Protein AF-0000000073333957 (afdb_homodimer)

Foldseek 3Di:
DPPPDPPPPDPPPPPPPPPPPPPPPPLPQQLFPDQAAAEEEEALLQDQACACLPPVDDDFPCCQCFPNVTHRNRPANHDHLQCVLSVSNVHDRAAALSNPPPPPLSLNYHYLYYHLEACPDPPPVPHSNNSLVSVVVVVVVQQVCVVVVHDRHQHLVSLLLHEYEYYHDLNLQLVCVVVVDDLVRSLVCLVVRLVSVLVSVVSSLVSNHAHYHYEQDAQSQLFLVCLVPDPDADADPLGGGPSSRVSSVSNLVSNVVSQVVCVVVRPRHDYKYFYLHVQLVCCLSPVVVLVADLQQEAQKAADDPDRRHDPVAWGPDPPIHGHDRVHHYQHHTRGYGYPSNSVSSSVVRQVQPGMVPSDHSSVSSND/DPPPPDDPPDPDPPPPPPPPPPPPPPLPQQLFPDQAAAEEEEALLQDQACACLPPVDDDFPCCQCFDNVTHRNRPANHDHLQCVLSVSNVHDRAAALSNPPPPPLSLNYHYLYYHLEACPDPPPVPHSNNSLVSVVVVVVVQQVCVVVVHDRHQHLVSLLLHEYEYYHDLNLQLVCVVVVDDLVRSLVCLVVRLVSVLVSVVSSVVSNHAHYHYEQDAQSQLFLVCLVPDPDADADPLGGGPSSRVSSVSSLVSNVVSQVVCVVVRPRHDYKYFYLHVQLVCCLSVVVVLVADLQQEAQKAADDDDRRHDPVAWGPDPPIHGHDRVHHYQHHTRGYGYPSNSVSSSVVRQVQPGMVPSDHSSVSSND

Secondary structure (DSSP, 8-state):
--------------------------------SSPPPEEEEESTTT-SSHHHHHH-----TTTTTTTTSS--S-SSSS--HHHHHHHHTTPPPPPBTT-TTS--TTTTEEE---TT--S-STTSTT-HHHHHHHHHHHHHHHHHHHHHT-SS---HHHHHT-EEEEE--HHHHHHHHHTT--HHHHHHHHHHHHHHHHHHHHHHHHTT--EEEEE----GGG-HHHHHH-SS--B-TTS-BHHHHHHHHHHHHHHHHHHHHHHHHSTT-EEEEE-HHHHHHHHHHTGGGGT---TTSBSEE-S-TTT---TTS-TTSTT-EEPPTT---SBSSSSSB-HHHHHHHHHHHHTSTTEES---GGGGG--/--------------------------------SSPPPEEEEESTTT-SSHHHHHH-----TTTTTTTTSS--S-SSSS--HHHHHHHHTTPPPPPBTT-TTS--TTTTEEE---TT--S-STTSTT-HHHHHHHHHHHHHHHHHHHHHT-SS---HHHHHT-EEEEE--HHHHHHHHHTT--HHHHHHHHHHHHHHHHHHHHHHHHTT--EEEEE----GGG-HHHHHH-SS--B-TTS-BHHHHHHHHHHHHHHHHHHHHHHHHSTT-EEEEE-HHHHHHHHHHTGGGGT-S-TTSBSEE-S-TTT---TTS-TTSTT-EEPPTT---SBSSSSSB-HHHHHHHHHHHHTTTTEES---GGGGG--

Sequence (734 aa):
MISHSPLLSQPLSHFLLLLLLPLFFTSVASQCKNPPIIFNFGDSNSDTGGLVAGLGFPVNLPNGRTFFHRSTGRLSDGRLLIDFLCQSLNASFLSPYLDSLGGSGFTNGANFAVVGSSTLPKYVPFSLNIQLMQFLHFKARTLELVTAGFGNFITDEGLRNALYIIDIGQNDIADSFSKNMSYAQVTKRIPSVILEIENAVKVLYNQGGRKFWIHNTGPLGCLPQKLSLAQKKDLDPIGCISDYNRAAGLFNEGLRRLCERMRSQLSGATIVYVDIYSIKYDLIANSSKYGFSSPLMACCGSGGPPYNYDIRLTCSQPGYQVCDEGSRYVNWDGIHYTEAANSIIASKVLSMAHSSPSIPFDFFCRNMISHSPLLSQPLSHFLLLLLLPLFFTSVASQCKNPPIIFNFGDSNSDTGGLVAGLGFPVNLPNGRTFFHRSTGRLSDGRLLIDFLCQSLNASFLSPYLDSLGGSGFTNGANFAVVGSSTLPKYVPFSLNIQLMQFLHFKARTLELVTAGFGNFITDEGLRNALYIIDIGQNDIADSFSKNMSYAQVTKRIPSVILEIENAVKVLYNQGGRKFWIHNTGPLGCLPQKLSLAQKKDLDPIGCISDYNRAAGLFNEGLRRLCERMRSQLSGATIVYVDIYSIKYDLIANSSKYGFSSPLMACCGSGGPPYNYDIRLTCSQPGYQVCDEGSRYVNWDGIHYTEAANSIIASKVLSMAHSSPSIPFDFFCRN

Organism: Populus trichocarpa (NCBI:txid3694)

InterPro domains:
  IPR001841 Zinc finger, RING-type [PS50089] (5-46)
  IPR013087 Zinc finger C2H2-type [PS00028] (192-213)
  IPR013087 Zinc finger C2H2-type [SM00355] (109-138)
  IPR013087 Zinc finger C2H2-type [SM00355] (190-213)
  IPR044288 ZNF598/HEL2 [PTHR22938] (1-668)
  IPR057634 ZNF598/HEL2, PAH domain [PF23202] (503-576)

Nearest PDB structures (foldseek):
  8a25-assembly1_A  TM=7.553E-01  e=1.638E-14  Legionella pneumophila str. Corby
  8a26-assembly1_A  TM=7.424E-01  e=8.536E-15  Legionella pneumophila str. Corby
  8a24-assembly1_A  TM=7.661E-01  e=7.208E-14  Legionella pneumophila str. Corby
  8h0b-assembly2_B  TM=8.087E-01  e=3.789E-13  Vibrio alginolyticus
  7ztn-assembly2_A  TM=6.204E-01  e=4.056E-12  Thermothelomyces thermophilus

pLDDT: mean 90.48, std 16.4, range [27.97, 98.94]

Solvent-accessible surface area (backbone atoms only — not comparable to full-atom values): 38097 Å² total; per-residue (Å²): 136,84,80,78,78,82,80,80,79,75,80,79,77,77,77,77,75,76,76,76,69,76,79,72,73,72,70,76,69,55,70,42,77,48,69,49,30,38,37,37,40,25,11,46,75,58,15,48,18,16,41,31,45,61,41,22,50,86,53,50,61,61,23,9,48,76,67,69,67,39,49,57,39,31,68,16,35,25,52,43,40,59,44,52,54,25,50,62,47,72,32,74,71,58,47,22,51,32,36,43,80,66,79,65,65,45,58,52,25,32,22,50,8,23,58,80,19,20,45,64,65,68,78,38,95,54,5,50,55,22,36,50,28,30,47,54,42,49,53,55,50,34,46,52,35,45,74,71,67,46,79,74,47,49,47,73,69,47,55,34,56,17,36,39,33,39,44,60,46,53,48,52,54,57,49,37,48,72,71,67,44,49,71,70,59,48,55,68,46,39,65,62,47,49,48,49,52,51,49,50,52,50,54,43,40,77,71,47,34,29,36,37,44,36,39,44,42,48,46,55,18,49,25,14,47,50,60,59,66,51,86,78,77,55,59,40,98,83,67,21,30,38,66,45,33,52,46,36,48,53,43,36,53,52,47,50,53,48,46,55,52,45,49,74,67,38,83,85,40,47,57,32,39,31,48,39,25,63,53,50,43,48,48,48,72,43,19,63,83,74,64,31,53,62,50,42,26,28,32,22,14,20,80,54,84,79,24,20,46,36,92,91,26,41,61,64,38,87,82,42,41,65,58,61,90,86,61,49,32,38,22,21,55,19,80,34,44,14,28,68,36,24,51,54,50,37,52,49,57,62,66,22,82,42,31,44,62,70,56,59,76,55,64,63,23,57,118,138,85,82,76,78,82,82,80,77,75,80,79,78,77,77,75,74,75,75,76,70,76,78,72,75,72,69,77,68,55,70,41,78,49,68,48,32,37,37,36,41,25,10,45,75,55,14,49,18,16,40,31,46,61,40,21,50,85,52,51,60,61,23,9,47,75,69,70,67,39,48,56,39,31,66,15,34,23,51,45,42,61,43,51,53,24,49,61,47,72,31,75,69,59,47,22,50,31,36,44,80,66,78,66,63,44,58,51,25,31,22,50,7,23,58,79,18,20,44,65,65,68,78,38,95,54,6,50,55,24,35,49,29,30,47,54,43,48,52,55,50,34,46,50,34,45,74,69,67,46,79,73,47,51,45,73,69,47,56,35,56,18,37,39,35,40,45,58,46,52,46,51,53,57,47,36,48,72,70,68,43,50,72,69,59,47,55,68,46,38,64,62,46,48,46,49,53,52,49,50,52,50,53,43,40,74,70,46,34,30,36,38,43,36,39,44,41,48,48,55,16,48,25,14,46,51,59,58,66,51,86,78,78,54,59,41,98,83,68,22,30,38,66,44,32,52,46,36,48,55,44,37,52,52,46,49,52,48,45,55,52,45,49,74,68,38,84,84,39,46,54,31,40,32,48,41,26,63,52,49,43,48,48,48,74,43,19,64,82,74,65,31,53,62,48,41,25,28,32,22,14,19,77,56,85,80,26,17,46,35,94,90,26,41,60,65,37,88,82,40,42,66,59,62,90,85,61,49,31,38,22,21,54,20,81,33,45,13,29,68,38,25,50,53,51,35,53,48,56,62,67,21,81,44,32,46,62,70,54,60,74,54,65,60,22,55,118

Structure (mmCIF, N/CA/C/O backbone):
data_AF-0000000073333957-model_v1
#
loop_
_entity.id
_entity.type
_entity.pdbx_description
1 polymer 'Uncharacterized protein'
#
loop_
_atom_site.group_PDB
_atom_site.id
_atom_site.type_symbol
_atom_site.label_atom_id
_atom_site.label_alt_id
_atom_site.label_comp_id
_atom_site.label_asym_id
_atom_site.label_entity_id
_atom_site.label_seq_id
_atom_site.pdbx_PDB_ins_code
_atom_site.Cartn_x
_atom_site.Cartn_y
_atom_site.Cartn_z
_atom_site.occupancy
_atom_site.B_iso_or_equiv
_atom_site.auth_seq_id
_atom_site.auth_comp_id
_atom_site.auth_asym_id
_atom_site.auth_atom_id
_atom_site.pdbx_PDB_model_num
ATOM 1 N N . MET A 1 1 ? -33.219 -83.688 -61.469 1 28.48 1 MET A N 1
ATOM 2 C CA . MET A 1 1 ? -32.469 -82.438 -61.438 1 28.48 1 MET A CA 1
ATOM 3 C C . MET A 1 1 ? -32.812 -81.625 -60.219 1 28.48 1 MET A C 1
ATOM 5 O O . MET A 1 1 ? -33.969 -81.188 -60.062 1 28.48 1 MET A O 1
ATOM 9 N N . ILE A 1 2 ? -32.219 -82.062 -59 1 29.98 2 ILE A N 1
ATOM 10 C CA . ILE A 1 2 ? -32.344 -81.812 -57.562 1 29.98 2 ILE A CA 1
ATOM 11 C C . ILE A 1 2 ? -32 -80.375 -57.219 1 29.98 2 ILE A C 1
ATOM 13 O O . ILE A 1 2 ? -30.844 -79.938 -57.406 1 29.98 2 ILE A O 1
ATOM 17 N N . SER A 1 3 ? -32.812 -79.375 -57.562 1 31.3 3 SER A N 1
ATOM 18 C CA . SER A 1 3 ? -32.656 -77.938 -57.375 1 31.3 3 SER A CA 1
ATOM 19 C C . SER A 1 3 ? -32.406 -77.562 -55.906 1 31.3 3 SER A C 1
ATOM 21 O O . SER A 1 3 ? -33.25 -77.812 -55.062 1 31.3 3 SER A O 1
ATOM 23 N N . HIS A 1 4 ? -31.188 -77.75 -55.375 1 29.91 4 HIS A N 1
ATOM 24 C CA . HIS A 1 4 ? -30.703 -77.5 -54 1 29.91 4 HIS A CA 1
ATOM 25 C C . HIS A 1 4 ? -30.781 -76 -53.656 1 29.91 4 HIS A C 1
ATOM 27 O O . HIS A 1 4 ? -30.281 -75.188 -54.406 1 29.91 4 HIS A O 1
ATOM 33 N N . SER A 1 5 ? -31.891 -75.562 -53.062 1 35.44 5 SER A N 1
ATOM 34 C CA . SER A 1 5 ? -32.156 -74.188 -52.625 1 35.44 5 SER A CA 1
ATOM 35 C C . SER A 1 5 ? -31.125 -73.75 -51.562 1 35.44 5 SER A C 1
ATOM 37 O O . SER A 1 5 ? -30.906 -74.438 -50.594 1 35.44 5 SER A O 1
ATOM 39 N N . PRO A 1 6 ? -30.109 -72.875 -51.875 1 37.34 6 PRO A N 1
ATOM 40 C CA . PRO A 1 6 ? -29.031 -72.375 -51 1 37.34 6 PRO A CA 1
ATOM 41 C C . PRO A 1 6 ? -29.547 -71.562 -49.844 1 37.34 6 PRO A C 1
ATOM 43 O O . PRO A 1 6 ? -30.453 -70.75 -50 1 37.34 6 PRO A O 1
ATOM 46 N N . LEU A 1 7 ? -29.703 -72.125 -48.594 1 33 7 LEU A N 1
ATOM 47 C CA . LEU A 1 7 ? -30.078 -71.5 -47.312 1 33 7 LEU A CA 1
ATOM 48 C C . LEU A 1 7 ? -29.141 -70.312 -46.969 1 33 7 LEU A C 1
ATOM 50 O O . LEU A 1 7 ? -27.922 -70.5 -46.906 1 33 7 LEU A O 1
ATOM 54 N N . LEU A 1 8 ? -29.438 -69.062 -47.375 1 33.75 8 LEU A N 1
ATOM 55 C CA . LEU A 1 8 ? -28.703 -67.812 -47.094 1 33.75 8 LEU A CA 1
ATOM 56 C C . LEU A 1 8 ? -28.531 -67.625 -45.594 1 33.75 8 LEU A C 1
ATOM 58 O O . LEU A 1 8 ? -29.516 -67.562 -44.875 1 33.75 8 LEU A O 1
ATOM 62 N N . SER A 1 9 ? -27.484 -68.125 -44.969 1 32.19 9 SER A N 1
ATOM 63 C CA . SER A 1 9 ? -27.125 -67.875 -43.562 1 32.19 9 SER A CA 1
ATOM 64 C C . SER A 1 9 ? -26.922 -66.438 -43.25 1 32.19 9 SER A C 1
ATOM 66 O O . SER A 1 9 ? -26.141 -65.75 -43.938 1 32.19 9 SER A O 1
ATOM 68 N N . GLN A 1 10 ? -27.969 -65.688 -42.812 1 36.47 10 GLN A N 1
ATOM 69 C CA . GLN A 1 10 ? -27.875 -64.25 -42.438 1 36.47 10 GLN A CA 1
ATOM 70 C C . GLN A 1 10 ? -26.875 -64.062 -41.312 1 36.47 10 GLN A C 1
ATOM 72 O O . GLN A 1 10 ? -26.859 -64.875 -40.344 1 36.47 10 GLN A O 1
ATOM 77 N N . PRO A 1 11 ? -25.734 -63.344 -41.562 1 40.09 11 PRO A N 1
ATOM 78 C CA . PRO A 1 11 ? -24.719 -63.062 -40.531 1 40.09 11 PRO A CA 1
ATOM 79 C C . PRO A 1 11 ? -25.281 -62.281 -39.344 1 40.09 11 PRO A C 1
ATOM 81 O O . PRO A 1 11 ? -26.203 -61.469 -39.531 1 40.09 11 PRO A O 1
ATOM 84 N N . LEU A 1 12 ? -25.469 -62.844 -38.156 1 37.91 12 LEU A N 1
ATOM 85 C CA . LEU A 1 12 ? -25.781 -62.25 -36.875 1 37.91 12 LEU A CA 1
ATOM 86 C C . LEU A 1 12 ? -24.828 -61.094 -36.562 1 37.91 12 LEU A C 1
ATOM 88 O O . LEU A 1 12 ? -23.609 -61.312 -36.5 1 37.91 12 LEU A O 1
ATOM 92 N N . SER A 1 13 ? -25.094 -59.906 -37.031 1 37.84 13 SER A N 1
ATOM 93 C CA . SER A 1 13 ? -24.328 -58.75 -36.625 1 37.84 13 SER A CA 1
ATOM 94 C C . SER A 1 13 ? -24.297 -58.594 -35.125 1 37.84 13 SER A C 1
ATOM 96 O O . SER A 1 13 ? -25.344 -58.5 -34.469 1 37.84 13 SER A O 1
ATOM 98 N N . HIS A 1 14 ? -23.391 -59.188 -34.375 1 36.94 14 HIS A N 1
ATOM 99 C CA . HIS A 1 14 ? -23.156 -58.938 -32.969 1 36.94 14 HIS A CA 1
ATOM 100 C C . HIS A 1 14 ? -22.969 -57.469 -32.688 1 36.94 14 HIS A C 1
ATOM 102 O O . HIS A 1 14 ? -22.016 -56.844 -33.219 1 36.94 14 HIS A O 1
ATOM 108 N N . PHE A 1 15 ? -24.031 -56.688 -32.438 1 39.94 15 PHE A N 1
ATOM 109 C CA . PHE A 1 15 ? -23.938 -55.344 -31.906 1 39.94 15 PHE A CA 1
ATOM 110 C C . PHE A 1 15 ? -23.078 -55.312 -30.641 1 39.94 15 PHE A C 1
ATOM 112 O O . PHE A 1 15 ? -23.453 -55.938 -29.625 1 39.94 15 PHE A O 1
ATOM 119 N N . LEU A 1 16 ? -21.766 -55.219 -30.812 1 38.84 16 LEU A N 1
ATOM 120 C CA . LEU A 1 16 ? -20.906 -54.875 -29.688 1 38.84 16 LEU A CA 1
ATOM 121 C C . LEU A 1 16 ? -21.438 -53.688 -28.922 1 38.84 16 LEU A C 1
ATOM 123 O O . LEU A 1 16 ? -21.469 -52.562 -29.453 1 38.84 16 LEU A O 1
ATOM 127 N N . LEU A 1 17 ? -22.391 -53.906 -28.016 1 40.69 17 LEU A N 1
ATOM 128 C CA . LEU A 1 17 ? -22.734 -52.875 -27.047 1 40.69 17 LEU A CA 1
ATOM 129 C C . LEU A 1 17 ? -21.5 -52.375 -26.312 1 40.69 17 LEU A C 1
ATOM 131 O O . LEU A 1 17 ? -20.875 -53.094 -25.547 1 40.69 17 LEU A O 1
ATOM 135 N N . LEU A 1 18 ? -20.75 -51.438 -26.953 1 40.69 18 LEU A N 1
ATOM 136 C CA . LEU A 1 18 ? -19.766 -50.688 -26.188 1 40.69 18 LEU A CA 1
ATOM 137 C C . LEU A 1 18 ? -20.359 -50.125 -24.906 1 40.69 18 LEU A C 1
ATOM 139 O O . LEU A 1 18 ? -21.25 -49.281 -24.938 1 40.69 18 LEU A O 1
ATOM 143 N N . LEU A 1 19 ? -20.359 -50.938 -23.828 1 41.34 19 LEU A N 1
ATOM 144 C CA . LEU A 1 19 ? -20.625 -50.406 -22.484 1 41.34 19 LEU A CA 1
ATOM 145 C C . LEU A 1 19 ? -19.812 -49.156 -22.219 1 41.34 19 LEU A C 1
ATOM 147 O O . LEU A 1 19 ? -18.594 -49.188 -22.156 1 41.34 19 LEU A O 1
ATOM 151 N N . LEU A 1 20 ? -20.297 -48 -22.609 1 41.94 20 LEU A N 1
ATOM 152 C CA . LEU A 1 20 ? -19.75 -46.75 -22.094 1 41.94 20 LEU A CA 1
ATOM 153 C C . LEU A 1 20 ? -19.688 -46.781 -20.562 1 41.94 20 LEU A C 1
ATOM 155 O O . LEU A 1 20 ? -20.719 -46.781 -19.891 1 41.94 20 LEU A O 1
ATOM 159 N N . LEU A 1 21 ? -18.656 -47.344 -19.984 1 43.16 21 LEU A N 1
ATOM 160 C CA . LEU A 1 21 ? -18.422 -47.156 -18.562 1 43.16 21 LEU A CA 1
ATOM 161 C C . LEU A 1 21 ? -18.422 -45.688 -18.219 1 43.16 21 LEU A C 1
ATOM 163 O O . LEU A 1 21 ? -17.641 -44.906 -18.781 1 43.16 21 LEU A O 1
ATOM 167 N N . PRO A 1 22 ? -19.453 -45.156 -17.594 1 43.28 22 PRO A N 1
ATOM 168 C CA . PRO A 1 22 ? -19.312 -43.781 -17.125 1 43.28 22 PRO A CA 1
ATOM 169 C C . PRO A 1 22 ? -18.047 -43.594 -16.281 1 43.28 22 PRO A C 1
ATOM 171 O O . PRO A 1 22 ? -17.766 -44.375 -15.391 1 43.28 22 PRO A O 1
ATOM 174 N N . LEU A 1 23 ? -17.016 -43.031 -16.812 1 41.75 23 LEU A N 1
ATOM 175 C CA . LEU A 1 23 ? -15.945 -42.5 -15.969 1 41.75 23 LEU A CA 1
ATOM 176 C C . LEU A 1 23 ? -16.516 -41.688 -14.805 1 41.75 23 LEU A C 1
ATOM 178 O O . LEU A 1 23 ? -17.031 -40.594 -15 1 41.75 23 LEU A O 1
ATOM 182 N N . PHE A 1 24 ? -17 -42.375 -13.797 1 39.06 24 PHE A N 1
ATOM 183 C CA . PHE A 1 24 ? -17.281 -41.656 -12.562 1 39.06 24 PHE A CA 1
ATOM 184 C C . PHE A 1 24 ? -16.078 -40.844 -12.109 1 39.06 24 PHE A C 1
ATOM 186 O O . PHE A 1 24 ? -15.07 -41.406 -11.672 1 39.06 24 PHE A O 1
ATOM 193 N N . PHE A 1 25 ? -15.898 -39.656 -12.602 1 40.88 25 PHE A N 1
ATOM 194 C CA . PHE A 1 25 ? -15.078 -38.75 -11.82 1 40.88 25 PHE A CA 1
ATOM 195 C C . PHE A 1 25 ? -15.539 -38.719 -10.367 1 40.88 25 PHE A C 1
ATOM 197 O O . PHE A 1 25 ? -16.594 -38.156 -10.055 1 40.88 25 PHE A O 1
ATOM 204 N N . THR A 1 26 ? -15.211 -39.688 -9.586 1 39.47 26 THR A N 1
ATOM 205 C CA . THR A 1 26 ? -15.43 -39.531 -8.156 1 39.47 26 THR A CA 1
ATOM 206 C C . THR A 1 26 ? -14.953 -38.125 -7.707 1 39.47 26 THR A C 1
ATOM 208 O O . THR A 1 26 ? -13.75 -37.844 -7.742 1 39.47 26 THR A O 1
ATOM 211 N N . SER A 1 27 ? -15.742 -37.188 -7.844 1 46.16 27 SER A N 1
ATOM 212 C CA . SER A 1 27 ? -15.453 -35.969 -7.094 1 46.16 27 SER A CA 1
ATOM 213 C C . SER A 1 27 ? -15.07 -36.281 -5.652 1 46.16 27 SER A C 1
ATOM 215 O O . SER A 1 27 ? -15.898 -36.75 -4.875 1 46.16 27 SER A O 1
ATOM 217 N N . VAL A 1 28 ? -13.883 -36.781 -5.43 1 51.03 28 VAL A N 1
ATOM 218 C CA . VAL A 1 28 ? -13.477 -36.844 -4.031 1 51.03 28 VAL A CA 1
ATOM 219 C C . VAL A 1 28 ? -13.953 -35.625 -3.281 1 51.03 28 VAL A C 1
ATOM 221 O O . VAL A 1 28 ? -13.508 -34.5 -3.559 1 51.03 28 VAL A O 1
ATOM 224 N N . ALA A 1 29 ? -15.195 -35.625 -2.793 1 53.62 29 ALA A N 1
ATOM 225 C CA . ALA A 1 29 ? -15.789 -34.594 -1.955 1 53.62 29 ALA A CA 1
ATOM 226 C C . ALA A 1 29 ? -14.828 -34.156 -0.861 1 53.62 29 ALA A C 1
ATOM 228 O O . ALA A 1 29 ? -14.242 -35 -0.165 1 53.62 29 ALA A O 1
ATOM 229 N N . SER A 1 30 ? -14.477 -32.906 -0.825 1 62.38 30 SER A N 1
ATOM 230 C CA . SER A 1 30 ? -13.656 -32.312 0.233 1 62.38 30 SER A CA 1
ATOM 231 C C . SER A 1 30 ? -14.133 -32.781 1.61 1 62.38 30 SER A C 1
ATOM 233 O O . SER A 1 30 ? -15.336 -32.844 1.87 1 62.38 30 SER A O 1
ATOM 235 N N . GLN A 1 31 ? -13.297 -33.406 2.4 1 68.12 31 GLN A N 1
ATOM 236 C CA . GLN A 1 31 ? -13.57 -33.906 3.744 1 68.12 31 GLN A CA 1
ATOM 237 C C . GLN A 1 31 ? -13.5 -32.781 4.77 1 68.12 31 GLN A C 1
ATOM 239 O O . GLN A 1 31 ? -13.43 -33.031 5.977 1 68.12 31 GLN A O 1
ATOM 244 N N . CYS A 1 32 ? -13.547 -31.531 4.199 1 74.94 32 CYS A N 1
ATOM 245 C CA . CYS A 1 32 ? -13.438 -30.422 5.141 1 74.94 32 CYS A CA 1
ATOM 246 C C . CYS A 1 32 ? -14.703 -30.297 5.98 1 74.94 32 CYS A C 1
ATOM 248 O O . CYS A 1 32 ? -15.805 -30.219 5.438 1 74.94 32 CYS A O 1
ATOM 250 N N . LYS A 1 33 ? -14.672 -30.516 7.285 1 67.94 33 LYS A N 1
ATOM 251 C CA . LYS A 1 33 ? -15.789 -30.312 8.203 1 67.94 33 LYS A CA 1
ATOM 252 C C . LYS A 1 33 ? -16.172 -28.828 8.289 1 67.94 33 LYS A C 1
ATOM 254 O O . LYS A 1 33 ? -17.359 -28.484 8.266 1 67.94 33 LYS A O 1
ATOM 259 N N . ASN A 1 34 ? -15.164 -27.938 8.352 1 73 34 ASN A N 1
ATOM 260 C CA . ASN A 1 34 ? -15.328 -26.484 8.367 1 73 34 ASN A CA 1
ATOM 261 C C . ASN A 1 34 ? -14.492 -25.812 7.277 1 73 34 ASN A C 1
ATOM 263 O O . ASN A 1 34 ? -13.406 -26.297 6.941 1 73 34 ASN A O 1
ATOM 267 N N . PRO A 1 35 ? -15.07 -24.859 6.691 1 76.12 35 PRO A N 1
ATOM 268 C CA . PRO A 1 35 ? -14.25 -24.188 5.684 1 76.12 35 PRO A CA 1
ATOM 269 C C . PRO A 1 35 ? -12.914 -23.703 6.246 1 76.12 35 PRO A C 1
ATOM 271 O O . PRO A 1 35 ? -12.867 -23.156 7.348 1 76.12 35 PRO A O 1
ATOM 274 N N . PRO A 1 36 ? -11.922 -24 5.473 1 88.69 36 PRO A N 1
ATOM 275 C CA . PRO A 1 36 ? -10.578 -23.672 5.969 1 88.69 36 PRO A CA 1
ATOM 276 C C . PRO A 1 36 ? -10.305 -22.156 5.961 1 88.69 36 PRO A C 1
ATOM 278 O O . PRO A 1 36 ? -10.914 -21.422 5.184 1 88.69 36 PRO A O 1
ATOM 281 N N . ILE A 1 37 ? -9.547 -21.719 6.883 1 94.75 37 ILE A N 1
ATOM 282 C CA . ILE A 1 37 ? -8.961 -20.391 6.891 1 94.75 37 ILE A CA 1
ATOM 283 C C . ILE A 1 37 ? -7.629 -20.406 6.148 1 94.75 37 ILE A C 1
ATOM 285 O O . ILE A 1 37 ? -6.754 -21.219 6.449 1 94.75 37 ILE A O 1
ATOM 289 N N . ILE A 1 38 ? -7.547 -19.594 5.082 1 97.56 38 ILE A N 1
ATOM 290 C CA . ILE A 1 38 ? -6.367 -19.609 4.227 1 97.56 38 ILE A CA 1
ATOM 291 C C . ILE A 1 38 ? -5.75 -18.203 4.195 1 97.56 38 ILE A C 1
ATOM 293 O O . ILE A 1 38 ? -6.453 -17.219 3.967 1 97.56 38 ILE A O 1
ATOM 297 N N . PHE A 1 39 ? -4.504 -18.109 4.48 1 98.69 39 PHE A N 1
ATOM 298 C CA . PHE A 1 39 ? -3.721 -16.891 4.262 1 98.69 39 PHE A CA 1
ATOM 299 C C . PHE A 1 39 ? -2.705 -17.094 3.143 1 98.69 39 PHE A C 1
ATOM 301 O O . PHE A 1 39 ? -1.943 -18.062 3.16 1 98.69 39 PHE A O 1
ATOM 308 N N . ASN A 1 40 ? -2.727 -16.234 2.182 1 98.94 40 ASN A N 1
ATOM 309 C CA . ASN A 1 40 ? -1.846 -16.359 1.025 1 98.94 40 ASN A CA 1
ATOM 310 C C . ASN A 1 40 ? -0.869 -15.188 0.932 1 98.94 40 ASN A C 1
ATOM 312 O O . ASN A 1 40 ? -1.257 -14.039 1.122 1 98.94 40 ASN A O 1
ATOM 316 N N . PHE A 1 41 ? 0.375 -15.477 0.721 1 98.94 41 PHE A N 1
ATOM 317 C CA . PHE A 1 41 ? 1.454 -14.523 0.486 1 98.94 41 PHE A CA 1
ATOM 318 C C . PHE A 1 41 ? 2.086 -14.75 -0.882 1 98.94 41 PHE A C 1
ATOM 320 O O . PHE A 1 41 ? 2.428 -15.883 -1.235 1 98.94 41 PHE A O 1
ATOM 327 N N . GLY A 1 42 ? 2.17 -13.68 -1.663 1 98.88 42 GLY A N 1
ATOM 328 C CA . GLY A 1 42 ? 2.672 -13.953 -3 1 98.88 42 GLY A CA 1
ATOM 329 C C . GLY A 1 42 ? 2.727 -12.719 -3.879 1 98.88 42 GLY A C 1
ATOM 330 O O . GLY A 1 42 ? 2.885 -11.602 -3.379 1 98.88 42 GLY A O 1
ATOM 331 N N . ASP A 1 43 ? 2.793 -12.93 -5.18 1 98.81 43 ASP A N 1
ATOM 332 C CA . ASP A 1 43 ? 2.881 -11.891 -6.203 1 98.81 43 ASP A CA 1
ATOM 333 C C . ASP A 1 43 ? 1.686 -11.945 -7.148 1 98.81 43 ASP A C 1
ATOM 335 O O . ASP A 1 43 ? 0.581 -12.312 -6.742 1 98.81 43 ASP A O 1
ATOM 339 N N . SER A 1 44 ? 1.794 -11.562 -8.383 1 98.81 44 SER A N 1
ATOM 340 C CA . SER A 1 44 ? 0.688 -11.445 -9.328 1 98.81 44 SER A CA 1
ATOM 341 C C . SER A 1 44 ? 0.074 -12.805 -9.633 1 98.81 44 SER A C 1
ATOM 343 O O . SER A 1 44 ? -1.086 -12.891 -10.047 1 98.81 44 SER A O 1
ATOM 345 N N . ASN A 1 45 ? 0.853 -13.891 -9.391 1 98.75 45 ASN A N 1
ATOM 346 C CA . ASN A 1 45 ? 0.353 -15.227 -9.695 1 98.75 45 ASN A CA 1
ATOM 347 C C . ASN A 1 45 ? -0.752 -15.648 -8.727 1 98.75 45 ASN A C 1
ATOM 349 O O . ASN A 1 45 ? -1.485 -16.594 -8.992 1 98.75 45 ASN A O 1
ATOM 353 N N . SER A 1 46 ? -0.837 -14.914 -7.605 1 98.88 46 SER A N 1
ATOM 354 C CA . SER A 1 46 ? -1.848 -15.305 -6.629 1 98.88 46 SER A CA 1
ATOM 355 C C . SER A 1 46 ? -2.594 -14.086 -6.09 1 98.88 46 SER A C 1
ATOM 357 O O . SER A 1 46 ? -3.336 -14.188 -5.113 1 98.88 46 SER A O 1
ATOM 359 N N . ASP A 1 47 ? -2.385 -12.914 -6.711 1 98.88 47 ASP A N 1
ATOM 360 C CA . ASP A 1 47 ? -3.09 -11.703 -6.309 1 98.88 47 ASP A CA 1
ATOM 361 C C . ASP A 1 47 ? -4.543 -11.734 -6.777 1 98.88 47 ASP A C 1
ATOM 363 O O . ASP A 1 47 ? -4.816 -11.859 -7.973 1 98.88 47 ASP A O 1
ATOM 367 N N . THR A 1 48 ? -5.473 -11.602 -5.863 1 98.75 48 THR A N 1
ATOM 368 C CA . THR A 1 48 ? -6.895 -11.648 -6.188 1 98.75 48 THR A CA 1
ATOM 369 C C . THR A 1 48 ? -7.5 -10.242 -6.18 1 98.75 48 THR A C 1
ATOM 371 O O . THR A 1 48 ? -8.703 -10.078 -5.965 1 98.75 48 THR A O 1
ATOM 374 N N . GLY A 1 49 ? -6.656 -9.211 -6.258 1 98.56 49 GLY A N 1
ATOM 375 C CA . GLY A 1 49 ? -7.16 -7.848 -6.355 1 98.56 49 GLY A CA 1
ATOM 376 C C . GLY A 1 49 ? -6.406 -6.871 -5.469 1 98.56 49 GLY A C 1
ATOM 377 O O . GLY A 1 49 ? -6.82 -5.719 -5.316 1 98.56 49 GLY A O 1
ATOM 378 N N . GLY A 1 50 ? -5.336 -7.316 -4.879 1 98.69 50 GLY A N 1
ATOM 379 C CA . GLY A 1 50 ? -4.574 -6.473 -3.969 1 98.69 50 GLY A CA 1
ATOM 380 C C . GLY A 1 50 ? -4.012 -5.234 -4.633 1 98.69 50 GLY A C 1
ATOM 381 O O . GLY A 1 50 ? -3.975 -4.16 -4.027 1 98.69 50 GLY A O 1
ATOM 382 N N . LEU A 1 51 ? -3.584 -5.367 -5.906 1 98.75 51 LEU A N 1
ATOM 383 C CA . LEU A 1 51 ? -3.053 -4.23 -6.652 1 98.75 51 LEU A CA 1
ATOM 384 C C . LEU A 1 51 ? -4.105 -3.137 -6.797 1 98.75 51 LEU A C 1
ATOM 386 O O . LEU A 1 51 ? -3.824 -1.963 -6.547 1 98.75 51 LEU A O 1
ATOM 390 N N . VAL A 1 52 ? -5.289 -3.549 -7.203 1 98.44 52 VAL A N 1
ATOM 391 C CA . VAL A 1 52 ? -6.379 -2.615 -7.461 1 98.44 52 VAL A CA 1
ATOM 392 C C . VAL A 1 52 ? -6.82 -1.964 -6.152 1 98.44 52 VAL A C 1
ATOM 394 O O . VAL A 1 52 ? -6.883 -0.736 -6.051 1 98.44 52 VAL A O 1
ATOM 397 N N . ALA A 1 53 ? -7.004 -2.76 -5.133 1 98 53 ALA A N 1
ATOM 398 C CA . ALA A 1 53 ? -7.516 -2.268 -3.857 1 98 53 ALA A CA 1
ATOM 399 C C . ALA A 1 53 ? -6.469 -1.413 -3.141 1 98 53 ALA A C 1
ATOM 401 O O . ALA A 1 53 ? -6.805 -0.39 -2.539 1 98 53 ALA A O 1
ATOM 402 N N . GLY A 1 54 ? -5.266 -1.804 -3.232 1 98.5 54 GLY A N 1
ATOM 403 C CA . GLY A 1 54 ? -4.219 -1.176 -2.439 1 98.5 54 GLY A CA 1
ATOM 404 C C . GLY A 1 54 ? -3.627 0.054 -3.1 1 98.5 54 GLY A C 1
ATOM 405 O O . GLY A 1 54 ? -3.197 0.986 -2.418 1 98.5 54 GLY A O 1
ATOM 406 N N . LEU A 1 55 ? -3.592 0.064 -4.457 1 98.69 55 LEU A N 1
ATOM 407 C CA . LEU A 1 55 ? -2.846 1.122 -5.129 1 98.69 55 LEU A CA 1
ATOM 408 C C . LEU A 1 55 ? -3.717 1.833 -6.16 1 98.69 55 LEU A C 1
ATOM 410 O O . LEU A 1 55 ? -3.326 2.869 -6.703 1 98.69 55 LEU A O 1
ATOM 414 N N . GLY A 1 56 ? -4.832 1.263 -6.488 1 98.38 56 GLY A N 1
ATOM 415 C CA . GLY A 1 56 ? -5.754 1.892 -7.422 1 98.38 56 GLY A CA 1
ATOM 416 C C . GLY A 1 56 ? -5.387 1.659 -8.875 1 98.38 56 GLY A C 1
ATOM 417 O O . GLY A 1 56 ? -5.996 2.244 -9.773 1 98.38 56 GLY A O 1
ATOM 418 N N . PHE A 1 57 ? -4.359 0.784 -9.133 1 97.5 57 PHE A N 1
ATOM 419 C CA . PHE A 1 57 ? -4.047 0.447 -10.516 1 97.5 57 PHE A CA 1
ATOM 420 C C . PHE A 1 57 ? -5.199 -0.308 -11.164 1 97.5 57 PHE A C 1
ATOM 422 O O . PHE A 1 57 ? -5.664 -1.318 -10.633 1 97.5 57 PHE A O 1
ATOM 429 N N . PRO A 1 58 ? -5.633 0.078 -12.281 1 95.19 58 PRO A N 1
ATOM 430 C CA . PRO A 1 58 ? -6.754 -0.626 -12.898 1 95.19 58 PRO A CA 1
ATOM 431 C C . PRO A 1 58 ? -6.34 -1.944 -13.547 1 95.19 58 PRO A C 1
ATOM 433 O O . PRO A 1 58 ? -5.258 -2.033 -14.133 1 95.19 58 PRO A O 1
ATOM 436 N N . VAL A 1 59 ? -7.031 -2.932 -13.344 1 97.06 59 VAL A N 1
ATOM 437 C CA . VAL A 1 59 ? -7.051 -4.18 -14.094 1 97.06 59 VAL A CA 1
ATOM 438 C C . VAL A 1 59 ? -8.406 -4.348 -14.781 1 97.06 59 VAL A C 1
ATOM 440 O O . VAL A 1 59 ? -9.398 -4.703 -14.141 1 97.06 59 VAL A O 1
ATOM 443 N N . ASN A 1 60 ? -8.391 -4.062 -16.062 1 96.12 60 ASN A N 1
ATOM 444 C CA . ASN A 1 60 ? -9.656 -3.986 -16.781 1 96.12 60 ASN A CA 1
ATOM 445 C C . ASN A 1 60 ? -9.898 -5.234 -17.641 1 96.12 60 ASN A C 1
ATOM 447 O O . ASN A 1 60 ? -9.039 -6.109 -17.719 1 96.12 60 ASN A O 1
ATOM 451 N N . LEU A 1 61 ? -11.102 -5.25 -18.156 1 96.12 61 LEU A N 1
ATOM 452 C CA . LEU A 1 61 ? -11.336 -6.242 -19.188 1 96.12 61 LEU A CA 1
ATOM 453 C C . LEU A 1 61 ? -10.289 -6.141 -20.297 1 96.12 61 LEU A C 1
ATOM 455 O O . LEU A 1 61 ? -9.82 -5.043 -20.609 1 96.12 61 LEU A O 1
ATOM 459 N N . PRO A 1 62 ? -9.781 -7.402 -20.766 1 97.12 62 PRO A N 1
ATOM 460 C CA . PRO A 1 62 ? -10.477 -8.695 -20.75 1 97.12 62 PRO A CA 1
ATOM 461 C C . PRO A 1 62 ? -10.047 -9.578 -19.578 1 97.12 62 PRO A C 1
ATOM 463 O O . PRO A 1 62 ? -10.414 -10.75 -19.516 1 97.12 62 PRO A O 1
ATOM 466 N N . ASN A 1 63 ? -9.312 -9.047 -18.625 1 98.06 63 ASN A N 1
ATOM 467 C CA . ASN A 1 63 ? -9.086 -9.828 -17.406 1 98.06 63 ASN A CA 1
ATOM 468 C C . ASN A 1 63 ? -10.406 -10.242 -16.75 1 98.06 63 ASN A C 1
ATOM 470 O O . ASN A 1 63 ? -11.312 -9.422 -16.609 1 98.06 63 ASN A O 1
ATOM 474 N N . GLY A 1 64 ? -10.477 -11.523 -16.406 1 98.06 64 GLY A N 1
ATOM 475 C CA . GLY A 1 64 ? -11.648 -12.039 -15.711 1 98.06 64 GLY A CA 1
ATOM 476 C C . GLY A 1 64 ? -12.797 -12.375 -16.641 1 98.06 64 GLY A C 1
ATOM 477 O O . GLY A 1 64 ? -13.859 -12.812 -16.203 1 98.06 64 GLY A O 1
ATOM 478 N N . ARG A 1 65 ? -12.633 -12.289 -17.922 1 97.62 65 ARG A N 1
ATOM 479 C CA . ARG A 1 65 ? -13.727 -12.375 -18.891 1 97.62 65 ARG A CA 1
ATOM 480 C C . ARG A 1 65 ? -14.328 -13.781 -18.906 1 97.62 65 ARG A C 1
ATOM 482 O O . ARG A 1 65 ? -15.523 -13.945 -19.156 1 97.62 65 ARG A O 1
ATOM 489 N N . THR A 1 66 ? -13.586 -14.781 -18.719 1 96.81 66 THR A N 1
ATOM 490 C CA . THR A 1 66 ? -14.016 -16.156 -18.938 1 96.81 66 THR A CA 1
ATOM 491 C C . THR A 1 66 ? -14.836 -16.672 -17.75 1 96.81 66 THR A C 1
ATOM 493 O O . THR A 1 66 ? -15.875 -17.297 -17.938 1 96.81 66 THR A O 1
ATOM 496 N N . PHE A 1 67 ? -14.516 -16.359 -16.547 1 97.56 67 PHE A N 1
ATOM 497 C CA . PHE A 1 67 ? -15.164 -16.969 -15.398 1 97.56 67 PHE A CA 1
ATOM 498 C C . PHE A 1 67 ? -15.992 -15.938 -14.633 1 97.56 67 PHE A C 1
ATOM 500 O O . PHE A 1 67 ? -17.172 -16.156 -14.375 1 97.56 67 PHE A O 1
ATOM 507 N N . PHE A 1 68 ? -15.398 -14.828 -14.297 1 97.56 68 PHE A N 1
ATOM 508 C CA . PHE A 1 68 ? -16.047 -13.828 -13.453 1 97.56 68 PHE A CA 1
ATOM 509 C C . PHE A 1 68 ? -16.922 -12.898 -14.289 1 97.56 68 PHE A C 1
ATOM 511 O O . PHE A 1 68 ? -17.781 -12.203 -13.758 1 97.56 68 PHE A O 1
ATOM 518 N N . HIS A 1 69 ? -16.641 -12.812 -15.648 1 97.5 69 HIS A N 1
ATOM 519 C CA . HIS A 1 69 ? -17.344 -11.969 -16.609 1 97.5 69 HIS A CA 1
ATOM 520 C C . HIS A 1 69 ? -17.234 -10.5 -16.219 1 97.5 69 HIS A C 1
ATOM 522 O O . HIS A 1 69 ? -18.109 -9.695 -16.578 1 97.5 69 HIS A O 1
ATOM 528 N N . ARG A 1 70 ? -16.25 -10.219 -15.422 1 96.69 70 ARG A N 1
ATOM 529 C CA . ARG A 1 70 ? -15.797 -8.898 -15.008 1 96.69 70 ARG A CA 1
ATOM 530 C C . ARG A 1 70 ? -14.383 -8.961 -14.445 1 96.69 70 ARG A C 1
ATOM 532 O O . ARG A 1 70 ? -13.906 -10.031 -14.078 1 96.69 70 ARG A O 1
ATOM 539 N N . SER A 1 71 ? -13.742 -7.859 -14.461 1 97.06 71 SER A N 1
ATOM 540 C CA . SER A 1 71 ? -12.438 -7.84 -13.805 1 97.06 71 SER A CA 1
ATOM 541 C C . SER A 1 71 ? -12.578 -7.992 -12.297 1 97.06 71 SER A C 1
ATOM 543 O O . SER A 1 71 ? -13.484 -7.418 -11.688 1 97.06 71 SER A O 1
ATOM 545 N N . THR A 1 72 ? -11.734 -8.773 -11.695 1 97.06 72 THR A N 1
ATOM 546 C CA . THR A 1 72 ? -11.672 -8.938 -10.242 1 97.06 72 THR A CA 1
ATOM 547 C C . THR A 1 72 ? -10.289 -8.578 -9.719 1 97.06 72 THR A C 1
ATOM 549 O O . THR A 1 72 ? -9.945 -8.891 -8.578 1 97.06 72 THR A O 1
ATOM 552 N N . GLY A 1 73 ? -9.469 -7.973 -10.586 1 97.94 73 GLY A N 1
ATOM 553 C CA . GLY A 1 73 ? -8.117 -7.582 -10.211 1 97.94 73 GLY A CA 1
ATOM 554 C C . GLY A 1 73 ? -7.098 -8.672 -10.453 1 97.94 73 GLY A C 1
ATOM 555 O O . GLY A 1 73 ? -5.895 -8.453 -10.305 1 97.94 73 GLY A O 1
ATOM 556 N N . ARG A 1 74 ? -7.555 -9.898 -10.836 1 98.75 74 ARG A N 1
ATOM 557 C CA . ARG A 1 74 ? -6.672 -11.008 -11.188 1 98.75 74 ARG A CA 1
ATOM 558 C C . ARG A 1 74 ? -6.051 -10.805 -12.562 1 98.75 74 ARG A C 1
ATOM 560 O O . ARG A 1 74 ? -6.723 -10.344 -13.492 1 98.75 74 ARG A O 1
ATOM 567 N N . LEU A 1 75 ? -4.812 -11.102 -12.711 1 98.5 75 LEU A N 1
ATOM 568 C CA . LEU A 1 75 ? -4.148 -11.039 -14.008 1 98.5 75 LEU A CA 1
ATOM 569 C C . LEU A 1 75 ? -4.262 -12.375 -14.734 1 98.5 75 LEU A C 1
ATOM 571 O O . LEU A 1 75 ? -3.266 -13.078 -14.906 1 98.5 75 LEU A O 1
ATOM 575 N N . SER A 1 76 ? -5.43 -12.656 -15.156 1 98.56 76 SER A N 1
ATOM 576 C CA . SER A 1 76 ? -5.887 -13.828 -15.891 1 98.56 76 SER A CA 1
ATOM 577 C C . SER A 1 76 ? -7.246 -13.578 -16.531 1 98.56 76 SER A C 1
ATOM 579 O O . SER A 1 76 ? -7.965 -12.656 -16.156 1 98.56 76 SER A O 1
ATOM 581 N N . ASP A 1 77 ? -7.57 -14.375 -17.578 1 98.25 77 ASP A N 1
ATOM 582 C CA . ASP A 1 77 ? -8.906 -14.281 -18.156 1 98.25 77 ASP A CA 1
ATOM 583 C C . ASP A 1 77 ? -9.953 -14.875 -17.219 1 98.25 77 ASP A C 1
ATOM 585 O O . ASP A 1 77 ? -11.156 -14.758 -17.469 1 98.25 77 ASP A O 1
ATOM 589 N N . GLY A 1 78 ? -9.508 -15.516 -16.125 1 98.44 78 GLY A N 1
ATOM 590 C CA . GLY A 1 78 ? -10.414 -16.125 -15.156 1 98.44 78 GLY A CA 1
ATOM 591 C C . GLY A 1 78 ? -9.758 -16.391 -13.82 1 98.44 78 GLY A C 1
ATOM 592 O O . GLY A 1 78 ? -9.195 -15.5 -13.195 1 98.44 78 GLY A O 1
ATOM 593 N N . ARG A 1 79 ? -9.812 -17.625 -13.391 1 98.69 79 ARG A N 1
ATOM 594 C CA . ARG A 1 79 ? -9.359 -18.031 -12.062 1 98.69 79 ARG A CA 1
ATOM 595 C C . ARG A 1 79 ? -7.852 -18.266 -12.055 1 98.69 79 ARG A C 1
ATOM 597 O O . ARG A 1 79 ? -7.293 -18.766 -13.031 1 98.69 79 ARG A O 1
ATOM 604 N N . LEU A 1 80 ? -7.27 -17.906 -10.938 1 98.94 80 LEU A N 1
ATOM 605 C CA . LEU A 1 80 ? -5.883 -18.25 -10.648 1 98.94 80 LEU A CA 1
ATOM 606 C C . LEU A 1 80 ? -5.797 -19.625 -9.992 1 98.94 80 LEU A C 1
ATOM 608 O O . LEU A 1 80 ? -6.816 -20.188 -9.578 1 98.94 80 LEU A O 1
ATOM 612 N N . LEU A 1 81 ? -4.586 -20.156 -9.922 1 98.88 81 LEU A N 1
ATOM 613 C CA . LEU A 1 81 ? -4.371 -21.422 -9.242 1 98.88 81 LEU A CA 1
ATOM 614 C C . LEU A 1 81 ? -4.996 -21.406 -7.852 1 98.88 81 LEU A C 1
ATOM 616 O O . LEU A 1 81 ? -5.676 -22.359 -7.461 1 98.88 81 LEU A O 1
ATOM 620 N N . ILE A 1 82 ? -4.832 -20.359 -7.059 1 98.75 82 ILE A N 1
ATOM 621 C CA . ILE A 1 82 ? -5.309 -20.25 -5.688 1 98.75 82 ILE A CA 1
ATOM 622 C C . ILE A 1 82 ? -6.832 -20.359 -5.66 1 98.75 82 ILE A C 1
ATOM 624 O O . ILE A 1 82 ? -7.41 -20.906 -4.719 1 98.75 82 ILE A O 1
ATOM 628 N N . ASP A 1 83 ? -7.539 -19.859 -6.652 1 98.75 83 ASP A N 1
ATOM 629 C CA . ASP A 1 83 ? -8.992 -19.953 -6.727 1 98.75 83 ASP A CA 1
ATOM 630 C C . ASP A 1 83 ? -9.445 -21.406 -6.867 1 98.75 83 ASP A C 1
ATOM 632 O O . ASP A 1 83 ? -10.398 -21.828 -6.207 1 98.75 83 ASP A O 1
ATOM 636 N N . PHE A 1 84 ? -8.734 -22.141 -7.742 1 98.56 84 PHE A N 1
ATOM 637 C CA . PHE A 1 84 ? -9.055 -23.562 -7.91 1 98.56 84 PHE A CA 1
ATOM 638 C C . PHE A 1 84 ? -8.797 -24.328 -6.625 1 98.56 84 PHE A C 1
ATOM 640 O O . PHE A 1 84 ? -9.539 -25.25 -6.285 1 98.56 84 PHE A O 1
ATOM 647 N N . LEU A 1 85 ? -7.73 -23.969 -5.938 1 97.31 85 LEU A N 1
ATOM 648 C CA . LEU A 1 85 ? -7.434 -24.625 -4.668 1 97.31 85 LEU A CA 1
ATOM 649 C C . LEU A 1 85 ? -8.531 -24.344 -3.643 1 97.31 85 LEU A C 1
ATOM 651 O O . LEU A 1 85 ? -8.977 -25.25 -2.938 1 97.31 85 LEU A O 1
ATOM 655 N N . CYS A 1 86 ? -8.969 -23.062 -3.557 1 96.56 86 CYS A N 1
ATOM 656 C CA . CYS A 1 86 ? -10.086 -22.734 -2.678 1 96.56 86 CYS A CA 1
ATOM 657 C C . CYS A 1 86 ? -11.328 -23.531 -3.041 1 96.56 86 CYS A C 1
ATOM 659 O O . CYS A 1 86 ? -11.992 -24.094 -2.164 1 96.56 86 CYS A O 1
ATOM 661 N N . GLN A 1 87 ? -11.609 -23.656 -4.316 1 95.06 87 GLN A N 1
ATOM 662 C CA . GLN A 1 87 ? -12.781 -24.375 -4.789 1 95.06 87 GLN A CA 1
ATOM 663 C C . GLN A 1 87 ? -12.711 -25.859 -4.414 1 95.06 87 GLN A C 1
ATOM 665 O O . GLN A 1 87 ? -13.727 -26.469 -4.07 1 95.06 87 GLN A O 1
ATOM 670 N N . SER A 1 88 ? -11.523 -26.406 -4.523 1 94.62 88 SER A N 1
ATOM 671 C CA . SER A 1 88 ? -11.352 -27.812 -4.207 1 94.62 88 SER A CA 1
ATOM 672 C C . SER A 1 88 ? -11.688 -28.094 -2.746 1 94.62 88 SER A C 1
ATOM 674 O O . SER A 1 88 ? -11.953 -29.234 -2.377 1 94.62 88 SER A O 1
ATOM 676 N N . LEU A 1 89 ? -11.672 -27.047 -1.901 1 93 89 LEU A N 1
ATOM 677 C CA . LEU A 1 89 ? -11.977 -27.172 -0.481 1 93 89 LEU A CA 1
ATOM 678 C C . LEU A 1 89 ? -13.375 -26.656 -0.174 1 93 89 LEU A C 1
ATOM 680 O O . LEU A 1 89 ? -13.742 -26.5 0.992 1 93 89 LEU A O 1
ATOM 684 N N . ASN A 1 90 ? -14.117 -26.281 -1.17 1 91 90 ASN A N 1
ATOM 685 C CA . ASN A 1 90 ? -15.43 -25.656 -1.026 1 91 90 ASN A CA 1
ATOM 686 C C . ASN A 1 90 ? -15.352 -24.375 -0.206 1 91 90 ASN A C 1
ATOM 688 O O . ASN A 1 90 ? -16.203 -24.125 0.644 1 91 90 ASN A O 1
ATOM 692 N N . ALA A 1 91 ? -14.281 -23.672 -0.362 1 92.31 91 ALA A N 1
ATOM 693 C CA . ALA A 1 91 ? -14.078 -22.391 0.311 1 92.31 91 ALA A CA 1
ATOM 694 C C . ALA A 1 91 ? -14.336 -21.234 -0.638 1 92.31 91 ALA A C 1
ATOM 696 O O . ALA A 1 91 ? -14.211 -21.375 -1.856 1 92.31 91 ALA A O 1
ATOM 697 N N . SER A 1 92 ? -14.727 -20.109 -0.086 1 93.19 92 SER A N 1
ATOM 698 C CA . SER A 1 92 ? -14.844 -18.891 -0.876 1 93.19 92 SER A CA 1
ATOM 699 C C . SER A 1 92 ? -13.477 -18.422 -1.366 1 93.19 92 SER A C 1
ATOM 701 O O . SER A 1 92 ? -12.453 -18.719 -0.75 1 93.19 92 SER A O 1
ATOM 703 N N . PHE A 1 93 ? -13.492 -17.719 -2.471 1 96.94 93 PHE A N 1
ATOM 704 C CA . PHE A 1 93 ? -12.258 -17.125 -2.957 1 96.94 93 PHE A CA 1
ATOM 705 C C . PHE A 1 93 ? -11.719 -16.094 -1.96 1 96.94 93 PHE A C 1
ATOM 707 O O . PHE A 1 93 ? -12.5 -15.422 -1.286 1 96.94 93 PHE A O 1
ATOM 714 N N . LEU A 1 94 ? -10.477 -15.977 -1.904 1 97.75 94 LEU A N 1
ATOM 715 C CA . LEU A 1 94 ? -9.859 -15.102 -0.915 1 97.75 94 LEU A CA 1
ATOM 716 C C . LEU A 1 94 ? -10.008 -13.641 -1.324 1 97.75 94 LEU A C 1
ATOM 718 O O . LEU A 1 94 ? -9.773 -13.289 -2.482 1 97.75 94 LEU A O 1
ATOM 722 N N . SER A 1 95 ? -10.375 -12.828 -0.353 1 97.19 95 SER A N 1
ATOM 723 C CA . SER A 1 95 ? -10.375 -11.383 -0.528 1 97.19 95 SER A CA 1
ATOM 724 C C . SER A 1 95 ? -8.984 -10.797 -0.277 1 97.19 95 SER A C 1
ATOM 726 O O . SER A 1 95 ? -8.281 -11.227 0.64 1 97.19 95 SER A O 1
ATOM 728 N N . PRO A 1 96 ? -8.617 -9.859 -1.171 1 98.38 96 PRO A N 1
ATOM 729 C CA . PRO A 1 96 ? -7.352 -9.195 -0.847 1 98.38 96 PRO A CA 1
ATOM 730 C C . PRO A 1 96 ? -7.406 -8.438 0.481 1 98.38 96 PRO A C 1
ATOM 732 O O . PRO A 1 96 ? -8.398 -7.762 0.771 1 98.38 96 PRO A O 1
ATOM 735 N N . TYR A 1 97 ? -6.344 -8.555 1.26 1 98.38 97 TYR A N 1
ATOM 736 C CA . TYR A 1 97 ? -6.246 -7.898 2.559 1 98.38 97 TYR A CA 1
ATOM 737 C C . TYR A 1 97 ? -6.504 -6.398 2.432 1 98.38 97 TYR A C 1
ATOM 739 O O . TYR A 1 97 ? -7.156 -5.801 3.287 1 98.38 97 TYR A O 1
ATOM 747 N N . LEU A 1 98 ? -6.117 -5.789 1.358 1 98.25 98 LEU A N 1
ATOM 748 C CA . LEU A 1 98 ? -6.117 -4.336 1.214 1 98.25 98 LEU A CA 1
ATOM 749 C C . LEU A 1 98 ? -7.473 -3.84 0.721 1 98.25 98 LEU A C 1
ATOM 751 O O . LEU A 1 98 ? -7.672 -2.637 0.548 1 98.25 98 LEU A O 1
ATOM 755 N N . ASP A 1 99 ? -8.406 -4.742 0.479 1 96.44 99 ASP A N 1
ATOM 756 C CA . ASP A 1 99 ? -9.742 -4.332 0.057 1 96.44 99 ASP A CA 1
ATOM 757 C C . ASP A 1 99 ? -10.562 -3.836 1.244 1 96.44 99 ASP A C 1
ATOM 759 O O . ASP A 1 99 ? -11.219 -4.629 1.927 1 96.44 99 ASP A O 1
ATOM 763 N N . SER A 1 100 ? -10.578 -2.533 1.414 1 94.38 100 SER A N 1
ATOM 764 C CA . SER A 1 100 ? -11.258 -1.934 2.557 1 94.38 100 SER A CA 1
ATOM 765 C C . SER A 1 100 ? -12.75 -1.767 2.287 1 94.38 100 SER A C 1
ATOM 767 O O . SER A 1 100 ? -13.516 -1.442 3.195 1 94.38 100 SER A O 1
ATOM 769 N N . LEU A 1 101 ? -13.203 -2.082 1.103 1 91.88 101 LEU A N 1
ATOM 770 C CA . LEU A 1 101 ? -14.602 -1.863 0.724 1 91.88 101 LEU A CA 1
ATOM 771 C C . LEU A 1 101 ? -15.328 -3.191 0.55 1 91.88 101 LEU A C 1
ATOM 773 O O . LEU A 1 101 ? -16.531 -3.211 0.274 1 91.88 101 LEU A O 1
ATOM 777 N N . GLY A 1 102 ? -14.633 -4.32 0.591 1 82.69 102 GLY A N 1
ATOM 778 C CA . GLY A 1 102 ? -15.172 -5.625 0.248 1 82.69 102 GLY A CA 1
ATOM 779 C C . GLY A 1 102 ? -16.141 -6.16 1.281 1 82.69 102 GLY A C 1
ATOM 780 O O . GLY A 1 102 ? -16.969 -7.02 0.976 1 82.69 102 GLY A O 1
ATOM 781 N N . GLY A 1 103 ? -16.078 -5.715 2.449 1 74.62 103 GLY A N 1
ATOM 782 C CA . GLY A 1 103 ? -17 -6.168 3.479 1 74.62 103 GLY A CA 1
ATOM 783 C C . GLY A 1 103 ? -16.844 -7.637 3.822 1 74.62 103 GLY A C 1
ATOM 784 O O . GLY A 1 103 ? -17.797 -8.281 4.266 1 74.62 103 GLY A O 1
ATOM 785 N N . SER A 1 104 ? -15.852 -8.344 3.416 1 67.69 104 SER A N 1
ATOM 786 C CA . SER A 1 104 ? -15.672 -9.781 3.572 1 67.69 104 SER A CA 1
ATOM 787 C C . SER A 1 104 ? -15.516 -10.164 5.039 1 67.69 104 SER A C 1
ATOM 789 O O . SER A 1 104 ? -15.805 -11.297 5.426 1 67.69 104 SER A O 1
ATOM 791 N N . GLY A 1 105 ? -15.117 -9.305 5.855 1 81 105 GLY A N 1
ATOM 792 C CA . GLY A 1 105 ? -14.773 -9.625 7.23 1 81 105 GLY A CA 1
ATOM 793 C C . GLY A 1 105 ? -13.625 -10.609 7.348 1 81 105 GLY A C 1
ATOM 794 O O . GLY A 1 105 ? -13.234 -10.984 8.453 1 81 105 GLY A O 1
ATOM 795 N N . PHE A 1 106 ? -13.164 -11.18 6.207 1 92.81 106 PHE A N 1
ATOM 796 C CA . PHE A 1 106 ? -12.008 -12.062 6.09 1 92.81 106 PHE A CA 1
ATOM 797 C C . PHE A 1 106 ? -12.227 -13.336 6.895 1 92.81 106 PHE A C 1
ATOM 799 O O . PHE A 1 106 ? -11.281 -13.875 7.48 1 92.81 106 PHE A O 1
ATOM 806 N N . THR A 1 107 ? -13.43 -13.836 6.934 1 90.06 107 THR A N 1
ATOM 807 C CA . THR A 1 107 ? -13.766 -14.969 7.789 1 90.06 107 THR A CA 1
ATOM 808 C C . THR A 1 107 ? -13.109 -16.25 7.27 1 90.06 107 THR A C 1
ATOM 810 O O . THR A 1 107 ? -12.922 -17.203 8.023 1 90.06 107 THR A O 1
ATOM 813 N N . ASN A 1 108 ? -12.742 -16.344 6 1 93.06 108 ASN A N 1
ATOM 814 C CA . ASN A 1 108 ? -12.07 -17.531 5.465 1 93.06 108 ASN A CA 1
ATOM 815 C C . ASN A 1 108 ? -10.602 -17.25 5.16 1 93.06 108 ASN A C 1
ATOM 817 O O . ASN A 1 108 ? -9.977 -17.969 4.379 1 93.06 108 ASN A O 1
ATOM 821 N N . GLY A 1 109 ? -10.133 -16.109 5.672 1 96.31 109 GLY A N 1
ATOM 822 C CA . GLY A 1 109 ? -8.734 -15.758 5.473 1 96.31 109 GLY A CA 1
ATOM 823 C C . GLY A 1 109 ? -8.555 -14.523 4.609 1 96.31 109 GLY A C 1
ATOM 824 O O . GLY A 1 109 ? -9.516 -13.781 4.371 1 96.31 109 GLY A O 1
ATOM 825 N N . ALA A 1 110 ? -7.344 -14.273 4.246 1 98 110 ALA A N 1
ATOM 826 C CA . ALA A 1 110 ? -6.992 -13.07 3.494 1 98 110 ALA A CA 1
ATOM 827 C C . ALA A 1 110 ? -5.844 -13.336 2.527 1 98 110 ALA A C 1
ATOM 829 O O . ALA A 1 110 ? -5.008 -14.211 2.773 1 98 110 ALA A O 1
ATOM 830 N N . ASN A 1 111 ? -5.898 -12.641 1.435 1 98.88 111 ASN A N 1
ATOM 831 C CA . ASN A 1 111 ? -4.82 -12.688 0.453 1 98.88 111 ASN A CA 1
ATOM 832 C C . ASN A 1 111 ? -3.926 -11.453 0.545 1 98.88 111 ASN A C 1
ATOM 834 O O . ASN A 1 111 ? -4.375 -10.336 0.286 1 98.88 111 ASN A O 1
ATOM 838 N N . PHE A 1 112 ? -2.66 -11.641 0.868 1 98.94 112 PHE A N 1
ATOM 839 C CA . PHE A 1 112 ? -1.727 -10.531 1.044 1 98.94 112 PHE A CA 1
ATOM 840 C C . PHE A 1 112 ? -0.884 -10.328 -0.21 1 98.94 112 PHE A C 1
ATOM 842 O O . PHE A 1 112 ? -0.086 -9.391 -0.285 1 98.94 112 PHE A O 1
ATOM 849 N N . ALA A 1 113 ? -1.123 -11.172 -1.229 1 98.94 113 ALA A N 1
ATOM 850 C CA . ALA A 1 113 ? -0.367 -11.07 -2.475 1 98.94 113 ALA A CA 1
ATOM 851 C C . ALA A 1 113 ? -0.703 -9.781 -3.215 1 98.94 113 ALA A C 1
ATOM 853 O O . ALA A 1 113 ? -1.865 -9.367 -3.266 1 98.94 113 ALA A O 1
ATOM 854 N N . VAL A 1 114 ? 0.31 -9.188 -3.742 1 98.88 114 VAL A N 1
ATOM 855 C CA . VAL A 1 114 ? 0.15 -8.008 -4.594 1 98.88 114 VAL A CA 1
ATOM 856 C C . VAL A 1 114 ? 1.021 -8.156 -5.84 1 98.88 114 VAL A C 1
ATOM 858 O O . VAL A 1 114 ? 2.162 -8.617 -5.758 1 98.88 114 VAL A O 1
ATOM 861 N N . VAL A 1 115 ? 0.512 -7.742 -6.945 1 98.56 115 VAL A N 1
ATOM 862 C CA . VAL A 1 115 ? 1.22 -7.758 -8.219 1 98.56 115 VAL A CA 1
ATOM 863 C C . VAL A 1 115 ? 2.586 -7.098 -8.062 1 98.56 115 VAL A C 1
ATOM 865 O O . VAL A 1 115 ? 2.697 -6.02 -7.469 1 98.56 115 VAL A O 1
ATOM 868 N N . GLY A 1 116 ? 3.637 -7.754 -8.539 1 97.88 116 GLY A N 1
ATOM 869 C CA . GLY A 1 116 ? 4.969 -7.172 -8.586 1 97.88 116 GLY A CA 1
ATOM 870 C C . GLY A 1 116 ? 5.793 -7.477 -7.348 1 97.88 116 GLY A C 1
ATOM 871 O O . GLY A 1 116 ? 6.988 -7.176 -7.301 1 97.88 116 GLY A O 1
ATOM 872 N N . SER A 1 117 ? 5.238 -8.148 -6.348 1 98.75 117 SER A N 1
ATOM 873 C CA . SER A 1 117 ? 5.93 -8.406 -5.09 1 98.75 117 SER A CA 1
ATOM 874 C C . SER A 1 117 ? 7.133 -9.32 -5.297 1 98.75 117 SER A C 1
ATOM 876 O O . SER A 1 117 ? 7.109 -10.195 -6.164 1 98.75 117 SER A O 1
ATOM 878 N N . SER A 1 118 ? 8.164 -9.102 -4.562 1 98.69 118 SER A N 1
ATOM 879 C CA . SER A 1 118 ? 9.375 -9.914 -4.438 1 98.69 118 SER A CA 1
ATOM 880 C C . SER A 1 118 ? 9.742 -10.133 -2.975 1 98.69 118 SER A C 1
ATOM 882 O O . SER A 1 118 ? 9.078 -9.609 -2.076 1 98.69 118 SER A O 1
ATOM 884 N N . THR A 1 119 ? 10.688 -10.953 -2.75 1 98.81 119 THR A N 1
ATOM 885 C CA . THR A 1 119 ? 11.188 -11.109 -1.39 1 98.81 119 THR A CA 1
ATOM 886 C C . THR A 1 119 ? 12.094 -9.938 -1.009 1 98.81 119 THR A C 1
ATOM 888 O O . THR A 1 119 ? 12.039 -9.453 0.123 1 98.81 119 THR A O 1
ATOM 891 N N . LEU A 1 120 ? 12.898 -9.523 -2.055 1 98.19 120 LEU A N 1
ATOM 892 C CA . LEU A 1 120 ? 13.875 -8.469 -1.805 1 98.19 120 LEU A CA 1
ATOM 893 C C . LEU A 1 120 ? 13.672 -7.301 -2.766 1 98.19 120 LEU A C 1
ATOM 895 O O . LEU A 1 120 ? 13.266 -7.5 -3.912 1 98.19 120 LEU A O 1
ATOM 899 N N . PRO A 1 121 ? 14.07 -6.059 -2.344 1 97.5 121 PRO A N 1
ATOM 900 C CA . PRO A 1 121 ? 14.531 -5.699 -0.998 1 97.5 121 PRO A CA 1
ATOM 901 C C . PRO A 1 121 ? 13.406 -5.727 0.033 1 97.5 121 PRO A C 1
ATOM 903 O O . PRO A 1 121 ? 12.227 -5.598 -0.325 1 97.5 121 PRO A O 1
ATOM 906 N N . LYS A 1 122 ? 13.719 -5.859 1.3 1 97.88 122 LYS A N 1
ATOM 907 C CA . LYS A 1 122 ? 12.75 -5.781 2.395 1 97.88 122 LYS A CA 1
ATOM 908 C C . LYS A 1 122 ? 12.203 -4.367 2.547 1 97.88 122 LYS A C 1
ATOM 910 O O . LYS A 1 122 ? 12.812 -3.404 2.068 1 97.88 122 LYS A O 1
ATOM 915 N N . TYR A 1 123 ? 11.031 -4.27 3.055 1 96.94 123 TYR A N 1
ATOM 916 C CA . TYR A 1 123 ? 10.383 -3.039 3.504 1 96.94 123 TYR A CA 1
ATOM 917 C C . TYR A 1 123 ? 9.961 -2.182 2.318 1 96.94 123 TYR A C 1
ATOM 919 O O . TYR A 1 123 ? 9.641 -1.003 2.48 1 96.94 123 TYR A O 1
ATOM 927 N N . VAL A 1 124 ? 10.031 -2.746 1.166 1 96.81 124 VAL A N 1
ATOM 928 C CA . VAL A 1 124 ? 9.461 -2.096 -0.01 1 96.81 124 VAL A CA 1
ATOM 929 C C . VAL A 1 124 ? 8.016 -2.555 -0.204 1 96.81 124 VAL A C 1
ATOM 931 O O . VAL A 1 124 ? 7.742 -3.756 -0.254 1 96.81 124 VAL A O 1
ATOM 934 N N . PRO A 1 125 ? 7.062 -1.611 -0.357 1 97.62 125 PRO A N 1
ATOM 935 C CA . PRO A 1 125 ? 5.684 -2.025 -0.618 1 97.62 125 PRO A CA 1
ATOM 936 C C . PRO A 1 125 ? 5.516 -2.695 -1.98 1 97.62 125 PRO A C 1
ATOM 938 O O . PRO A 1 125 ? 5.926 -2.135 -3 1 97.62 125 PRO A O 1
ATOM 941 N N . PHE A 1 126 ? 5.234 -4.078 -2.029 1 98.25 126 PHE A N 1
ATOM 942 C CA . PHE A 1 126 ? 4.762 -4.957 -0.969 1 98.25 126 PHE A CA 1
ATOM 943 C C . PHE A 1 126 ? 5.586 -6.238 -0.921 1 98.25 126 PHE A C 1
ATOM 945 O O . PHE A 1 126 ? 5.07 -7.324 -1.199 1 98.25 126 PHE A O 1
ATOM 952 N N . SER A 1 127 ? 6.812 -6.141 -0.558 1 98.81 127 SER A N 1
ATOM 953 C CA . SER A 1 127 ? 7.691 -7.297 -0.43 1 98.81 127 SER A CA 1
ATOM 954 C C . SER A 1 127 ? 7.102 -8.336 0.519 1 98.81 127 SER A C 1
ATOM 956 O O . SER A 1 127 ? 6.152 -8.047 1.25 1 98.81 127 SER A O 1
ATOM 958 N N . LEU A 1 128 ? 7.637 -9.531 0.481 1 98.94 128 LEU A N 1
ATOM 959 C CA . LEU A 1 128 ? 7.176 -10.609 1.357 1 98.94 128 LEU A CA 1
ATOM 960 C C . LEU A 1 128 ? 7.207 -10.164 2.816 1 98.94 128 LEU A C 1
ATOM 962 O O . LEU A 1 128 ? 6.281 -10.461 3.578 1 98.94 128 LEU A O 1
ATOM 966 N N . ASN A 1 129 ? 8.266 -9.453 3.182 1 98.81 129 ASN A N 1
ATOM 967 C CA . ASN A 1 129 ? 8.375 -8.961 4.555 1 98.81 129 ASN A CA 1
ATOM 968 C C . ASN A 1 129 ? 7.242 -8.008 4.902 1 98.81 129 ASN A C 1
ATOM 970 O O . ASN A 1 129 ? 6.707 -8.047 6.012 1 98.81 129 ASN A O 1
ATOM 974 N N . ILE A 1 130 ? 6.828 -7.141 3.994 1 98.88 130 ILE A N 1
ATOM 975 C CA . ILE A 1 130 ? 5.703 -6.234 4.203 1 98.88 130 ILE A CA 1
ATOM 976 C C . ILE A 1 130 ? 4.414 -7.039 4.34 1 98.88 130 ILE A C 1
ATOM 978 O O . ILE A 1 130 ? 3.586 -6.758 5.211 1 98.88 130 ILE A O 1
ATOM 982 N N . GLN A 1 131 ? 4.246 -8.07 3.471 1 98.94 131 GLN A N 1
ATOM 983 C CA . GLN A 1 131 ? 3.059 -8.914 3.545 1 98.94 131 GLN A CA 1
ATOM 984 C C . GLN A 1 131 ? 2.953 -9.594 4.906 1 98.94 131 GLN A C 1
ATOM 986 O O . GLN A 1 131 ? 1.858 -9.727 5.457 1 98.94 131 GLN A O 1
ATOM 991 N N . LEU A 1 132 ? 4.102 -9.984 5.477 1 98.94 132 LEU A N 1
ATOM 992 C CA . LEU A 1 132 ? 4.117 -10.578 6.809 1 98.94 132 LEU A CA 1
ATOM 993 C C . LEU A 1 132 ? 3.762 -9.547 7.871 1 98.94 132 LEU A C 1
ATOM 995 O O . LEU A 1 132 ? 3.035 -9.852 8.82 1 98.94 132 LEU A O 1
ATOM 999 N N . MET A 1 133 ? 4.277 -8.328 7.734 1 98.88 133 MET A N 1
ATOM 1000 C CA . MET A 1 133 ? 3.936 -7.266 8.672 1 98.88 133 MET A CA 1
ATOM 1001 C C . MET A 1 133 ? 2.445 -6.945 8.609 1 98.88 133 MET A C 1
ATOM 1003 O O . MET A 1 133 ? 1.816 -6.707 9.641 1 98.88 133 MET A O 1
ATOM 1007 N N . GLN A 1 134 ? 1.863 -6.949 7.398 1 98.88 134 GLN A N 1
ATOM 1008 C CA . GLN A 1 134 ? 0.421 -6.797 7.238 1 98.88 134 GLN A CA 1
ATOM 1009 C C . GLN A 1 134 ? -0.335 -7.898 7.977 1 98.88 134 GLN A C 1
ATOM 1011 O O . GLN A 1 134 ? -1.329 -7.629 8.656 1 98.88 134 GLN A O 1
ATOM 1016 N N . PHE A 1 135 ? 0.162 -9.125 7.832 1 98.88 135 PHE A N 1
ATOM 1017 C CA . PHE A 1 135 ? -0.473 -10.258 8.5 1 98.88 135 PHE A CA 1
ATOM 1018 C C . PHE A 1 135 ? -0.426 -10.078 10.016 1 98.88 135 PHE A C 1
ATOM 1020 O O . PHE A 1 135 ? -1.413 -10.344 10.711 1 98.88 135 PHE A O 1
ATOM 1027 N N . LEU A 1 136 ? 0.725 -9.688 10.57 1 98.62 136 LEU A N 1
ATOM 1028 C CA . LEU A 1 136 ? 0.86 -9.5 12.008 1 98.62 136 LEU A CA 1
ATOM 1029 C C . LEU A 1 136 ? -0.1 -8.43 12.508 1 98.62 136 LEU A C 1
ATOM 1031 O O . LEU A 1 136 ? -0.711 -8.578 13.57 1 98.62 136 LEU A O 1
ATOM 1035 N N . HIS A 1 137 ? -0.25 -7.355 11.758 1 98.25 137 HIS A N 1
ATOM 1036 C CA . HIS A 1 137 ? -1.243 -6.344 12.102 1 98.25 137 HIS A CA 1
ATOM 1037 C C . HIS A 1 137 ? -2.656 -6.914 12.031 1 98.25 137 HIS A C 1
ATOM 1039 O O . HIS A 1 137 ? -3.459 -6.695 12.945 1 98.25 137 HIS A O 1
ATOM 1045 N N . PHE A 1 138 ? -2.947 -7.613 10.938 1 97.56 138 PHE A N 1
ATOM 1046 C CA . PHE A 1 138 ? -4.242 -8.25 10.742 1 97.56 138 PHE A CA 1
ATOM 1047 C C . PHE A 1 138 ? -4.598 -9.125 11.938 1 97.56 138 PHE A C 1
ATOM 1049 O O . PHE A 1 138 ? -5.699 -9.031 12.484 1 97.56 138 PHE A O 1
ATOM 1056 N N . LYS A 1 139 ? -3.66 -9.977 12.32 1 97.19 139 LYS A N 1
ATOM 1057 C CA . LYS A 1 139 ? -3.855 -10.891 13.445 1 97.19 139 LYS A CA 1
ATOM 1058 C C . LYS A 1 139 ? -4.137 -10.125 14.734 1 97.19 139 LYS A C 1
ATOM 1060 O O . LYS A 1 139 ? -5.117 -10.406 15.43 1 97.19 139 LYS A O 1
ATOM 1065 N N . ALA A 1 140 ? -3.324 -9.164 15.062 1 96.19 140 ALA A N 1
ATOM 1066 C CA . ALA A 1 140 ? -3.482 -8.391 16.281 1 96.19 140 ALA A CA 1
ATOM 1067 C C . ALA A 1 140 ? -4.832 -7.68 16.312 1 96.19 140 ALA A C 1
ATOM 1069 O O . ALA A 1 140 ? -5.539 -7.715 17.328 1 96.19 140 ALA A O 1
ATOM 1070 N N . ARG A 1 141 ? -5.188 -7.078 15.211 1 94.5 141 ARG A N 1
ATOM 1071 C CA . ARG A 1 141 ? -6.418 -6.301 15.141 1 94.5 141 ARG A CA 1
ATOM 1072 C C . ARG A 1 141 ? -7.645 -7.207 15.227 1 94.5 141 ARG A C 1
ATOM 1074 O O . ARG A 1 141 ? -8.609 -6.887 15.93 1 94.5 141 ARG A O 1
ATOM 1081 N N . THR A 1 142 ? -7.602 -8.312 14.484 1 94.38 142 THR A N 1
ATOM 1082 C CA . THR A 1 142 ? -8.727 -9.242 14.5 1 94.38 142 THR A CA 1
ATOM 1083 C C . THR A 1 142 ? -8.945 -9.805 15.906 1 94.38 142 THR A C 1
ATOM 1085 O O . THR A 1 142 ? -10.086 -9.914 16.359 1 94.38 142 THR A O 1
ATOM 1088 N N . LEU A 1 143 ? -7.906 -10.102 16.609 1 94.19 143 LEU A N 1
ATOM 1089 C CA . LEU A 1 143 ? -8.023 -10.625 17.969 1 94.19 143 LEU A CA 1
ATOM 1090 C C . LEU A 1 143 ? -8.562 -9.562 18.906 1 94.19 143 LEU A C 1
ATOM 1092 O O . LEU A 1 143 ? -9.344 -9.867 19.812 1 94.19 143 LEU A O 1
ATOM 1096 N N . GLU A 1 144 ? -8.141 -8.328 18.719 1 92.94 144 GL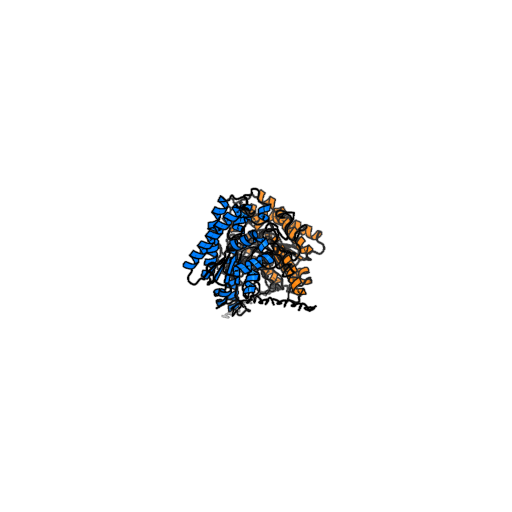U A N 1
ATOM 1097 C CA . GLU A 1 144 ? -8.695 -7.223 19.484 1 92.94 144 GLU A CA 1
ATOM 1098 C C . GLU A 1 144 ? -10.203 -7.098 19.266 1 92.94 144 GLU A C 1
ATOM 1100 O O . GLU A 1 144 ? -10.961 -6.898 20.203 1 92.94 144 GLU A O 1
ATOM 1105 N N . LEU A 1 145 ? -10.609 -7.223 18.031 1 90.81 145 LEU A N 1
ATOM 1106 C CA . LEU A 1 145 ? -12.016 -7.086 17.688 1 90.81 145 LEU A CA 1
ATOM 1107 C C . LEU A 1 145 ? -12.836 -8.242 18.25 1 90.81 145 LEU A C 1
ATOM 1109 O O . LEU A 1 145 ? -13.945 -8.039 18.75 1 90.81 145 LEU A O 1
ATOM 1113 N N . VAL A 1 146 ? -12.297 -9.414 18.188 1 90.69 146 VAL A N 1
ATOM 1114 C CA . VAL A 1 146 ? -12.961 -10.586 18.766 1 90.69 146 VAL A CA 1
ATOM 1115 C C . VAL A 1 146 ? -13.133 -10.406 20.266 1 90.69 146 VAL A C 1
ATOM 1117 O O . VAL A 1 146 ? -14.219 -10.641 20.812 1 90.69 146 VAL A O 1
ATOM 1120 N N . THR A 1 147 ? -12.125 -9.977 20.906 1 91.75 147 THR A N 1
ATOM 1121 C CA . THR A 1 147 ? -12.148 -9.773 22.359 1 91.75 147 THR A CA 1
ATOM 1122 C C . THR A 1 147 ? -13.172 -8.711 22.734 1 91.75 147 THR A C 1
ATOM 1124 O O . THR A 1 147 ? -13.844 -8.82 23.766 1 91.75 147 THR A O 1
ATOM 1127 N N . ALA A 1 148 ? -13.312 -7.766 21.859 1 90.12 148 ALA A N 1
ATOM 1128 C CA . ALA A 1 148 ? -14.25 -6.676 22.109 1 90.12 148 ALA A CA 1
ATOM 1129 C C . ALA A 1 148 ? -15.672 -7.082 21.75 1 90.12 148 ALA A C 1
ATOM 1131 O O . ALA A 1 148 ? -16.625 -6.344 22.016 1 90.12 148 ALA A O 1
ATOM 1132 N N . GLY A 1 149 ? -15.883 -8.211 21.109 1 85.5 149 GLY A N 1
ATOM 1133 C CA . GLY A 1 149 ? -17.203 -8.734 20.781 1 85.5 149 GLY A CA 1
ATOM 1134 C C . GLY A 1 149 ? -17.75 -8.18 19.484 1 85.5 149 GLY A C 1
ATOM 1135 O O . GLY A 1 149 ? -18.969 -8.133 19.297 1 85.5 149 GLY A O 1
ATOM 1136 N N . PHE A 1 150 ? -16.797 -7.719 18.781 1 75.75 150 PHE A N 1
ATOM 1137 C CA . PHE A 1 150 ? -17.234 -7.133 17.516 1 75.75 150 PHE A CA 1
ATOM 1138 C C . PHE A 1 150 ? -17.219 -8.172 16.406 1 75.75 150 PHE A C 1
ATOM 1140 O O . PHE A 1 150 ? -16.172 -8.781 16.125 1 75.75 150 PHE A O 1
ATOM 1147 N N . GLY A 1 151 ? -18.266 -8.438 15.789 1 71.12 151 GLY A N 1
ATOM 1148 C CA . GLY A 1 151 ? -18.406 -9.117 14.508 1 71.12 151 GLY A CA 1
ATOM 1149 C C . GLY A 1 151 ? -17.953 -10.562 14.547 1 71.12 151 GLY A C 1
ATOM 1150 O O . GLY A 1 151 ? -17.828 -11.148 15.625 1 71.12 151 GLY A O 1
ATOM 1151 N N . ASN A 1 152 ? -17.922 -11.164 13.383 1 82.38 152 ASN A N 1
ATOM 1152 C CA . ASN A 1 152 ? -17.469 -12.531 13.148 1 82.38 152 ASN A CA 1
ATOM 1153 C C . ASN A 1 152 ? -16.094 -12.578 12.5 1 82.38 152 ASN A C 1
ATOM 1155 O O . ASN A 1 152 ? -15.977 -12.602 11.273 1 82.38 152 ASN A O 1
ATOM 1159 N N . PHE A 1 153 ? -15.039 -12.422 13.453 1 86.69 153 PHE A N 1
ATOM 1160 C CA . PHE A 1 153 ? -13.672 -12.469 12.961 1 86.69 153 PHE A CA 1
ATOM 1161 C C . PHE A 1 153 ? -13.008 -13.797 13.32 1 86.69 153 PHE A C 1
ATOM 1163 O O . PHE A 1 153 ? -13.531 -14.555 14.133 1 86.69 153 PHE A O 1
ATOM 1170 N N . ILE A 1 154 ? -11.977 -14.039 12.664 1 91.81 154 ILE A N 1
ATOM 1171 C CA . ILE A 1 154 ? -11.211 -15.258 12.891 1 91.81 154 ILE A CA 1
ATOM 1172 C C . ILE A 1 154 ? -10.656 -15.266 14.312 1 91.81 154 ILE A C 1
ATOM 1174 O O . ILE A 1 154 ? -10.086 -14.266 14.766 1 91.81 154 ILE A O 1
ATOM 1178 N N . THR A 1 155 ? -10.828 -16.344 15.055 1 90.81 155 THR A N 1
ATOM 1179 C CA . THR A 1 155 ? -10.336 -16.484 16.422 1 90.81 155 THR A CA 1
ATOM 1180 C C . THR A 1 155 ? -8.875 -16.906 16.422 1 90.81 155 THR A C 1
ATOM 1182 O O . THR A 1 155 ? -8.312 -17.234 15.375 1 90.81 155 THR A O 1
ATOM 1185 N N . ASP A 1 156 ? -8.344 -16.891 17.609 1 92.56 156 ASP A N 1
ATOM 1186 C CA . ASP A 1 156 ? -6.965 -17.359 17.766 1 92.56 156 ASP A CA 1
ATOM 1187 C C . ASP A 1 156 ? -6.828 -18.812 17.328 1 92.56 156 ASP A C 1
ATOM 1189 O O . ASP A 1 156 ? -5.836 -19.188 16.688 1 92.56 156 ASP A O 1
ATOM 1193 N N . GLU A 1 157 ? -7.793 -19.625 17.641 1 91.44 157 GLU A N 1
ATOM 1194 C CA . GLU A 1 157 ? -7.797 -21.016 17.219 1 91.44 157 GLU A CA 1
ATOM 1195 C C . GLU A 1 157 ? -7.852 -21.125 15.695 1 91.44 157 GLU A C 1
ATOM 1197 O O . GLU A 1 157 ? -7.168 -21.969 15.109 1 91.44 157 GLU A O 1
ATOM 1202 N N . GLY A 1 158 ? -8.617 -20.266 15.094 1 91.44 158 GLY A N 1
ATOM 1203 C CA . GLY A 1 158 ? -8.688 -20.25 13.641 1 91.44 158 GLY A CA 1
ATOM 1204 C C . GLY A 1 158 ? -7.363 -19.906 12.984 1 91.44 158 GLY A C 1
ATOM 1205 O O . GLY A 1 158 ? -6.988 -20.5 11.977 1 91.44 158 GLY A O 1
ATOM 1206 N N . LEU A 1 159 ? -6.668 -18.969 13.594 1 94.12 159 LEU A N 1
ATOM 1207 C CA . LEU A 1 159 ? -5.371 -18.531 13.078 1 94.12 159 LEU A CA 1
ATOM 1208 C C . LEU A 1 159 ? -4.336 -19.641 13.219 1 94.12 159 LEU A C 1
ATOM 1210 O O . LEU A 1 159 ? -3.514 -19.859 12.32 1 94.12 159 LEU A O 1
ATOM 1214 N N . ARG A 1 160 ? -4.398 -20.406 14.266 1 93.06 160 ARG A N 1
ATOM 1215 C CA . ARG A 1 160 ? -3.459 -21.5 14.516 1 93.06 160 ARG A CA 1
ATOM 1216 C C . ARG A 1 160 ? -3.707 -22.672 13.562 1 93.06 160 ARG A C 1
ATOM 1218 O O . ARG A 1 160 ? -2.773 -23.375 13.195 1 93.06 160 ARG A O 1
ATOM 1225 N N . ASN A 1 161 ? -4.945 -22.797 13.086 1 93.25 161 ASN A N 1
ATOM 1226 C CA . ASN A 1 161 ? -5.312 -23.922 12.234 1 93.25 161 ASN A CA 1
ATOM 1227 C C . ASN A 1 161 ? -5.355 -23.516 10.766 1 93.25 161 ASN A C 1
ATOM 1229 O O . ASN A 1 161 ? -5.738 -24.312 9.906 1 93.25 161 ASN A O 1
ATOM 1233 N N . ALA A 1 162 ? -4.969 -22.328 10.516 1 96.38 162 ALA A N 1
ATOM 1234 C CA . ALA A 1 162 ? -5.039 -21.812 9.148 1 96.38 162 ALA A CA 1
ATOM 1235 C C . ALA A 1 162 ? -3.959 -22.438 8.273 1 96.38 162 ALA A C 1
ATOM 1237 O O . ALA A 1 162 ? -2.939 -22.906 8.773 1 96.38 162 ALA A O 1
ATOM 1238 N N . LEU A 1 163 ? -4.297 -22.484 6.996 1 97.19 163 LEU A N 1
ATOM 1239 C CA . LEU A 1 163 ? -3.318 -22.828 5.973 1 97.19 163 LEU A CA 1
ATOM 1240 C C . LEU A 1 163 ? -2.588 -21.578 5.477 1 97.19 163 LEU A C 1
ATOM 1242 O O . LEU A 1 163 ? -3.221 -20.594 5.086 1 97.19 163 LEU A O 1
ATOM 1246 N N . TYR A 1 164 ? -1.284 -21.594 5.523 1 98.62 164 TYR A N 1
ATOM 1247 C CA . TYR A 1 164 ? -0.448 -20.516 5.02 1 98.62 164 TYR A CA 1
ATOM 1248 C C . TYR A 1 164 ? 0.209 -20.906 3.699 1 98.62 164 TYR A C 1
ATOM 1250 O O . TYR A 1 164 ? 1.043 -21.812 3.654 1 98.62 164 TYR A O 1
ATOM 1258 N N . ILE A 1 165 ? -0.17 -20.203 2.654 1 98.81 165 ILE A N 1
ATOM 1259 C CA . ILE A 1 165 ? 0.342 -20.469 1.315 1 98.81 165 ILE A CA 1
ATOM 1260 C C . ILE A 1 165 ? 1.358 -19.406 0.924 1 98.81 165 ILE A C 1
ATOM 1262 O O . ILE A 1 165 ? 1.131 -18.203 1.147 1 98.81 165 ILE A O 1
ATOM 1266 N N . ILE A 1 166 ? 2.48 -19.797 0.401 1 98.94 166 ILE A N 1
ATOM 1267 C CA . ILE A 1 166 ? 3.51 -18.875 -0.08 1 98.94 166 ILE A CA 1
ATOM 1268 C C . ILE A 1 166 ? 3.826 -19.172 -1.543 1 98.94 166 ILE A C 1
ATOM 1270 O O . ILE A 1 166 ? 4.188 -20.312 -1.888 1 98.94 166 ILE A O 1
ATOM 1274 N N . ASP A 1 167 ? 3.617 -18.25 -2.389 1 98.69 167 ASP A N 1
ATOM 1275 C CA . ASP A 1 167 ? 3.906 -18.312 -3.818 1 98.69 167 ASP A CA 1
ATOM 1276 C C . ASP A 1 167 ? 4.648 -17.047 -4.277 1 98.69 167 ASP A C 1
ATOM 1278 O O . ASP A 1 167 ? 4.035 -16.109 -4.789 1 98.69 167 ASP A O 1
ATOM 1282 N N . ILE A 1 168 ? 6 -17.062 -4.137 1 98.75 168 ILE A N 1
ATOM 1283 C CA . ILE A 1 168 ? 6.801 -15.867 -4.402 1 98.75 168 ILE A CA 1
ATOM 1284 C C . ILE A 1 168 ? 8.203 -16.281 -4.859 1 98.75 168 ILE A C 1
ATOM 1286 O O . ILE A 1 168 ? 8.617 -17.422 -4.656 1 98.75 168 ILE A O 1
ATOM 1290 N N . GLY A 1 169 ? 8.914 -15.445 -5.516 1 98.5 169 GLY A N 1
ATOM 1291 C CA . GLY A 1 169 ? 10.273 -15.695 -5.965 1 98.5 169 GLY A CA 1
ATOM 1292 C C . GLY A 1 169 ? 10.477 -15.398 -7.441 1 98.5 169 GLY A C 1
ATOM 1293 O O . GLY A 1 169 ? 11.586 -15.062 -7.863 1 98.5 169 GLY A O 1
ATOM 1294 N N . GLN A 1 170 ? 9.414 -15.469 -8.227 1 98.44 170 GLN A N 1
ATOM 1295 C CA . GLN A 1 170 ? 9.477 -15.242 -9.672 1 98.44 170 GLN A CA 1
ATOM 1296 C C . GLN A 1 170 ? 10.086 -13.875 -9.984 1 98.44 170 GLN A C 1
ATOM 1298 O O . GLN A 1 170 ? 11 -13.781 -10.805 1 98.44 170 GLN A O 1
ATOM 1303 N N . ASN A 1 171 ? 9.648 -12.852 -9.336 1 98.56 171 ASN A N 1
ATOM 1304 C CA . ASN A 1 171 ? 10.078 -11.492 -9.633 1 98.56 171 ASN A CA 1
ATOM 1305 C C . ASN A 1 171 ? 11.516 -11.25 -9.172 1 98.56 171 ASN A C 1
ATOM 1307 O O . ASN A 1 171 ? 12.258 -10.492 -9.805 1 98.56 171 ASN A O 1
ATOM 1311 N N . ASP A 1 172 ? 11.945 -11.93 -8.117 1 98.69 172 ASP A N 1
ATOM 1312 C CA . ASP A 1 172 ? 13.32 -11.812 -7.648 1 98.69 172 ASP A CA 1
ATOM 1313 C C . ASP A 1 172 ? 14.305 -12.25 -8.727 1 98.69 172 ASP A C 1
ATOM 1315 O O . ASP A 1 172 ? 15.344 -11.617 -8.922 1 98.69 172 ASP A O 1
ATOM 1319 N N . ILE A 1 173 ? 13.875 -13.289 -9.469 1 98.12 173 ILE A N 1
ATOM 1320 C CA . ILE A 1 173 ? 14.781 -13.891 -10.445 1 98.12 173 ILE A CA 1
ATOM 1321 C C . ILE A 1 173 ? 14.586 -13.219 -11.805 1 98.12 173 ILE A C 1
ATOM 1323 O O . ILE A 1 173 ? 15.531 -12.656 -12.367 1 98.12 173 ILE A O 1
ATOM 1327 N N . ALA A 1 174 ? 13.391 -13.164 -12.305 1 95.81 174 ALA A N 1
ATOM 1328 C CA . ALA A 1 174 ? 13.102 -12.688 -13.648 1 95.81 174 ALA A CA 1
ATOM 1329 C C . ALA A 1 174 ? 13.438 -11.203 -13.797 1 95.81 174 ALA A C 1
ATOM 1331 O O . ALA A 1 174 ? 13.977 -10.781 -14.812 1 95.81 174 ALA A O 1
ATOM 1332 N N . ASP A 1 175 ? 13.117 -10.398 -12.773 1 93.44 175 ASP A N 1
ATOM 1333 C CA . ASP A 1 175 ? 13.367 -8.969 -12.852 1 93.44 175 ASP A CA 1
ATOM 1334 C C . ASP A 1 175 ? 14.867 -8.664 -12.797 1 93.44 175 ASP A C 1
ATOM 1336 O O . ASP A 1 175 ? 15.328 -7.668 -13.352 1 93.44 175 ASP A O 1
ATOM 1340 N N . SER A 1 176 ? 15.617 -9.516 -12.117 1 94.19 176 SER A N 1
ATOM 1341 C CA . SER A 1 176 ? 17.062 -9.336 -12.078 1 94.19 176 SER A CA 1
ATOM 1342 C C . SER A 1 176 ? 17.672 -9.445 -13.469 1 94.19 176 SER A C 1
ATOM 1344 O O . SER A 1 176 ? 18.547 -8.648 -13.836 1 94.19 176 SER A O 1
ATOM 1346 N N . PHE A 1 177 ? 17.203 -10.406 -14.25 1 93 177 PHE A N 1
ATOM 1347 C CA . PHE A 1 177 ? 17.656 -10.523 -15.625 1 93 177 PHE A CA 1
ATOM 1348 C C . PHE A 1 177 ? 17.203 -9.328 -16.453 1 93 177 PHE A C 1
ATOM 1350 O O . PHE A 1 177 ? 17.953 -8.836 -17.297 1 93 177 PHE A O 1
ATOM 1357 N N . SER A 1 178 ? 16.031 -8.836 -16.156 1 89.94 178 SER A N 1
ATOM 1358 C CA . SER A 1 178 ? 15.477 -7.699 -16.891 1 89.94 178 SER A CA 1
ATOM 1359 C C . SER A 1 178 ? 16.281 -6.43 -16.609 1 89.94 178 SER A C 1
ATOM 1361 O O . SER A 1 178 ? 16.25 -5.492 -17.406 1 89.94 178 SER A O 1
ATOM 1363 N N . LYS A 1 179 ? 16.938 -6.406 -15.469 1 91.31 179 LYS A N 1
ATOM 1364 C CA . LYS A 1 179 ? 17.812 -5.285 -15.125 1 91.31 179 LYS A CA 1
ATOM 1365 C C . LYS A 1 179 ? 19.219 -5.488 -15.688 1 91.31 179 LYS A C 1
ATOM 1367 O O . LYS A 1 179 ? 20.172 -4.848 -15.242 1 91.31 179 LYS A O 1
ATOM 1372 N N . ASN A 1 180 ? 19.375 -6.5 -16.516 1 90.62 180 ASN A N 1
ATOM 1373 C CA . ASN A 1 180 ? 20.594 -6.809 -17.281 1 90.62 180 ASN A CA 1
ATOM 1374 C C . ASN A 1 180 ? 21.672 -7.387 -16.391 1 90.62 180 ASN A C 1
ATOM 1376 O O . ASN A 1 180 ? 22.875 -7.195 -16.656 1 90.62 180 ASN A O 1
ATOM 1380 N N . MET A 1 181 ? 21.266 -7.98 -15.359 1 94.38 181 MET A N 1
ATOM 1381 C CA . MET A 1 181 ? 22.234 -8.727 -14.562 1 94.38 181 MET A CA 1
ATOM 1382 C C . MET A 1 181 ? 22.641 -10.016 -15.266 1 94.38 181 MET A C 1
ATOM 1384 O O . MET A 1 181 ? 21.828 -10.656 -15.914 1 94.38 181 MET A O 1
ATOM 1388 N N . SER A 1 182 ? 23.891 -10.414 -15.117 1 94.56 182 SER A N 1
ATOM 1389 C CA . SER A 1 182 ? 24.391 -11.672 -15.68 1 94.56 182 SER A CA 1
ATOM 1390 C C . SER A 1 182 ? 23.844 -12.867 -14.914 1 94.56 182 SER A C 1
ATOM 1392 O O . SER A 1 182 ? 23.312 -12.727 -13.805 1 94.56 182 SER A O 1
ATOM 1394 N N . TYR A 1 183 ? 23.906 -14.016 -15.562 1 95.56 183 TYR A N 1
ATOM 1395 C CA . TYR A 1 183 ? 23.5 -15.258 -14.898 1 95.56 183 TYR A CA 1
ATOM 1396 C C . TYR A 1 183 ? 24.188 -15.398 -13.547 1 95.56 183 TYR A C 1
ATOM 1398 O O . TYR A 1 183 ? 23.547 -15.75 -12.555 1 95.56 183 TYR A O 1
ATOM 1406 N N . ALA A 1 184 ? 25.469 -15.07 -13.508 1 97.38 184 ALA A N 1
ATOM 1407 C CA . ALA A 1 184 ? 26.234 -15.18 -12.273 1 97.38 184 ALA A CA 1
ATOM 1408 C C . ALA A 1 184 ? 25.719 -14.219 -11.211 1 97.38 184 ALA A C 1
ATOM 1410 O O . ALA A 1 184 ? 25.641 -14.57 -10.031 1 97.38 184 ALA A O 1
ATOM 1411 N N . GLN A 1 185 ? 25.375 -13.055 -11.578 1 97.56 185 GLN A N 1
ATOM 1412 C CA . GLN A 1 185 ? 24.859 -12.055 -10.656 1 97.56 185 GLN A CA 1
ATOM 1413 C C . GLN A 1 185 ? 23.484 -12.469 -10.109 1 97.56 185 GLN A C 1
ATOM 1415 O O . GLN A 1 185 ? 23.219 -12.32 -8.914 1 97.56 185 GLN A O 1
ATOM 1420 N N . VAL A 1 186 ? 22.688 -12.961 -10.953 1 97.88 186 VAL A N 1
ATOM 1421 C CA . VAL A 1 186 ? 21.344 -13.391 -10.562 1 97.88 186 VAL A CA 1
ATOM 1422 C C . VAL A 1 186 ? 21.438 -14.562 -9.586 1 97.88 186 VAL A C 1
ATOM 1424 O O . VAL A 1 186 ? 20.797 -14.555 -8.539 1 97.88 186 VAL A O 1
ATOM 1427 N N . THR A 1 187 ? 22.25 -15.555 -9.898 1 98.19 187 THR A N 1
ATOM 1428 C CA . THR A 1 187 ? 22.297 -16.766 -9.078 1 98.19 187 THR A CA 1
ATOM 1429 C C . THR A 1 187 ? 22.938 -16.469 -7.73 1 98.19 187 THR A C 1
ATOM 1431 O O . THR A 1 187 ? 22.641 -17.141 -6.734 1 98.19 187 THR A O 1
ATOM 1434 N N . LYS A 1 188 ? 23.812 -15.438 -7.637 1 98.31 188 LYS A N 1
ATOM 1435 C CA . LYS A 1 188 ? 24.438 -15.039 -6.379 1 98.31 188 LYS A CA 1
ATOM 1436 C C . LYS A 1 188 ? 23.391 -14.516 -5.391 1 98.31 188 LYS A C 1
ATOM 1438 O O . LYS A 1 188 ? 23.609 -14.562 -4.176 1 98.31 188 LYS A O 1
ATOM 1443 N N . ARG A 1 189 ? 22.234 -14.078 -5.867 1 98.19 189 ARG A N 1
ATOM 1444 C CA . ARG A 1 189 ? 21.203 -13.477 -5.027 1 98.19 189 ARG A CA 1
ATOM 1445 C C . ARG A 1 189 ? 20.25 -14.539 -4.48 1 98.19 189 ARG A C 1
ATOM 1447 O O . ARG A 1 189 ? 19.5 -14.281 -3.537 1 98.19 189 ARG A O 1
ATOM 1454 N N . ILE A 1 190 ? 20.266 -15.742 -5.012 1 98.69 190 ILE A N 1
ATOM 1455 C CA . ILE A 1 190 ? 19.234 -16.75 -4.789 1 98.69 190 ILE A CA 1
ATOM 1456 C C . ILE A 1 190 ? 19.234 -17.172 -3.32 1 98.69 190 ILE A C 1
ATOM 1458 O O . ILE A 1 190 ? 18.172 -17.281 -2.697 1 98.69 190 ILE A O 1
ATOM 1462 N N . PRO A 1 191 ? 20.422 -17.328 -2.666 1 98.69 191 PRO A N 1
ATOM 1463 C CA . PRO A 1 191 ? 20.391 -17.703 -1.251 1 98.69 191 PRO A CA 1
ATOM 1464 C C . PRO A 1 191 ? 19.688 -16.688 -0.374 1 98.69 191 PRO A C 1
ATOM 1466 O O . PRO A 1 191 ? 18.984 -17.047 0.571 1 98.69 191 PRO A O 1
ATOM 1469 N N . SER A 1 192 ? 19.859 -15.375 -0.68 1 98.75 192 SER A N 1
ATOM 1470 C CA . SER A 1 192 ? 19.188 -14.336 0.097 1 98.75 192 SER A CA 1
ATOM 1471 C C . SER A 1 192 ? 17.688 -14.367 -0.106 1 98.75 192 SER A C 1
ATOM 1473 O O . SER A 1 192 ? 16.922 -14.078 0.82 1 98.75 192 SER A O 1
ATOM 1475 N N . VAL A 1 193 ? 17.266 -14.703 -1.296 1 98.81 193 VAL A N 1
ATOM 1476 C CA . VAL A 1 193 ? 15.844 -14.836 -1.603 1 98.81 193 VAL A CA 1
ATOM 1477 C C . VAL A 1 193 ? 15.25 -15.984 -0.794 1 98.81 193 VAL A C 1
ATOM 1479 O O . VAL A 1 193 ? 14.203 -15.836 -0.163 1 98.81 193 VAL A O 1
ATOM 1482 N N . ILE A 1 194 ? 15.938 -17.109 -0.788 1 98.88 194 ILE A N 1
ATOM 1483 C CA . ILE A 1 194 ? 15.508 -18.297 -0.066 1 98.88 194 ILE A CA 1
ATOM 1484 C C . ILE A 1 194 ? 15.445 -18 1.431 1 98.88 194 ILE A C 1
ATOM 1486 O O . ILE A 1 194 ? 14.508 -18.422 2.115 1 98.88 194 ILE A O 1
ATOM 1490 N N . LEU A 1 195 ? 16.391 -17.266 1.929 1 98.81 195 LEU A N 1
ATOM 1491 C CA . LEU A 1 195 ? 16.453 -16.906 3.344 1 98.81 195 LEU A CA 1
ATOM 1492 C C . LEU A 1 195 ? 15.219 -16.094 3.746 1 98.81 195 LEU A C 1
ATOM 1494 O O . LEU A 1 195 ? 14.688 -16.266 4.848 1 98.81 195 LEU A O 1
ATOM 1498 N N . GLU A 1 196 ? 14.758 -15.203 2.889 1 98.88 196 GLU A N 1
ATOM 1499 C CA . GLU A 1 196 ? 13.57 -14.406 3.205 1 98.88 196 GLU A CA 1
ATOM 1500 C C . GLU A 1 196 ? 12.328 -15.281 3.291 1 98.88 196 GLU A C 1
ATOM 1502 O O . GLU A 1 196 ? 11.422 -15.016 4.086 1 98.88 196 GLU A O 1
ATOM 1507 N N . ILE A 1 197 ? 12.234 -16.312 2.5 1 98.94 197 ILE A N 1
ATOM 1508 C CA . ILE A 1 197 ? 11.117 -17.234 2.576 1 98.94 197 ILE A CA 1
ATOM 1509 C C . ILE A 1 197 ? 11.195 -18.031 3.875 1 98.94 197 ILE A C 1
ATOM 1511 O O . ILE A 1 197 ? 10.18 -18.25 4.543 1 98.94 197 ILE A O 1
ATOM 1515 N N . GLU A 1 198 ? 12.422 -18.469 4.227 1 98.94 198 GLU A N 1
ATOM 1516 C CA . GLU A 1 198 ? 12.617 -19.125 5.512 1 98.94 198 GLU A CA 1
ATOM 1517 C C . GLU A 1 198 ? 12.141 -18.25 6.664 1 98.94 198 GLU A C 1
ATOM 1519 O O . GLU A 1 198 ? 11.422 -18.719 7.551 1 98.94 198 GLU A O 1
ATOM 1524 N N . ASN A 1 199 ? 12.578 -17.016 6.629 1 98.81 199 ASN A N 1
ATOM 1525 C CA . ASN A 1 199 ? 12.172 -16.078 7.66 1 98.81 199 ASN A CA 1
ATOM 1526 C C . ASN A 1 199 ? 10.656 -15.93 7.727 1 98.81 199 ASN A C 1
ATOM 1528 O O . ASN A 1 199 ? 10.086 -15.828 8.812 1 98.81 199 ASN A O 1
ATOM 1532 N N . ALA A 1 200 ? 10.016 -15.898 6.582 1 98.94 200 ALA A N 1
ATOM 1533 C CA . ALA A 1 200 ? 8.562 -15.773 6.531 1 98.94 200 ALA A CA 1
ATOM 1534 C C . ALA A 1 200 ? 7.883 -16.953 7.223 1 98.94 200 ALA A C 1
ATOM 1536 O O . ALA A 1 200 ? 6.988 -16.766 8.055 1 98.94 200 ALA A O 1
ATOM 1537 N N . VAL A 1 201 ? 8.312 -18.156 6.898 1 98.94 201 VAL A N 1
ATOM 1538 C CA . VAL A 1 201 ? 7.742 -19.359 7.512 1 98.94 201 VAL A CA 1
ATOM 1539 C C . VAL A 1 201 ? 7.965 -19.312 9.023 1 98.94 201 VAL A C 1
ATOM 1541 O O . VAL A 1 201 ? 7.047 -19.594 9.797 1 98.94 201 VAL A O 1
ATOM 1544 N N . LYS A 1 202 ? 9.156 -18.938 9.43 1 98.88 202 LYS A N 1
ATOM 1545 C CA . LYS A 1 202 ? 9.484 -18.906 10.852 1 98.88 202 LYS A CA 1
ATOM 1546 C C . LYS A 1 202 ? 8.648 -17.875 11.594 1 98.88 202 LYS A C 1
ATOM 1548 O O . LYS A 1 202 ? 8.211 -18.109 12.727 1 98.88 202 LYS A O 1
ATOM 1553 N N . VAL A 1 203 ? 8.438 -16.703 10.992 1 98.75 203 VAL A N 1
ATOM 1554 C CA . VAL A 1 203 ? 7.582 -15.695 11.602 1 98.75 203 VAL A CA 1
ATOM 1555 C C . VAL A 1 203 ? 6.176 -16.25 11.789 1 98.75 203 VAL A C 1
ATOM 1557 O O . VAL A 1 203 ? 5.602 -16.141 12.875 1 98.75 203 VAL A O 1
ATOM 1560 N N . LEU A 1 204 ? 5.617 -16.891 10.773 1 98.81 204 LEU A N 1
ATOM 1561 C CA . LEU A 1 204 ? 4.277 -17.469 10.844 1 98.81 204 LEU A CA 1
ATOM 1562 C C . LEU A 1 204 ? 4.219 -18.594 11.867 1 98.81 204 LEU A C 1
ATOM 1564 O O . LEU A 1 204 ? 3.26 -18.703 12.633 1 98.81 204 LEU A O 1
ATOM 1568 N N . TYR A 1 205 ? 5.27 -19.438 11.883 1 98.75 205 TYR A N 1
ATOM 1569 C CA . TYR A 1 205 ? 5.379 -20.531 12.844 1 98.75 205 TYR A CA 1
ATOM 1570 C C . TYR A 1 205 ? 5.395 -19.984 14.273 1 98.75 205 TYR A C 1
ATOM 1572 O O . TYR A 1 205 ? 4.688 -20.5 15.148 1 98.75 205 TYR A O 1
ATOM 1580 N N . ASN A 1 206 ? 6.172 -18.953 14.484 1 98.38 206 ASN A N 1
ATOM 1581 C CA . ASN A 1 206 ? 6.297 -18.375 15.812 1 98.38 206 ASN A CA 1
ATOM 1582 C C . ASN A 1 206 ? 5.004 -17.688 16.25 1 98.38 206 ASN A C 1
ATOM 1584 O O . ASN A 1 206 ? 4.785 -17.469 17.438 1 98.38 206 ASN A O 1
ATOM 1588 N N . GLN A 1 207 ? 4.121 -17.391 15.289 1 97.75 207 GLN A N 1
ATOM 1589 C CA . GLN A 1 207 ? 2.812 -16.828 15.594 1 97.75 207 GLN A CA 1
ATOM 1590 C C . GLN A 1 207 ? 1.764 -17.922 15.766 1 97.75 207 GLN A C 1
ATOM 1592 O O . GLN A 1 207 ? 0.57 -17.625 15.883 1 97.75 207 GLN A O 1
ATOM 1597 N N . GLY A 1 208 ? 2.17 -19.188 15.656 1 97.69 208 GLY A N 1
ATOM 1598 C CA . GLY A 1 208 ? 1.287 -20.297 15.938 1 97.69 208 GLY A CA 1
ATOM 1599 C C . GLY A 1 208 ? 0.929 -21.109 14.703 1 97.69 208 GLY A C 1
ATOM 1600 O O . GLY A 1 208 ? 0.294 -22.156 14.805 1 97.69 208 GLY A O 1
ATOM 1601 N N . GLY A 1 209 ? 1.303 -20.625 13.516 1 97.88 209 GLY A N 1
ATOM 1602 C CA . GLY A 1 209 ? 1.047 -21.391 12.297 1 97.88 209 GLY A CA 1
ATOM 1603 C C . GLY A 1 209 ? 1.748 -22.734 12.273 1 97.88 209 GLY A C 1
ATOM 1604 O O . GLY A 1 209 ? 2.883 -22.859 12.734 1 97.88 209 GLY A O 1
ATOM 1605 N N . ARG A 1 210 ? 1.04 -23.719 11.648 1 97.5 210 ARG A N 1
ATOM 1606 C CA . ARG A 1 210 ? 1.62 -25.062 11.617 1 97.5 210 ARG A CA 1
ATOM 1607 C C . ARG A 1 210 ? 1.464 -25.703 10.242 1 97.5 210 ARG A C 1
ATOM 1609 O O . ARG A 1 210 ? 2.094 -26.719 9.945 1 97.5 210 ARG A O 1
ATOM 1616 N N . LYS A 1 211 ? 0.643 -25.141 9.406 1 97.19 211 LYS A N 1
ATOM 1617 C CA . LYS A 1 211 ? 0.344 -25.719 8.094 1 97.19 211 LYS A CA 1
ATOM 1618 C C . LYS A 1 211 ? 0.816 -24.797 6.973 1 97.19 211 LYS A C 1
ATOM 1620 O O . LYS A 1 211 ? 0.276 -23.703 6.789 1 97.19 211 LYS A O 1
ATOM 1625 N N . PHE A 1 212 ? 1.809 -25.281 6.188 1 98.56 212 PHE A N 1
ATOM 1626 C CA . PHE A 1 212 ? 2.434 -24.453 5.16 1 98.56 212 PHE A CA 1
ATOM 1627 C C . PHE A 1 212 ? 2.391 -25.156 3.807 1 98.56 212 PHE A C 1
ATOM 1629 O O . PHE A 1 212 ? 2.67 -26.344 3.709 1 98.56 212 PHE A O 1
ATOM 1636 N N . TRP A 1 213 ? 1.956 -24.453 2.805 1 98.56 213 TRP A N 1
ATOM 1637 C CA . TRP A 1 213 ? 1.91 -24.875 1.406 1 98.56 213 TRP A CA 1
ATOM 1638 C C . TRP A 1 213 ? 2.73 -23.922 0.53 1 98.56 213 TRP A C 1
ATOM 1640 O O . TRP A 1 213 ? 2.307 -22.812 0.247 1 98.56 213 TRP A O 1
ATOM 1650 N N . ILE A 1 214 ? 3.922 -24.391 0.026 1 98.88 214 ILE A N 1
ATOM 1651 C CA . ILE A 1 214 ? 4.91 -23.5 -0.575 1 98.88 214 ILE A CA 1
ATOM 1652 C C . ILE A 1 214 ? 5.141 -23.891 -2.031 1 98.88 214 ILE A C 1
ATOM 1654 O O . ILE A 1 214 ? 5.57 -25.016 -2.318 1 98.88 214 ILE A O 1
ATOM 1658 N N . HIS A 1 215 ? 4.875 -22.984 -2.926 1 98.88 215 HIS A N 1
ATOM 1659 C CA . HIS A 1 215 ? 5.078 -23.188 -4.355 1 98.88 215 HIS A CA 1
ATOM 1660 C C . HIS A 1 215 ? 6.469 -22.734 -4.785 1 98.88 215 HIS A C 1
ATOM 1662 O O . HIS A 1 215 ? 6.926 -21.656 -4.387 1 98.88 215 HIS A O 1
ATOM 1668 N N . ASN A 1 216 ? 7.109 -23.562 -5.594 1 98.81 216 ASN A N 1
ATOM 1669 C CA . ASN A 1 216 ? 8.289 -23.016 -6.262 1 98.81 216 ASN A CA 1
ATOM 1670 C C . ASN A 1 216 ? 7.91 -22.203 -7.492 1 98.81 216 ASN A C 1
ATOM 1672 O O . ASN A 1 216 ? 6.73 -21.922 -7.723 1 98.81 216 ASN A O 1
ATOM 1676 N N . THR A 1 217 ? 8.914 -21.656 -8.266 1 98.62 217 THR A N 1
ATOM 1677 C CA . THR A 1 217 ? 8.609 -20.75 -9.367 1 98.62 217 THR A CA 1
ATOM 1678 C C . THR A 1 217 ? 8.578 -21.516 -10.695 1 98.62 217 THR A C 1
ATOM 1680 O O . THR A 1 217 ? 9.164 -22.594 -10.812 1 98.62 217 THR A O 1
ATOM 1683 N N . GLY A 1 218 ? 7.91 -21.031 -11.672 1 98.56 218 GLY A N 1
ATOM 1684 C CA . GLY A 1 218 ? 7.742 -21.656 -12.984 1 98.56 218 GLY A CA 1
ATOM 1685 C C . GLY A 1 218 ? 8.922 -21.422 -13.906 1 98.56 218 GLY A C 1
ATOM 1686 O O . GLY A 1 218 ? 9.938 -20.859 -13.5 1 98.56 218 GLY A O 1
ATOM 1687 N N . PRO A 1 219 ? 8.773 -21.969 -15.133 1 98.75 219 PRO A N 1
ATOM 1688 C CA . PRO A 1 219 ? 9.836 -21.797 -16.125 1 98.75 219 PRO A CA 1
ATOM 1689 C C . PRO A 1 219 ? 9.875 -20.391 -16.719 1 98.75 219 PRO A C 1
ATOM 1691 O O . PRO A 1 219 ? 9.336 -20.156 -17.797 1 98.75 219 PRO A O 1
ATOM 1694 N N . LEU A 1 220 ? 10.641 -19.562 -16.109 1 98.25 220 LEU A N 1
ATOM 1695 C CA . LEU A 1 220 ? 10.664 -18.141 -16.391 1 98.25 220 LEU A CA 1
ATOM 1696 C C . LEU A 1 220 ? 11.109 -17.859 -17.828 1 98.25 220 LEU A C 1
ATOM 1698 O O . LEU A 1 220 ? 10.68 -16.875 -18.438 1 98.25 220 LEU A O 1
ATOM 1702 N N . GLY A 1 221 ? 11.914 -18.766 -18.344 1 97.69 221 GLY A N 1
ATOM 1703 C CA . GLY A 1 221 ? 12.438 -18.594 -19.703 1 97.69 221 GLY A CA 1
ATOM 1704 C C . GLY A 1 221 ? 11.398 -18.828 -20.781 1 97.69 221 GLY A C 1
ATOM 1705 O O . GLY A 1 221 ? 11.625 -18.5 -21.938 1 97.69 221 GLY A O 1
ATOM 1706 N N . CYS A 1 222 ? 10.266 -19.375 -20.391 1 97.88 222 CYS A N 1
ATOM 1707 C CA . CYS A 1 222 ? 9.234 -19.703 -21.359 1 97.88 222 CYS A CA 1
ATOM 1708 C C . CYS A 1 222 ? 8.203 -18.578 -21.469 1 97.88 222 CYS A C 1
ATOM 1710 O O . CYS A 1 222 ? 7.234 -18.688 -22.234 1 97.88 222 CYS A O 1
ATOM 1712 N N . LEU A 1 223 ? 8.367 -17.438 -20.734 1 97.19 223 LEU A N 1
ATOM 1713 C CA . LEU A 1 223 ? 7.41 -16.328 -20.75 1 97.19 223 LEU A CA 1
ATOM 1714 C C . LEU A 1 223 ? 7.566 -15.5 -22.016 1 97.19 223 LEU A C 1
ATOM 1716 O O . LEU A 1 223 ? 8.648 -14.984 -22.297 1 97.19 223 LEU A O 1
ATOM 1720 N N . PRO A 1 224 ? 6.465 -15.305 -22.734 1 96.62 224 PRO A N 1
ATOM 1721 C CA . PRO A 1 224 ? 6.543 -14.492 -23.953 1 96.62 224 PRO A CA 1
ATOM 1722 C C . PRO A 1 224 ? 7.164 -13.117 -23.688 1 96.62 224 PRO A C 1
ATOM 1724 O O . PRO A 1 224 ? 7.883 -12.594 -24.547 1 96.62 224 PRO A O 1
ATOM 1727 N N . GLN A 1 225 ? 6.938 -12.523 -22.516 1 96.25 225 GLN A N 1
ATOM 1728 C CA . GLN A 1 225 ? 7.535 -11.242 -22.172 1 96.25 225 GLN A CA 1
ATOM 1729 C C . GLN A 1 225 ? 9.062 -11.32 -22.203 1 96.25 225 GLN A C 1
ATOM 1731 O O . GLN A 1 225 ? 9.719 -10.445 -22.766 1 96.25 225 GLN A O 1
ATOM 1736 N N . LYS A 1 226 ? 9.562 -12.367 -21.625 1 96.12 226 LYS A N 1
ATOM 1737 C CA . LYS A 1 226 ? 11.016 -12.5 -21.547 1 96.12 226 LYS A CA 1
ATOM 1738 C C . LYS A 1 226 ? 11.594 -12.891 -22.906 1 96.12 226 LYS A C 1
ATOM 1740 O O . LYS A 1 226 ? 12.633 -12.359 -23.328 1 96.12 226 LYS A O 1
ATOM 1745 N N . LEU A 1 227 ? 10.914 -13.766 -23.578 1 96 227 LEU A N 1
ATOM 1746 C CA . LEU A 1 227 ? 11.352 -14.227 -24.891 1 96 227 LEU A CA 1
ATOM 1747 C C . LEU A 1 227 ? 11.406 -13.07 -25.891 1 96 227 LEU A C 1
ATOM 1749 O O . LEU A 1 227 ? 12.297 -13.016 -26.734 1 96 227 LEU A O 1
ATOM 1753 N N . SER A 1 228 ? 10.516 -12.141 -25.766 1 93.62 228 SER A N 1
ATOM 1754 C CA . SER A 1 228 ? 10.438 -11.016 -26.688 1 93.62 228 SER A CA 1
ATOM 1755 C C . SER A 1 228 ? 11.484 -9.953 -26.344 1 93.62 228 SER A C 1
ATOM 1757 O O . SER A 1 228 ? 11.992 -9.266 -27.25 1 93.62 228 SER A O 1
ATOM 1759 N N . LEU A 1 229 ? 11.828 -9.828 -25.078 1 88.44 229 LEU A N 1
ATOM 1760 C CA . LEU A 1 229 ? 12.625 -8.688 -24.641 1 88.44 229 LEU A CA 1
ATOM 1761 C C . LEU A 1 229 ? 14.102 -9.055 -24.547 1 88.44 229 LEU A C 1
ATOM 1763 O O . LEU A 1 229 ? 14.969 -8.18 -24.562 1 88.44 229 LEU A O 1
ATOM 1767 N N . ALA A 1 230 ? 14.375 -10.352 -24.438 1 83.25 230 ALA A N 1
ATOM 1768 C CA . ALA A 1 230 ? 15.758 -10.758 -24.234 1 83.25 230 ALA A CA 1
ATOM 1769 C C . ALA A 1 230 ? 16.594 -10.5 -25.469 1 83.25 230 ALA A C 1
ATOM 1771 O O . ALA A 1 230 ? 16.172 -10.789 -26.594 1 83.25 230 ALA A O 1
ATOM 1772 N N . GLN A 1 231 ? 17.75 -9.898 -25.281 1 75.56 231 GLN A N 1
ATOM 1773 C CA . GLN A 1 231 ? 18.672 -9.586 -26.359 1 75.56 231 GLN A CA 1
ATOM 1774 C C . GLN A 1 231 ? 19.406 -10.836 -26.828 1 75.56 231 GLN A C 1
ATOM 1776 O O . GLN A 1 231 ? 19.547 -11.078 -28.031 1 75.56 231 GLN A O 1
ATOM 1781 N N . LYS A 1 232 ? 20.047 -11.547 -25.891 1 69.69 232 LYS A N 1
ATOM 1782 C CA . LYS A 1 232 ? 20.75 -12.797 -26.141 1 69.69 232 LYS A CA 1
ATOM 1783 C C . LYS A 1 232 ? 19.922 -13.992 -25.688 1 69.69 232 LYS A C 1
ATOM 1785 O O . LYS A 1 232 ? 19.469 -14.039 -24.531 1 69.69 232 LYS A O 1
ATOM 1790 N N . LYS A 1 233 ? 19.75 -14.844 -26.688 1 80.62 233 LYS A N 1
ATOM 1791 C CA . LYS A 1 233 ? 18.875 -15.977 -26.359 1 80.62 233 LYS A CA 1
ATOM 1792 C C . LYS A 1 233 ? 19.609 -17.297 -26.547 1 80.62 233 LYS A C 1
ATOM 1794 O O . LYS A 1 233 ? 20.109 -17.594 -27.641 1 80.62 233 LYS A O 1
ATOM 1799 N N . ASP A 1 234 ? 19.969 -17.875 -25.453 1 91.38 234 ASP A N 1
ATOM 1800 C CA . ASP A 1 234 ? 20.234 -19.312 -25.469 1 91.38 234 ASP A CA 1
ATOM 1801 C C . ASP A 1 234 ? 18.984 -20.109 -25.094 1 91.38 234 ASP A C 1
ATOM 1803 O O . ASP A 1 234 ? 18.531 -20.047 -23.938 1 91.38 234 ASP A O 1
ATOM 1807 N N . LEU A 1 235 ? 18.484 -20.75 -26.156 1 95.94 235 LEU A N 1
ATOM 1808 C CA . LEU A 1 235 ? 17.172 -21.391 -25.984 1 95.94 235 LEU A CA 1
ATOM 1809 C C . LEU A 1 235 ? 17.328 -22.875 -25.688 1 95.94 235 LEU A C 1
ATOM 1811 O O . LEU A 1 235 ? 18.219 -23.531 -26.234 1 95.94 235 LEU A O 1
ATOM 1815 N N . ASP A 1 236 ? 16.516 -23.344 -24.891 1 95.62 236 ASP A N 1
ATOM 1816 C CA . ASP A 1 236 ? 16.469 -24.781 -24.641 1 95.62 236 ASP A CA 1
ATOM 1817 C C . ASP A 1 236 ? 15.672 -25.5 -25.734 1 95.62 236 ASP A C 1
ATOM 1819 O O . ASP A 1 236 ? 15.227 -24.875 -26.703 1 95.62 236 ASP A O 1
ATOM 1823 N N . PRO A 1 237 ? 15.5 -26.859 -25.594 1 93.62 237 PRO A N 1
ATOM 1824 C CA . PRO A 1 237 ? 14.922 -27.641 -26.688 1 93.62 237 PRO A CA 1
ATOM 1825 C C . PRO A 1 237 ? 13.484 -27.25 -27 1 93.62 237 PRO A C 1
ATOM 1827 O O . PRO A 1 237 ? 13.016 -27.453 -28.109 1 93.62 237 PRO A O 1
ATOM 1830 N N . ILE A 1 238 ? 12.789 -26.641 -26.016 1 95.06 238 ILE A N 1
ATOM 1831 C CA . ILE A 1 238 ? 11.391 -26.359 -26.297 1 95.06 238 ILE A CA 1
ATOM 1832 C C . ILE A 1 238 ? 11.219 -24.859 -26.594 1 95.06 238 ILE A C 1
ATOM 1834 O O . ILE A 1 238 ? 10.094 -24.375 -26.672 1 95.06 238 ILE A O 1
ATOM 1838 N N . GLY A 1 239 ? 12.344 -24.125 -26.656 1 95.88 239 GLY A N 1
ATOM 1839 C CA . GLY A 1 239 ? 12.305 -22.75 -27.125 1 95.88 239 GLY A CA 1
ATOM 1840 C C . GLY A 1 239 ? 12.328 -21.734 -26.016 1 95.88 239 GLY A C 1
ATOM 1841 O O . GLY A 1 239 ? 12.094 -20.547 -26.25 1 95.88 239 GLY A O 1
ATOM 1842 N N . CYS A 1 240 ? 12.664 -22.094 -24.797 1 97.38 240 CYS A N 1
ATOM 1843 C CA . CYS A 1 240 ? 12.719 -21.188 -23.656 1 97.38 240 CYS A CA 1
ATOM 1844 C C . CYS A 1 240 ? 14.148 -20.719 -23.391 1 97.38 240 CYS A C 1
ATOM 1846 O O . CYS A 1 240 ? 15.109 -21.422 -23.734 1 97.38 240 CYS A O 1
ATOM 1848 N N . ILE A 1 241 ? 14.242 -19.594 -22.797 1 97.19 241 ILE A N 1
ATOM 1849 C CA . ILE A 1 241 ? 15.57 -19.062 -22.5 1 97.19 241 ILE A CA 1
ATOM 1850 C C . ILE A 1 241 ? 16.219 -19.922 -21.406 1 97.19 241 ILE A C 1
ATOM 1852 O O . ILE A 1 241 ? 15.734 -19.984 -20.281 1 97.19 241 ILE A O 1
ATOM 1856 N N . SER A 1 242 ? 17.359 -20.469 -21.688 1 97.25 242 SER A N 1
ATOM 1857 C CA . SER A 1 242 ? 18 -21.469 -20.844 1 97.25 242 SER A CA 1
ATOM 1858 C C . SER A 1 242 ? 18.453 -20.859 -19.516 1 97.25 242 SER A C 1
ATOM 1860 O O . SER A 1 242 ? 18.234 -21.453 -18.453 1 97.25 242 SER A O 1
ATOM 1862 N N . ASP A 1 243 ? 19.016 -19.641 -19.547 1 96 243 ASP A N 1
ATOM 1863 C CA . ASP A 1 243 ? 19.562 -19.031 -18.328 1 96 243 ASP A CA 1
ATOM 1864 C C . ASP A 1 243 ? 18.469 -18.734 -17.312 1 96 243 ASP A C 1
ATOM 1866 O O . ASP A 1 243 ? 18.672 -18.906 -16.109 1 96 243 ASP A O 1
ATOM 1870 N N . TYR A 1 244 ? 17.359 -18.312 -17.797 1 96.94 244 TYR A N 1
ATOM 1871 C CA . TYR A 1 244 ? 16.234 -18.047 -16.922 1 96.94 244 TYR A CA 1
ATOM 1872 C C . TYR A 1 244 ? 15.758 -19.328 -16.234 1 96.94 244 TYR A C 1
ATOM 1874 O O . TYR A 1 244 ? 15.547 -19.344 -15.023 1 96.94 244 TYR A O 1
ATOM 1882 N N . ASN A 1 245 ? 15.641 -20.375 -17.016 1 98.12 245 ASN A N 1
ATOM 1883 C CA . ASN A 1 245 ? 15.148 -21.641 -16.469 1 98.12 245 ASN A CA 1
ATOM 1884 C C . ASN A 1 245 ? 16.172 -22.297 -15.555 1 98.12 245 ASN A C 1
ATOM 1886 O O . ASN A 1 245 ? 15.805 -22.922 -14.555 1 98.12 245 ASN A O 1
ATOM 1890 N N . ARG A 1 246 ? 17.422 -22.141 -15.875 1 98.19 246 ARG A N 1
ATOM 1891 C CA . ARG A 1 246 ? 18.453 -22.672 -14.992 1 98.19 246 ARG A CA 1
ATOM 1892 C C . ARG A 1 246 ? 18.453 -21.953 -13.656 1 98.19 246 ARG A C 1
ATOM 1894 O O . ARG A 1 246 ? 18.609 -22.578 -12.602 1 98.19 246 ARG A O 1
ATOM 1901 N N . ALA A 1 247 ? 18.281 -20.656 -13.695 1 98.44 247 ALA A N 1
ATOM 1902 C CA . ALA A 1 247 ? 18.219 -19.875 -12.461 1 98.44 247 ALA A CA 1
ATOM 1903 C C . ALA A 1 247 ? 16.984 -20.266 -11.641 1 98.44 247 ALA A C 1
ATOM 1905 O O . ALA A 1 247 ? 17.078 -20.422 -10.422 1 98.44 247 ALA A O 1
ATOM 1906 N N . ALA A 1 248 ? 15.867 -20.406 -12.312 1 98.75 248 ALA A N 1
ATOM 1907 C CA . ALA A 1 248 ? 14.664 -20.875 -11.633 1 98.75 248 ALA A CA 1
ATOM 1908 C C . ALA A 1 248 ? 14.906 -22.234 -10.977 1 98.75 248 ALA A C 1
ATOM 1910 O O . ALA A 1 248 ? 14.469 -22.469 -9.852 1 98.75 248 ALA A O 1
ATOM 1911 N N . GLY A 1 249 ? 15.562 -23.094 -11.719 1 98.75 249 GLY A N 1
ATOM 1912 C CA . GLY A 1 249 ? 15.898 -24.406 -11.188 1 98.75 249 GLY A CA 1
ATOM 1913 C C . GLY A 1 249 ? 16.734 -24.344 -9.922 1 98.75 249 GLY A C 1
ATOM 1914 O O . GLY A 1 249 ? 16.484 -25.094 -8.969 1 98.75 249 GLY A O 1
ATOM 1915 N N . LEU A 1 250 ? 17.734 -23.453 -9.922 1 98.81 250 LEU A N 1
ATOM 1916 C CA . LEU A 1 250 ? 18.594 -23.281 -8.75 1 98.81 250 LEU A CA 1
ATOM 1917 C C . LEU A 1 250 ? 17.797 -22.781 -7.559 1 98.81 250 LEU A C 1
ATOM 1919 O O . LEU A 1 250 ? 17.969 -23.266 -6.441 1 98.81 250 LEU A O 1
ATOM 1923 N N . PHE A 1 251 ? 17 -21.844 -7.785 1 98.88 251 PHE A N 1
ATOM 1924 C CA . PHE A 1 251 ? 16.125 -21.344 -6.746 1 98.88 251 PHE A CA 1
ATOM 1925 C C . PHE A 1 251 ? 15.227 -22.453 -6.211 1 98.88 251 PHE A C 1
ATOM 1927 O O . PHE A 1 251 ? 15.102 -22.625 -4.996 1 98.88 251 PHE A O 1
ATOM 1934 N N . ASN A 1 252 ? 14.602 -23.188 -7.109 1 98.94 252 ASN A N 1
ATOM 1935 C CA . ASN A 1 252 ? 13.648 -24.25 -6.746 1 98.94 252 ASN A CA 1
ATOM 1936 C C . ASN A 1 252 ? 14.32 -25.344 -5.93 1 98.94 252 ASN A C 1
ATOM 1938 O O . ASN A 1 252 ? 13.742 -25.844 -4.965 1 98.94 252 ASN A O 1
ATOM 1942 N N . GLU A 1 253 ? 15.508 -25.703 -6.34 1 98.81 253 GLU A N 1
ATOM 1943 C CA . GLU A 1 253 ? 16.25 -26.703 -5.578 1 98.81 253 GLU A CA 1
ATOM 1944 C C . GLU A 1 253 ? 16.578 -26.188 -4.176 1 98.81 253 GLU A C 1
ATOM 1946 O O . GLU A 1 253 ? 16.453 -26.938 -3.197 1 98.81 253 GLU A O 1
ATOM 1951 N N . GLY A 1 254 ? 16.984 -24.938 -4.09 1 98.88 254 GLY A N 1
ATOM 1952 C CA . GLY A 1 254 ? 17.219 -24.328 -2.787 1 98.88 254 GLY A CA 1
ATOM 1953 C C . GLY A 1 254 ? 15.984 -24.297 -1.914 1 98.88 254 GLY A C 1
ATOM 1954 O O . GLY A 1 254 ? 16.062 -24.578 -0.716 1 98.88 254 GLY A O 1
ATOM 1955 N N . LEU A 1 255 ? 14.875 -23.969 -2.504 1 98.94 255 LEU A N 1
ATOM 1956 C CA . LEU A 1 255 ? 13.609 -23.922 -1.783 1 98.94 255 LEU A CA 1
ATOM 1957 C C . LEU A 1 255 ? 13.203 -25.297 -1.3 1 98.94 255 LEU A C 1
ATOM 1959 O O . LEU A 1 255 ? 12.703 -25.453 -0.182 1 98.94 255 LEU A O 1
ATOM 1963 N N . ARG A 1 256 ? 13.383 -26.312 -2.148 1 98.81 256 ARG A N 1
ATOM 1964 C CA . ARG A 1 256 ? 13.078 -27.688 -1.762 1 98.81 256 ARG A CA 1
ATOM 1965 C C . ARG A 1 256 ? 13.891 -28.109 -0.538 1 98.81 256 ARG A C 1
ATOM 1967 O O . ARG A 1 256 ? 13.344 -28.656 0.421 1 98.81 256 ARG A O 1
ATOM 1974 N N . ARG A 1 257 ? 15.164 -27.844 -0.547 1 98.75 257 ARG A N 1
ATOM 1975 C CA . ARG A 1 257 ? 16.047 -28.188 0.566 1 98.75 257 ARG A CA 1
ATOM 1976 C C . ARG A 1 257 ? 15.648 -27.422 1.828 1 98.75 257 ARG A C 1
ATOM 1978 O O . ARG A 1 257 ? 15.703 -27.969 2.932 1 98.75 257 ARG A O 1
ATOM 1985 N N . LEU A 1 258 ? 15.305 -26.203 1.606 1 98.88 258 LEU A N 1
ATOM 1986 C CA . LEU A 1 258 ? 14.836 -25.406 2.736 1 98.88 258 LEU A CA 1
ATOM 1987 C C . LEU A 1 258 ? 13.617 -26.047 3.385 1 98.88 258 LEU A C 1
ATOM 1989 O O . LEU A 1 258 ? 13.555 -26.172 4.609 1 98.88 258 LEU A O 1
ATOM 1993 N N . CYS A 1 259 ? 12.625 -26.406 2.59 1 98.88 259 CYS A N 1
ATOM 1994 C CA . CYS A 1 259 ? 11.406 -27.016 3.111 1 98.88 259 CYS A CA 1
ATOM 1995 C C . CYS A 1 259 ? 11.727 -28.312 3.867 1 98.88 259 CYS A C 1
ATOM 1997 O O . CYS A 1 259 ? 11.164 -28.562 4.938 1 98.88 259 CYS A O 1
ATOM 1999 N N . GLU A 1 260 ? 12.648 -29.094 3.35 1 98.5 260 GLU A N 1
ATOM 2000 C CA . GLU A 1 260 ? 13.07 -30.328 4.016 1 98.5 260 GLU A CA 1
ATOM 2001 C C . GLU A 1 260 ? 13.703 -30.031 5.375 1 98.5 260 GLU A C 1
ATOM 2003 O O . GLU A 1 260 ? 13.375 -30.672 6.371 1 98.5 260 GLU A O 1
ATOM 2008 N N . ARG A 1 261 ? 14.562 -29.047 5.375 1 98.62 261 ARG A N 1
ATOM 2009 C CA . ARG A 1 261 ? 15.227 -28.672 6.617 1 98.62 261 ARG A CA 1
ATOM 2010 C C . ARG A 1 261 ? 14.227 -28.156 7.641 1 98.62 261 ARG A C 1
ATOM 2012 O O . ARG A 1 261 ? 14.289 -28.516 8.82 1 98.62 261 ARG A O 1
ATOM 2019 N N . MET A 1 262 ? 13.266 -27.344 7.195 1 98.81 262 MET A N 1
ATOM 2020 C CA . MET A 1 262 ? 12.297 -26.75 8.109 1 98.81 262 MET A CA 1
ATOM 2021 C C . MET A 1 262 ? 11.367 -27.828 8.672 1 98.81 262 MET A C 1
ATOM 2023 O O . MET A 1 262 ? 10.93 -27.734 9.82 1 98.81 262 MET A O 1
ATOM 2027 N N . ARG A 1 263 ? 11.109 -28.891 7.93 1 98 263 ARG A N 1
ATOM 2028 C CA . ARG A 1 263 ? 10.289 -30 8.43 1 98 263 ARG A CA 1
ATOM 2029 C C . ARG A 1 263 ? 10.938 -30.672 9.633 1 98 263 ARG A C 1
ATOM 2031 O O . ARG A 1 263 ? 10.25 -31.109 10.555 1 98 263 ARG A O 1
ATOM 2038 N N . SER A 1 264 ? 12.188 -30.719 9.602 1 97.56 264 SER A N 1
ATOM 2039 C CA . SER A 1 264 ? 12.938 -31.344 10.688 1 97.56 264 SER A CA 1
ATOM 2040 C C . SER A 1 264 ? 13.102 -30.375 11.867 1 97.56 264 SER A C 1
ATOM 2042 O O . SER A 1 264 ? 13.164 -30.812 13.016 1 97.56 264 SER A O 1
ATOM 2044 N N . GLN A 1 265 ? 13.07 -29.141 11.625 1 98.25 265 GLN A N 1
ATOM 2045 C CA . GLN A 1 265 ? 13.438 -28.156 12.641 1 98.25 265 GLN A CA 1
ATOM 2046 C C . GLN A 1 265 ? 12.203 -27.609 13.336 1 98.25 265 GLN A C 1
ATOM 2048 O O . GLN A 1 265 ? 12.266 -27.203 14.5 1 98.25 265 G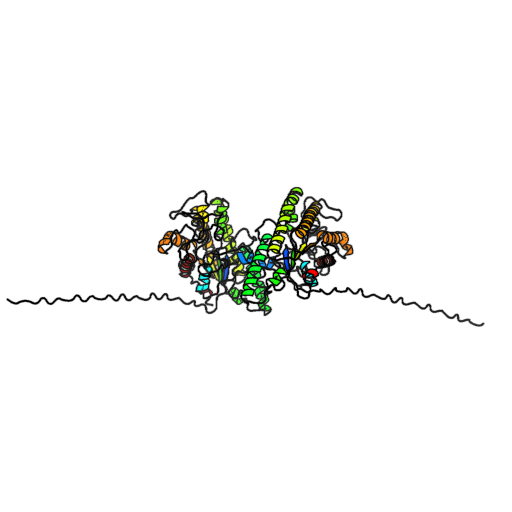LN A O 1
ATOM 2053 N N . LEU A 1 266 ? 11.133 -27.516 12.617 1 98.62 266 LEU A N 1
ATOM 2054 C CA . LEU A 1 266 ? 9.938 -26.859 13.141 1 98.62 266 LEU A CA 1
ATOM 2055 C C . LEU A 1 266 ? 8.938 -27.906 13.641 1 98.62 266 LEU A C 1
ATOM 2057 O O . LEU A 1 266 ? 8.117 -28.406 12.867 1 98.62 266 LEU A O 1
ATOM 2061 N N . SER A 1 267 ? 8.977 -28.125 14.914 1 97.88 267 SER A N 1
ATOM 2062 C CA . SER A 1 267 ? 8.18 -29.156 15.547 1 97.88 267 SER A CA 1
ATOM 2063 C C . SER A 1 267 ? 6.688 -28.891 15.359 1 97.88 267 SER A C 1
ATOM 2065 O O . SER A 1 267 ? 6.215 -27.781 15.57 1 97.88 267 SER A O 1
ATOM 2067 N N . GLY A 1 268 ? 5.977 -29.891 14.891 1 96.81 268 GLY A N 1
ATOM 2068 C CA . GLY A 1 268 ? 4.531 -29.812 14.781 1 96.81 268 GLY A CA 1
ATOM 2069 C C . GLY A 1 268 ? 4.066 -29.188 13.477 1 96.81 268 GLY A C 1
ATOM 2070 O O . GLY A 1 268 ? 2.865 -29.156 13.195 1 96.81 268 GLY A O 1
ATOM 2071 N N . ALA A 1 269 ? 5.008 -28.766 12.664 1 97.56 269 ALA A N 1
ATOM 2072 C CA . ALA A 1 269 ? 4.633 -28.109 11.414 1 97.56 269 ALA A CA 1
ATOM 2073 C C . ALA A 1 269 ? 4.516 -29.125 10.281 1 97.56 269 ALA A C 1
ATOM 2075 O O . ALA A 1 269 ? 5.305 -30.078 10.195 1 97.56 269 ALA A O 1
ATOM 2076 N N . THR A 1 270 ? 3.51 -28.969 9.461 1 97.44 270 THR A N 1
ATOM 2077 C CA . THR A 1 270 ? 3.418 -29.609 8.156 1 97.44 270 THR A CA 1
ATOM 2078 C C . THR A 1 270 ? 3.791 -28.641 7.039 1 97.44 270 THR A C 1
ATOM 2080 O O . THR A 1 270 ? 3.123 -27.625 6.848 1 97.44 270 THR A O 1
ATOM 2083 N N . ILE A 1 271 ? 4.863 -28.922 6.387 1 98.5 271 ILE A N 1
ATOM 2084 C CA . ILE A 1 271 ? 5.367 -28.062 5.316 1 98.5 271 ILE A CA 1
ATOM 2085 C C . ILE A 1 271 ? 5.395 -28.844 4.004 1 98.5 271 ILE A C 1
ATOM 2087 O O . ILE A 1 271 ? 6.125 -29.828 3.877 1 98.5 271 ILE A O 1
ATOM 2091 N N . VAL A 1 272 ? 4.602 -28.422 3.051 1 98.5 272 VAL A N 1
ATOM 2092 C CA . VAL A 1 272 ? 4.512 -29.094 1.761 1 98.5 272 VAL A CA 1
ATOM 2093 C C . VAL A 1 272 ? 5.145 -28.219 0.676 1 98.5 272 VAL A C 1
ATOM 2095 O O . VAL A 1 272 ? 4.793 -27.047 0.528 1 98.5 272 VAL A O 1
ATOM 2098 N N . TYR A 1 273 ? 6.117 -28.75 0.039 1 98.69 273 TYR A N 1
ATOM 2099 C CA . TYR A 1 273 ? 6.75 -28.156 -1.138 1 98.69 273 TYR A CA 1
ATOM 2100 C C . TYR A 1 273 ? 6.051 -28.609 -2.414 1 98.69 273 TYR A C 1
ATOM 2102 O O . TYR A 1 273 ? 5.852 -29.812 -2.625 1 98.69 273 TYR A O 1
ATOM 2110 N N . VAL A 1 274 ? 5.668 -27.688 -3.281 1 98.75 274 VAL A N 1
ATOM 2111 C CA . VAL A 1 274 ? 4.969 -28.016 -4.516 1 98.75 274 VAL A CA 1
ATOM 2112 C C . VAL A 1 274 ? 5.812 -27.609 -5.719 1 98.75 274 VAL A C 1
ATOM 2114 O O . VAL A 1 274 ? 6.207 -26.438 -5.836 1 98.75 274 VAL A O 1
ATOM 2117 N N . ASP A 1 275 ? 5.988 -28.484 -6.633 1 98.75 275 ASP A N 1
ATOM 2118 C CA . ASP A 1 275 ? 6.836 -28.297 -7.805 1 98.75 275 ASP A CA 1
ATOM 2119 C C . ASP A 1 275 ? 6.039 -27.719 -8.977 1 98.75 275 ASP A C 1
ATOM 2121 O O . ASP A 1 275 ? 5.785 -28.422 -9.961 1 98.75 275 ASP A O 1
ATOM 2125 N N . ILE A 1 276 ? 5.859 -26.453 -8.906 1 98.69 276 ILE A N 1
ATOM 2126 C CA . ILE A 1 276 ? 5.105 -25.734 -9.914 1 98.69 276 ILE A CA 1
ATOM 2127 C C . ILE A 1 276 ? 5.887 -25.719 -11.227 1 98.69 276 ILE A C 1
ATOM 2129 O O . ILE A 1 276 ? 5.297 -25.781 -12.312 1 98.69 276 ILE A O 1
ATOM 2133 N N . TYR A 1 277 ? 7.18 -25.672 -11.133 1 98.81 277 TYR A N 1
ATOM 2134 C CA . TYR A 1 277 ? 8.039 -25.641 -12.312 1 98.81 277 TYR A CA 1
ATOM 2135 C C . TYR A 1 277 ? 7.777 -26.828 -13.227 1 98.81 277 TYR A C 1
ATOM 2137 O O . TYR A 1 277 ? 7.5 -26.656 -14.414 1 98.81 277 TYR A O 1
ATOM 2145 N N . SER A 1 278 ? 7.859 -28.016 -12.688 1 98.69 278 SER A N 1
ATOM 2146 C CA . SER A 1 278 ? 7.699 -29.219 -13.477 1 98.69 278 SER A CA 1
ATOM 2147 C C . SER A 1 278 ? 6.316 -29.281 -14.117 1 98.69 278 SER A C 1
ATOM 2149 O O . SER A 1 278 ? 6.18 -29.703 -15.273 1 98.69 278 SER A O 1
ATOM 2151 N N . ILE A 1 279 ? 5.336 -28.859 -13.383 1 98.75 279 ILE A N 1
ATOM 2152 C CA . ILE A 1 279 ? 3.967 -28.875 -13.883 1 98.75 279 ILE A CA 1
ATOM 2153 C C . ILE A 1 279 ? 3.848 -27.922 -15.078 1 98.75 279 ILE A C 1
ATOM 2155 O O . ILE A 1 279 ? 3.379 -28.328 -16.141 1 98.75 279 ILE A O 1
ATOM 2159 N N . LYS A 1 280 ? 4.297 -26.688 -14.898 1 98.75 280 LYS A N 1
ATOM 2160 C CA . LYS A 1 280 ? 4.16 -25.672 -15.945 1 98.75 280 LYS A CA 1
ATOM 2161 C C . LYS A 1 280 ? 5.051 -26 -17.141 1 98.75 280 LYS A C 1
ATOM 2163 O O . LYS A 1 280 ? 4.652 -25.797 -18.297 1 98.75 280 LYS A O 1
ATOM 2168 N N . TYR A 1 281 ? 6.246 -26.5 -16.859 1 98.62 281 TYR A N 1
ATOM 2169 C CA . TYR A 1 281 ? 7.141 -26.859 -17.953 1 98.62 281 TYR A CA 1
ATOM 2170 C C . TYR A 1 281 ? 6.547 -27.984 -18.797 1 98.62 281 TYR A C 1
ATOM 2172 O O . TYR A 1 281 ? 6.598 -27.953 -20.031 1 98.62 281 TYR A O 1
ATOM 2180 N N . ASP A 1 282 ? 5.988 -28.953 -18.172 1 98.31 282 ASP A N 1
ATOM 2181 C CA . ASP A 1 282 ? 5.348 -30.062 -18.891 1 98.31 282 ASP A CA 1
ATOM 2182 C C . ASP A 1 282 ? 4.168 -29.562 -19.719 1 98.31 282 ASP A C 1
ATOM 2184 O O . ASP A 1 282 ? 3.982 -29.984 -20.859 1 98.31 282 ASP A O 1
ATOM 2188 N N . LEU A 1 283 ? 3.396 -28.688 -19.156 1 98.44 283 LEU A N 1
ATOM 2189 C CA . LEU A 1 283 ? 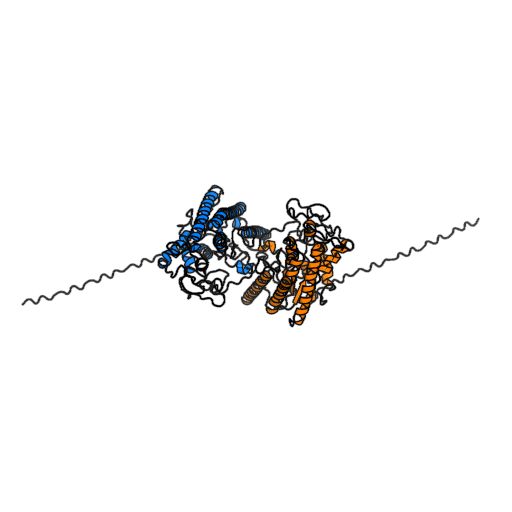2.252 -28.094 -19.844 1 98.44 283 LEU A CA 1
ATOM 2190 C C . LEU A 1 283 ? 2.693 -27.391 -21.125 1 98.44 283 LEU A C 1
ATOM 2192 O O . LEU A 1 283 ? 2.045 -27.516 -22.172 1 98.44 283 LEU A O 1
ATOM 2196 N N . ILE A 1 284 ? 3.816 -26.688 -21.047 1 98.44 284 ILE A N 1
ATOM 2197 C CA . ILE A 1 284 ? 4.328 -25.938 -22.188 1 98.44 284 ILE A CA 1
ATOM 2198 C C . ILE A 1 284 ? 4.953 -26.891 -23.203 1 98.44 284 ILE A C 1
ATOM 2200 O O . ILE A 1 284 ? 4.656 -26.812 -24.406 1 98.44 284 ILE A O 1
ATOM 2204 N N . ALA A 1 285 ? 5.746 -27.812 -22.781 1 97.88 285 ALA A N 1
ATOM 2205 C CA . ALA A 1 285 ? 6.48 -28.75 -23.641 1 97.88 285 ALA A CA 1
ATOM 2206 C C . ALA A 1 285 ? 5.531 -29.703 -24.344 1 97.88 285 ALA A C 1
ATOM 2208 O O . ALA A 1 285 ? 5.789 -30.109 -25.484 1 97.88 285 ALA A O 1
ATOM 2209 N N . ASN A 1 286 ? 4.438 -30.016 -23.688 1 97.69 286 ASN A N 1
ATOM 2210 C CA . ASN A 1 286 ? 3.465 -30.969 -24.234 1 97.69 286 ASN A CA 1
ATOM 2211 C C . ASN A 1 286 ? 2.098 -30.312 -24.422 1 97.69 286 ASN A C 1
ATOM 2213 O O . ASN A 1 286 ? 1.068 -30.938 -24.156 1 97.69 286 ASN A O 1
ATOM 2217 N N . SER A 1 287 ? 2.107 -29.078 -24.797 1 97.31 287 SER A N 1
ATOM 2218 C CA . SER A 1 287 ? 0.897 -28.266 -24.844 1 97.31 287 SER A CA 1
ATOM 2219 C C . SER A 1 287 ? -0.18 -28.922 -25.703 1 97.31 287 SER A C 1
ATOM 2221 O O . SER A 1 287 ? -1.361 -28.891 -25.344 1 97.31 287 SER A O 1
ATOM 2223 N N . SER A 1 288 ? 0.147 -29.578 -26.797 1 95.75 288 SER A N 1
ATOM 2224 C CA . SER A 1 288 ? -0.824 -30.203 -27.688 1 95.75 288 SER A CA 1
ATOM 2225 C C . SER A 1 288 ? -1.576 -31.328 -27 1 95.75 288 SER A C 1
ATOM 2227 O O . SER A 1 288 ? -2.762 -31.547 -27.266 1 95.75 288 SER A O 1
ATOM 2229 N N . LYS A 1 289 ? -0.871 -32 -26.156 1 96.38 289 LYS A N 1
ATOM 2230 C CA . LYS A 1 289 ? -1.484 -33.094 -25.391 1 96.38 289 LYS A CA 1
ATOM 2231 C C . LYS A 1 289 ? -2.623 -32.562 -24.516 1 96.38 289 LYS A C 1
ATOM 2233 O O . LYS A 1 289 ? -3.549 -33.312 -24.188 1 96.38 289 LYS A O 1
ATOM 2238 N N . TYR A 1 290 ? -2.535 -31.312 -24.172 1 96.31 290 TYR A N 1
ATOM 2239 C CA . TYR A 1 290 ? -3.52 -30.719 -23.281 1 96.31 290 TYR A CA 1
ATOM 2240 C C . TYR A 1 290 ? -4.512 -29.859 -24.047 1 96.31 290 TYR A C 1
ATOM 2242 O O . TYR A 1 290 ? -5.32 -29.141 -23.453 1 96.31 290 TYR A O 1
ATOM 2250 N N . GLY A 1 291 ? -4.375 -29.844 -25.328 1 95.12 291 GLY A N 1
ATOM 2251 C CA . GLY A 1 291 ? -5.324 -29.125 -26.172 1 95.12 291 GLY A CA 1
ATOM 2252 C C . GLY A 1 291 ? -4.957 -27.672 -26.375 1 95.12 291 GLY A C 1
ATOM 2253 O O . GLY A 1 291 ? -5.797 -26.859 -26.797 1 95.12 291 GLY A O 1
ATOM 2254 N N . PHE A 1 292 ? -3.736 -27.281 -26.031 1 95.75 292 PHE A N 1
ATOM 2255 C CA . PHE A 1 292 ? -3.293 -25.906 -26.203 1 95.75 292 PHE A CA 1
ATOM 2256 C C . PHE A 1 292 ? -2.506 -25.75 -27.484 1 95.75 292 PHE A C 1
ATOM 2258 O O . PHE A 1 292 ? -1.789 -26.656 -27.906 1 95.75 292 PHE A O 1
ATOM 2265 N N . SER A 1 293 ? -2.756 -24.516 -28 1 85.75 293 SER A N 1
ATOM 2266 C CA . SER A 1 293 ? -1.981 -24.141 -29.172 1 85.75 293 SER A CA 1
ATOM 2267 C C . SER A 1 293 ? -1.017 -23 -28.859 1 85.75 293 SER A C 1
ATOM 2269 O O . SER A 1 293 ? -1.26 -22.203 -27.953 1 85.75 293 SER A O 1
ATOM 2271 N N . SER A 1 294 ? 0.183 -22.938 -29.422 1 90.25 294 SER A N 1
ATOM 2272 C CA . SER A 1 294 ? 1.151 -21.844 -29.375 1 90.25 294 SER A CA 1
ATOM 2273 C C . SER A 1 294 ? 1.589 -21.562 -27.953 1 90.25 294 SER A C 1
ATOM 2275 O O . SER A 1 294 ? 1.369 -20.469 -27.438 1 90.25 294 SER A O 1
ATOM 2277 N N . PRO A 1 295 ? 2.166 -22.484 -27.297 1 94.62 295 PRO A N 1
ATOM 2278 C CA . PRO A 1 295 ? 2.432 -22.406 -25.859 1 94.62 295 PRO A CA 1
ATOM 2279 C C . PRO A 1 295 ? 3.336 -21.234 -25.484 1 94.62 295 PRO A C 1
ATOM 2281 O O . PRO A 1 295 ? 3.418 -20.859 -24.312 1 94.62 295 PRO A O 1
ATOM 2284 N N . LEU A 1 296 ? 4.004 -20.578 -26.516 1 96.12 296 LEU A N 1
ATOM 2285 C CA . LEU A 1 296 ? 4.934 -19.5 -26.219 1 96.12 296 LEU A CA 1
ATOM 2286 C C . LEU A 1 296 ? 4.391 -18.172 -26.719 1 96.12 296 LEU A C 1
ATOM 2288 O O . LEU A 1 296 ? 5.148 -17.203 -26.906 1 96.12 296 LEU A O 1
ATOM 2292 N N . MET A 1 297 ? 3.119 -18.141 -27.016 1 95.75 297 MET A N 1
ATOM 2293 C CA . MET A 1 297 ? 2.42 -16.906 -27.359 1 95.75 297 MET A CA 1
ATOM 2294 C C . MET A 1 297 ? 1.393 -16.547 -26.297 1 95.75 297 MET A C 1
ATOM 2296 O O . MET A 1 297 ? 0.892 -17.422 -25.594 1 95.75 297 MET A O 1
ATOM 2300 N N . ALA A 1 298 ? 1.066 -15.297 -26.188 1 96.31 298 ALA A N 1
ATOM 2301 C CA . ALA A 1 298 ? 0.091 -14.812 -25.219 1 96.31 298 ALA A CA 1
ATOM 2302 C C . ALA A 1 298 ? -1.301 -14.719 -25.844 1 96.31 298 ALA A C 1
ATOM 2304 O O . ALA A 1 298 ? -1.44 -14.359 -27.016 1 96.31 298 ALA A O 1
ATOM 2305 N N . CYS A 1 299 ? -2.367 -15.023 -25.062 1 96.81 299 CYS A N 1
ATOM 2306 C CA . CYS A 1 299 ? -3.75 -14.836 -25.484 1 96.81 299 CYS A CA 1
ATOM 2307 C C . CYS A 1 299 ? -4.078 -13.352 -25.625 1 96.81 299 CYS A C 1
ATOM 2309 O O . CYS A 1 299 ? -4.812 -12.969 -26.547 1 96.81 299 CYS A O 1
ATOM 2311 N N . CYS A 1 300 ? -3.623 -12.555 -24.703 1 96.5 300 CYS A N 1
ATOM 2312 C CA . CYS A 1 300 ? -3.785 -11.102 -24.719 1 96.5 300 CYS A CA 1
ATOM 2313 C C . CYS A 1 300 ? -2.445 -10.406 -24.891 1 96.5 300 CYS A C 1
ATOM 2315 O O . CYS A 1 300 ? -1.701 -10.211 -23.938 1 96.5 300 CYS A O 1
ATOM 2317 N N . GLY A 1 301 ? -2.084 -10.078 -26.031 1 92.44 301 GLY A N 1
ATOM 2318 C CA . GLY A 1 301 ? -0.8 -9.484 -26.359 1 92.44 301 GLY A CA 1
ATOM 2319 C C . GLY A 1 301 ? -0.86 -8.578 -27.578 1 92.44 301 GLY A C 1
ATOM 2320 O O . GLY A 1 301 ? -1.886 -7.945 -27.844 1 92.44 301 GLY A O 1
ATOM 2321 N N . SER A 1 302 ? 0.243 -8.312 -28.016 1 90.94 302 SER A N 1
ATOM 2322 C CA . SER A 1 302 ? 0.372 -7.488 -29.219 1 90.94 302 SER A CA 1
ATOM 2323 C C . SER A 1 302 ? 1.538 -7.953 -30.078 1 90.94 302 SER A C 1
ATOM 2325 O O . SER A 1 302 ? 2.514 -8.508 -29.562 1 90.94 302 SER A O 1
ATOM 2327 N N . GLY A 1 303 ? 1.161 -7.742 -31.203 1 86.06 303 GLY A N 1
ATOM 2328 C CA . GLY A 1 303 ? 2.143 -8.188 -32.188 1 86.06 303 GLY A CA 1
ATOM 2329 C C . GLY A 1 303 ? 1.825 -9.547 -32.781 1 86.06 303 GLY A C 1
ATOM 2330 O O . GLY A 1 303 ? 0.698 -10.031 -32.656 1 86.06 303 GLY A O 1
ATOM 2331 N N . GLY A 1 304 ? 2.764 -10.25 -33.531 1 85.44 304 GLY A N 1
ATOM 2332 C CA . GLY A 1 304 ? 2.619 -11.523 -34.219 1 85.44 304 GLY A CA 1
ATOM 2333 C C . GLY A 1 304 ? 3.586 -12.578 -33.719 1 85.44 304 GLY A C 1
ATOM 2334 O O . GLY A 1 304 ? 4.336 -12.344 -32.781 1 85.44 304 GLY A O 1
ATOM 2335 N N . PRO A 1 305 ? 3.361 -13.75 -34.188 1 88.94 305 PRO A N 1
ATOM 2336 C CA . PRO A 1 305 ? 4.312 -14.812 -33.844 1 88.94 305 PRO A CA 1
ATOM 2337 C C . PRO A 1 305 ? 5.766 -14.367 -33.969 1 88.94 305 PRO A C 1
ATOM 2339 O O . PRO A 1 305 ? 6.059 -13.406 -34.688 1 88.94 305 PRO A O 1
ATOM 2342 N N . PRO A 1 306 ? 6.699 -14.859 -33.219 1 90.38 306 PRO A N 1
ATOM 2343 C CA . PRO A 1 306 ? 6.539 -16.125 -32.5 1 90.38 306 PRO 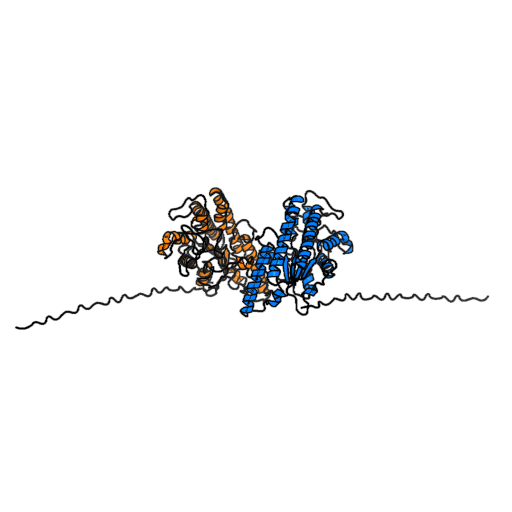A CA 1
ATOM 2344 C C . PRO A 1 306 ? 6.121 -15.922 -31.031 1 90.38 306 PRO A C 1
ATOM 2346 O O . PRO A 1 306 ? 5.758 -16.891 -30.359 1 90.38 306 PRO A O 1
ATOM 2349 N N . TYR A 1 307 ? 6.109 -14.719 -30.453 1 92.38 307 TYR A N 1
ATOM 2350 C CA . TYR A 1 307 ? 5.859 -14.547 -29.031 1 92.38 307 TYR 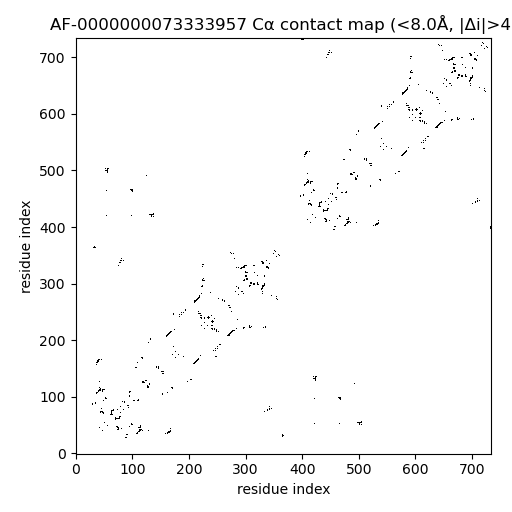A CA 1
ATOM 2351 C C . TYR A 1 307 ? 4.703 -13.578 -28.797 1 92.38 307 TYR A C 1
ATOM 2353 O O . TYR A 1 307 ? 4.094 -13.578 -27.719 1 92.38 307 TYR A O 1
ATOM 2361 N N . ASN A 1 308 ? 4.398 -12.672 -29.719 1 93.19 308 ASN A N 1
ATOM 2362 C CA . ASN A 1 308 ? 3.33 -11.68 -29.781 1 93.19 308 ASN A CA 1
ATOM 2363 C C . ASN A 1 308 ? 3.246 -10.852 -28.5 1 93.19 308 ASN A C 1
ATOM 2365 O O . ASN A 1 308 ? 2.172 -10.719 -27.922 1 93.19 308 ASN A O 1
ATOM 2369 N N . TYR A 1 309 ? 4.309 -10.359 -28.016 1 93.56 309 TYR A N 1
ATOM 2370 C CA . TYR A 1 309 ? 4.352 -9.5 -26.828 1 93.56 309 TYR A CA 1
ATOM 2371 C C . TYR A 1 309 ? 5.09 -8.203 -27.125 1 93.56 309 TYR A C 1
ATOM 2373 O O . TYR A 1 309 ? 6.18 -8.219 -27.703 1 93.56 309 TYR A O 1
ATOM 2381 N N . ASP A 1 310 ? 4.43 -7.117 -26.75 1 91.31 310 ASP A N 1
ATOM 2382 C CA . ASP A 1 310 ? 5 -5.773 -26.797 1 91.31 310 ASP A CA 1
ATOM 2383 C C . ASP A 1 310 ? 4.793 -5.043 -25.469 1 91.31 310 ASP A C 1
ATOM 2385 O O . ASP A 1 310 ? 3.656 -4.793 -25.062 1 91.31 310 ASP A O 1
ATOM 2389 N N . ILE A 1 311 ? 5.895 -4.723 -24.844 1 87.12 311 ILE A N 1
ATOM 2390 C CA . ILE A 1 311 ? 5.852 -4.117 -23.516 1 87.12 311 ILE A CA 1
ATOM 2391 C C . ILE A 1 311 ? 5.129 -2.773 -23.578 1 87.12 311 ILE A C 1
ATOM 2393 O O . ILE A 1 311 ? 4.617 -2.283 -22.578 1 87.12 311 ILE A O 1
ATOM 2397 N N . ARG A 1 312 ? 4.996 -2.121 -24.75 1 89.38 312 ARG A N 1
ATOM 2398 C CA . ARG A 1 312 ? 4.375 -0.813 -24.938 1 89.38 312 ARG A CA 1
ATOM 2399 C C . ARG A 1 312 ? 2.869 -0.944 -25.125 1 89.38 312 ARG A C 1
ATOM 2401 O O . ARG A 1 312 ? 2.139 0.046 -25.047 1 89.38 312 ARG A O 1
ATOM 2408 N N . LEU A 1 313 ? 2.42 -2.141 -25.391 1 88.75 313 LEU A N 1
ATOM 2409 C CA . LEU A 1 313 ? 1.019 -2.426 -25.672 1 88.75 313 LEU A CA 1
ATOM 2410 C C . LEU A 1 313 ? 0.555 -3.678 -24.938 1 88.75 313 LEU A C 1
ATOM 2412 O O . LEU A 1 313 ? 0.238 -4.691 -25.578 1 88.75 313 LEU A O 1
ATOM 2416 N N . THR A 1 314 ? 0.369 -3.562 -23.656 1 88.81 314 THR A N 1
ATOM 2417 C CA . THR A 1 314 ? 0.025 -4.707 -22.812 1 88.81 314 THR A CA 1
ATOM 2418 C C . THR A 1 314 ? -1.487 -4.902 -22.766 1 88.81 314 THR A C 1
ATOM 2420 O O . THR A 1 314 ? -2.244 -4.07 -23.266 1 88.81 314 THR A O 1
ATOM 2423 N N . CYS A 1 315 ? -1.857 -5.961 -22.25 1 91.69 315 CYS A N 1
ATOM 2424 C CA . CYS A 1 315 ? -3.264 -6.34 -22.172 1 91.69 315 CYS A CA 1
ATOM 2425 C C . CYS A 1 315 ? -4.094 -5.215 -21.562 1 91.69 315 CYS A C 1
ATOM 2427 O O . CYS A 1 315 ? -3.695 -4.609 -20.562 1 91.69 315 CYS A O 1
ATOM 2429 N N . SER A 1 316 ? -5.211 -4.879 -22.078 1 88.19 316 SER A N 1
ATOM 2430 C CA . SER A 1 316 ? -6.207 -3.904 -21.656 1 88.19 316 SER A CA 1
ATOM 2431 C C . SER A 1 316 ? -5.797 -2.486 -22.047 1 88.19 316 SER A C 1
ATOM 2433 O O . SER A 1 316 ? -6.488 -1.521 -21.719 1 88.19 316 SER A O 1
ATOM 2435 N N . GLN A 1 317 ? -4.652 -2.307 -22.656 1 87.5 317 GLN A N 1
ATOM 2436 C CA . GLN A 1 317 ? -4.281 -1.009 -23.219 1 87.5 317 GLN A CA 1
ATOM 2437 C C . GLN A 1 317 ? -4.805 -0.848 -24.641 1 87.5 317 GLN A C 1
ATOM 2439 O O . GLN A 1 317 ? -5.094 -1.837 -25.312 1 87.5 317 GLN A O 1
ATOM 2444 N N . PRO A 1 318 ? -4.898 0.417 -24.984 1 87.31 318 PRO A N 1
ATOM 2445 C CA . PRO A 1 318 ? -5.391 0.61 -26.359 1 87.31 318 PRO A CA 1
ATOM 2446 C C . PRO A 1 318 ? -4.504 -0.061 -27.406 1 87.31 318 PRO A C 1
ATOM 2448 O O . PRO A 1 318 ? -3.279 0.097 -27.375 1 87.31 318 PRO A O 1
ATOM 2451 N N . GLY A 1 319 ? -5.02 -0.833 -28.281 1 87.44 319 GLY A N 1
ATOM 2452 C CA . GLY A 1 319 ? -4.301 -1.469 -29.375 1 87.44 319 GLY A CA 1
ATOM 2453 C C . GLY A 1 319 ? -3.934 -2.912 -29.078 1 87.44 319 GLY A C 1
ATOM 2454 O O . GLY A 1 319 ? -3.33 -3.584 -29.922 1 87.44 319 GLY A O 1
ATOM 2455 N N . TYR A 1 320 ? -4.352 -3.439 -28 1 88.19 320 TYR A N 1
ATOM 2456 C CA . TYR A 1 320 ? -4.043 -4.832 -27.688 1 88.19 320 TYR A CA 1
ATOM 2457 C C . TYR A 1 320 ? -4.867 -5.777 -28.547 1 88.19 320 TYR A C 1
ATOM 2459 O O . TYR A 1 320 ? -5.867 -5.371 -29.156 1 88.19 320 TYR A O 1
ATOM 2467 N N . GLN A 1 321 ? -4.301 -6.973 -28.703 1 91.81 321 GLN A N 1
ATOM 2468 C CA . GLN A 1 321 ? -5.027 -8.07 -29.344 1 91.81 321 GLN A CA 1
ATOM 2469 C C . GLN A 1 321 ? -5.301 -9.195 -28.344 1 91.81 321 GLN A C 1
ATOM 2471 O O . GLN A 1 321 ? -4.453 -9.5 -27.5 1 91.81 321 GLN A O 1
ATOM 2476 N N . VAL A 1 322 ? -6.512 -9.742 -28.406 1 95.31 322 VAL A N 1
ATOM 2477 C CA . VAL A 1 322 ? -6.859 -10.82 -27.484 1 95.31 322 VAL A CA 1
ATOM 2478 C C . VAL A 1 322 ? -7.438 -12 -28.25 1 95.31 322 VAL A C 1
ATOM 2480 O O . VAL A 1 322 ? -8.125 -11.812 -29.266 1 95.31 322 VAL A O 1
ATOM 2483 N N . CYS A 1 323 ? -7.066 -13.18 -27.828 1 94.56 323 CYS A N 1
ATOM 2484 C CA . CYS A 1 323 ? -7.598 -14.391 -28.438 1 94.56 323 CYS A CA 1
ATOM 2485 C C . CYS A 1 323 ? -9.117 -14.461 -28.281 1 94.56 323 CYS A C 1
ATOM 2487 O O . CYS A 1 323 ? -9.688 -13.75 -27.453 1 94.56 323 CYS A O 1
ATOM 2489 N N . ASP A 1 324 ? -9.695 -15.32 -29.031 1 93.69 324 ASP A N 1
ATOM 2490 C CA . ASP A 1 324 ? -11.133 -15.555 -28.875 1 93.69 324 ASP A CA 1
ATOM 2491 C C . ASP A 1 324 ? -11.445 -16.25 -27.562 1 93.69 324 ASP A C 1
ATOM 2493 O O . ASP A 1 324 ? -10.656 -17.062 -27.078 1 93.69 324 ASP A O 1
ATOM 2497 N N . GLU A 1 325 ? -12.617 -15.852 -27.047 1 91.12 325 GLU A N 1
ATOM 2498 C CA . GLU A 1 325 ? -13.062 -16.594 -25.875 1 91.12 325 GLU A CA 1
ATOM 2499 C C . GLU A 1 325 ? -13.227 -18.078 -26.172 1 91.12 325 GLU A C 1
ATOM 2501 O O . GLU A 1 325 ? -13.742 -18.438 -27.234 1 91.12 325 GLU A O 1
ATOM 2506 N N . GLY A 1 326 ? -12.719 -18.891 -25.375 1 86.69 326 GLY A N 1
ATOM 2507 C CA . GLY A 1 326 ? -12.781 -20.312 -25.625 1 86.69 326 GLY A CA 1
ATOM 2508 C C . GLY A 1 326 ? -11.484 -20.875 -26.172 1 86.69 326 GLY A C 1
ATOM 2509 O O . GLY A 1 326 ? -11.258 -22.094 -26.125 1 86.69 326 GLY A O 1
ATOM 2510 N N . SER A 1 327 ? -10.695 -19.922 -26.703 1 88.5 327 SER A N 1
ATOM 2511 C CA . SER A 1 327 ? -9.391 -20.375 -27.172 1 88.5 327 SER A CA 1
ATOM 2512 C C . SER A 1 327 ? -8.539 -20.875 -26 1 88.5 327 SER A C 1
ATOM 2514 O O . SER A 1 327 ? -8.648 -20.375 -24.891 1 88.5 327 SER A O 1
ATOM 2516 N N . ARG A 1 328 ? -7.758 -21.844 -26.391 1 92.88 328 ARG A N 1
ATOM 2517 C CA . ARG A 1 328 ? -6.941 -22.438 -25.344 1 92.88 328 ARG A CA 1
ATOM 2518 C C . ARG A 1 328 ? -5.48 -22.031 -25.484 1 92.88 328 ARG A C 1
ATOM 2520 O O . ARG A 1 328 ? -4.727 -22.656 -26.234 1 92.88 328 ARG A O 1
ATOM 2527 N N . TYR A 1 329 ? -5.051 -21.062 -24.828 1 96.19 329 TYR A N 1
ATOM 2528 C CA . TYR A 1 329 ? -3.678 -20.594 -24.656 1 96.19 329 TYR A CA 1
ATOM 2529 C C . TYR A 1 329 ? -3.156 -20.938 -23.266 1 96.19 329 TYR A C 1
ATOM 2531 O O . TYR A 1 329 ? -3.92 -20.953 -22.297 1 96.19 329 TYR A O 1
ATOM 2539 N N . VAL A 1 330 ? -1.871 -21.188 -23.25 1 98.06 330 VAL A N 1
ATOM 2540 C CA . VAL A 1 330 ? -1.251 -21.391 -21.953 1 98.06 330 VAL A CA 1
ATOM 2541 C C . VAL A 1 330 ? -1.057 -20.047 -21.25 1 98.06 330 VAL A C 1
ATOM 2543 O O . VAL A 1 330 ? -1.471 -19.875 -20.094 1 98.06 330 VAL A O 1
ATOM 2546 N N . ASN A 1 331 ? -0.479 -19.109 -22.047 1 98.12 331 ASN A N 1
ATOM 2547 C CA . ASN A 1 331 ? -0.111 -17.812 -21.484 1 98.12 331 ASN A CA 1
ATOM 2548 C C . ASN A 1 331 ? -1.194 -16.766 -21.734 1 98.12 331 ASN A C 1
ATOM 2550 O O . ASN A 1 331 ? -1.784 -16.719 -22.812 1 98.12 331 ASN A O 1
ATOM 2554 N N . TRP A 1 332 ? -1.466 -15.93 -20.75 1 97.69 332 TRP A N 1
ATOM 2555 C CA . TRP A 1 332 ? -2.535 -14.938 -20.844 1 97.69 332 TRP A CA 1
ATOM 2556 C C . TRP A 1 332 ? -2.012 -13.625 -21.406 1 97.69 332 TRP A C 1
ATOM 2558 O O . TRP A 1 332 ? -2.457 -13.164 -22.469 1 97.69 332 TRP A O 1
ATOM 2568 N N . ASP A 1 333 ? -1.004 -13.039 -20.766 1 97.44 333 ASP A N 1
ATOM 2569 C CA . ASP A 1 333 ? -0.649 -11.664 -21.078 1 97.44 333 ASP A CA 1
ATOM 2570 C C . ASP A 1 333 ? 0.859 -11.516 -21.281 1 97.44 333 ASP A C 1
ATOM 2572 O O . ASP A 1 333 ? 1.396 -10.414 -21.172 1 97.44 333 ASP A O 1
ATOM 2576 N N . GLY A 1 334 ? 1.559 -12.602 -21.406 1 96.88 334 GLY A N 1
ATOM 2577 C CA . GLY A 1 334 ? 3.004 -12.609 -21.547 1 96.88 334 GLY A CA 1
ATOM 2578 C C . GLY A 1 334 ? 3.732 -13.031 -20.297 1 96.88 334 GLY A C 1
ATOM 2579 O O . GLY A 1 334 ? 4.895 -13.438 -20.344 1 96.88 334 GLY A O 1
ATOM 2580 N N . ILE A 1 335 ? 2.994 -12.969 -19.141 1 97.56 335 ILE A N 1
ATOM 2581 C CA . ILE A 1 335 ? 3.613 -13.266 -17.844 1 97.56 335 ILE A CA 1
ATOM 2582 C C . ILE A 1 335 ? 2.766 -14.289 -17.094 1 97.56 335 ILE A C 1
ATOM 2584 O O . ILE A 1 335 ? 3.299 -15.203 -16.469 1 97.56 335 ILE A O 1
ATOM 2588 N N . HIS A 1 336 ? 1.449 -14.18 -17.203 1 98.44 336 HIS A N 1
ATOM 2589 C CA . HIS A 1 336 ? 0.514 -14.961 -16.391 1 98.44 336 HIS A CA 1
ATOM 2590 C C . HIS A 1 336 ? -0.189 -16.016 -17.25 1 98.44 336 HIS A C 1
ATOM 2592 O O . HIS A 1 336 ? -0.037 -16.031 -18.469 1 98.44 336 HIS A O 1
ATOM 2598 N N . TYR A 1 337 ? -0.848 -16.922 -16.578 1 98.5 337 TYR A N 1
ATOM 2599 C CA . TYR A 1 337 ? -1.465 -18.047 -17.266 1 98.5 337 TYR A CA 1
ATOM 2600 C C . TYR A 1 337 ? -2.971 -17.859 -17.391 1 98.5 337 TYR A C 1
ATOM 2602 O O . TYR A 1 337 ? -3.572 -17.094 -16.625 1 98.5 337 TYR A O 1
ATOM 2610 N N . THR A 1 338 ? -3.553 -18.484 -18.375 1 98.25 338 THR A N 1
ATOM 2611 C CA . THR A 1 338 ? -4.996 -18.453 -18.609 1 98.25 338 THR A CA 1
ATOM 2612 C C . THR A 1 338 ? -5.727 -19.297 -17.562 1 98.25 338 THR A C 1
ATOM 2614 O O . THR A 1 338 ? -5.117 -20.156 -16.922 1 98.25 338 THR A O 1
ATOM 2617 N N . GLU A 1 339 ? -6.988 -19.047 -17.453 1 98 339 GLU A N 1
ATOM 2618 C CA . GLU A 1 339 ? -7.848 -19.875 -16.625 1 98 339 GLU A CA 1
ATOM 2619 C C . GLU A 1 339 ? -7.734 -21.344 -17 1 98 339 GLU A C 1
ATOM 2621 O O . GLU A 1 339 ? -7.68 -22.219 -16.141 1 98 339 GLU A O 1
ATOM 2626 N N . ALA A 1 340 ? -7.715 -21.625 -18.281 1 97.94 340 ALA A N 1
ATOM 2627 C CA . ALA A 1 340 ? -7.621 -23 -18.75 1 97.94 340 ALA A CA 1
ATOM 2628 C C . ALA A 1 340 ? -6.312 -23.641 -18.312 1 97.94 340 ALA A C 1
ATOM 2630 O O . ALA A 1 340 ? -6.301 -24.781 -17.859 1 97.94 340 ALA A O 1
ATOM 2631 N N . ALA A 1 341 ? -5.246 -22.938 -18.484 1 98.5 341 ALA A N 1
ATOM 2632 C CA . ALA A 1 341 ? -3.951 -23.453 -18.031 1 98.5 341 ALA A CA 1
ATOM 2633 C C . ALA A 1 341 ? -3.93 -23.641 -16.531 1 98.5 341 ALA A C 1
ATOM 2635 O O . ALA A 1 341 ? -3.465 -24.672 -16.031 1 98.5 341 ALA A O 1
ATOM 2636 N N . ASN A 1 342 ? -4.457 -22.656 -15.766 1 98.62 342 ASN A N 1
ATOM 2637 C CA . ASN A 1 342 ? -4.5 -22.75 -14.312 1 98.62 342 ASN A CA 1
ATOM 2638 C C . ASN A 1 342 ? -5.32 -23.953 -13.844 1 98.62 342 ASN A C 1
ATOM 2640 O O . ASN A 1 342 ? -5.012 -24.562 -12.82 1 98.62 342 ASN A O 1
ATOM 2644 N N . SER A 1 343 ? -6.336 -24.266 -14.578 1 98.25 343 SER A N 1
ATOM 2645 C CA . SER A 1 343 ? -7.148 -25.438 -14.25 1 98.25 343 SER A CA 1
ATOM 2646 C C . SER A 1 343 ? -6.332 -26.719 -14.344 1 98.25 343 SER A C 1
ATOM 2648 O O . SER A 1 343 ? -6.422 -27.578 -13.469 1 98.25 343 SER A O 1
ATOM 2650 N N . ILE A 1 344 ? -5.562 -26.859 -15.359 1 98.19 344 ILE A N 1
ATOM 2651 C CA . ILE A 1 344 ? -4.719 -28.031 -15.531 1 98.19 344 ILE A CA 1
ATOM 2652 C C . ILE A 1 344 ? -3.65 -28.062 -14.438 1 98.19 344 ILE A C 1
ATOM 2654 O O . ILE A 1 344 ? -3.404 -29.109 -13.836 1 98.19 344 ILE A O 1
ATOM 2658 N N . ILE A 1 345 ? -3.068 -26.922 -14.195 1 98.62 345 ILE A N 1
ATOM 2659 C CA . ILE A 1 345 ? -2.049 -26.828 -13.156 1 98.62 345 ILE A CA 1
ATOM 2660 C C . ILE A 1 345 ? -2.641 -27.25 -11.812 1 98.62 345 ILE A C 1
ATOM 2662 O O . ILE A 1 345 ? -2.031 -28.016 -11.07 1 98.62 345 ILE A O 1
ATOM 2666 N N . ALA A 1 346 ? -3.838 -26.766 -11.523 1 98.69 346 ALA A N 1
ATOM 2667 C CA . ALA A 1 346 ? -4.504 -27.109 -10.266 1 98.69 346 ALA A CA 1
ATOM 2668 C C . ALA A 1 346 ? -4.75 -28.609 -10.172 1 98.69 346 ALA A C 1
ATOM 2670 O O . ALA A 1 346 ? -4.551 -29.219 -9.117 1 98.69 346 ALA A O 1
ATOM 2671 N N . SER A 1 347 ? -5.172 -29.203 -11.281 1 98.06 347 SER A N 1
ATOM 2672 C CA . SER A 1 347 ? -5.41 -30.641 -11.297 1 98.06 347 SER A CA 1
ATOM 2673 C C . SER A 1 347 ? -4.137 -31.422 -10.977 1 98.06 347 SER A C 1
ATOM 2675 O O . SER A 1 347 ? -4.176 -32.406 -10.242 1 98.06 347 SER A O 1
ATOM 2677 N N . LYS A 1 348 ? -3.066 -30.984 -11.531 1 98.12 348 LYS A N 1
ATOM 2678 C CA . LYS A 1 348 ? -1.788 -31.641 -11.266 1 98.12 348 LYS A CA 1
ATOM 2679 C C . LYS A 1 348 ? -1.361 -31.438 -9.812 1 98.12 348 LYS A C 1
ATOM 2681 O O . LYS A 1 348 ? -0.861 -32.375 -9.18 1 98.12 348 LYS A O 1
ATOM 2686 N N . VAL A 1 349 ? -1.537 -30.234 -9.281 1 98.31 349 VAL A N 1
ATOM 2687 C CA . VAL A 1 349 ? -1.206 -29.953 -7.891 1 98.31 349 VAL A CA 1
ATOM 2688 C C . VAL A 1 349 ? -2.047 -30.828 -6.969 1 98.31 349 VAL A C 1
ATOM 2690 O O . VAL A 1 349 ? -1.526 -31.422 -6.02 1 98.31 349 VAL A O 1
ATOM 2693 N N . LEU A 1 350 ? -3.316 -31 -7.285 1 97.44 350 LEU A N 1
ATOM 2694 C CA . LEU A 1 350 ? -4.262 -31.703 -6.422 1 97.44 350 LEU A CA 1
ATOM 2695 C C . LEU A 1 350 ? -4.062 -33.219 -6.516 1 97.44 350 LEU A C 1
ATOM 2697 O O . LEU A 1 350 ? -4.543 -33.969 -5.66 1 97.44 350 LEU A O 1
ATOM 2701 N N . SER A 1 351 ? -3.34 -33.688 -7.539 1 96.56 351 SER A N 1
ATOM 2702 C CA . SER A 1 351 ? -3.045 -35.125 -7.672 1 96.56 351 SER A CA 1
ATOM 2703 C C . SER A 1 351 ? -1.993 -35.562 -6.664 1 96.56 351 SER A C 1
ATOM 2705 O O . SER A 1 351 ? -1.812 -36.75 -6.434 1 96.56 351 SER A O 1
ATOM 2707 N N . MET A 1 352 ? -1.189 -34.656 -6.125 1 95 352 MET A N 1
ATOM 2708 C CA . MET A 1 352 ? -0.151 -34.875 -5.125 1 95 352 MET A CA 1
ATOM 2709 C C . MET A 1 352 ? 1.141 -35.375 -5.773 1 95 352 MET A C 1
ATOM 2711 O O . MET A 1 352 ? 2.168 -35.5 -5.105 1 95 352 MET A O 1
ATOM 2715 N N . ALA A 1 353 ? 1.141 -35.5 -7.02 1 96.31 353 ALA A N 1
ATOM 2716 C CA . ALA A 1 353 ? 2.287 -36.062 -7.719 1 96.31 353 ALA A CA 1
ATOM 2717 C C . ALA A 1 353 ? 3.479 -35.125 -7.695 1 96.31 353 ALA A C 1
ATOM 2719 O O . ALA A 1 353 ? 4.621 -35.531 -7.898 1 96.31 353 ALA A O 1
ATOM 2720 N N . HIS A 1 354 ? 3.217 -33.875 -7.402 1 97 354 HIS A N 1
ATOM 2721 C CA . HIS A 1 354 ? 4.266 -32.875 -7.48 1 97 354 HIS A CA 1
ATOM 2722 C C . HIS A 1 354 ? 4.477 -32.188 -6.137 1 97 354 HIS A C 1
ATOM 2724 O O . HIS A 1 354 ? 5.008 -31.094 -6.074 1 97 354 HIS A O 1
ATOM 2730 N N . SER A 1 355 ? 3.955 -32.844 -5.125 1 96.94 355 SER A N 1
ATOM 2731 C CA . SER A 1 355 ? 4.086 -32.281 -3.779 1 96.94 355 SER A CA 1
ATOM 2732 C C . SER A 1 355 ? 5.008 -33.156 -2.92 1 96.94 355 SER A C 1
ATOM 2734 O O . SER A 1 355 ? 5.027 -34.375 -3.051 1 96.94 355 SER A O 1
ATOM 2736 N N . SER A 1 356 ? 5.809 -32.594 -2.09 1 97.31 356 SER A N 1
ATOM 2737 C CA . SER A 1 356 ? 6.676 -33.281 -1.14 1 97.31 356 SER A CA 1
ATOM 2738 C C . SER A 1 356 ? 6.535 -32.719 0.261 1 97.31 356 SER A C 1
ATOM 2740 O O . SER A 1 356 ? 6.859 -31.531 0.486 1 97.31 356 SER A O 1
ATOM 2742 N N . PRO A 1 357 ? 6.098 -33.469 1.279 1 96.94 357 PRO A N 1
ATOM 2743 C CA . PRO A 1 357 ? 5.578 -34.844 1.124 1 96.94 357 PRO A CA 1
ATOM 2744 C C . PRO A 1 357 ? 4.273 -34.875 0.336 1 96.94 357 PRO A C 1
ATOM 2746 O O . PRO A 1 357 ? 3.652 -33.844 0.097 1 96.94 357 PRO A O 1
ATOM 2749 N N . SER A 1 358 ? 3.969 -36.031 -0.128 1 95.62 358 SER A N 1
ATOM 2750 C CA . SER A 1 358 ? 2.719 -36.219 -0.851 1 95.62 358 SER A CA 1
ATOM 2751 C C . SER A 1 358 ? 1.527 -36.25 0.101 1 95.62 358 SER A C 1
ATOM 2753 O O . SER A 1 358 ? 1.214 -37.281 0.688 1 95.62 358 SER A O 1
ATOM 2755 N N . ILE A 1 359 ? 0.947 -35.094 0.264 1 92.06 359 ILE A N 1
ATOM 2756 C CA . ILE A 1 359 ? -0.208 -34.906 1.138 1 92.06 359 ILE A CA 1
ATOM 2757 C C . ILE A 1 359 ? -1.346 -34.25 0.359 1 92.06 359 ILE A C 1
ATOM 2759 O O . ILE A 1 359 ? -1.118 -33.344 -0.423 1 92.06 359 ILE A O 1
ATOM 2763 N N . PRO A 1 360 ? -2.535 -34.906 0.562 1 91.94 360 PRO A N 1
ATOM 2764 C CA . PRO A 1 360 ? -3.654 -34.25 -0.122 1 91.94 360 PRO A CA 1
ATOM 2765 C C . PRO A 1 360 ? -3.92 -32.844 0.393 1 91.94 360 PRO A C 1
ATOM 2767 O O . PRO A 1 360 ? -3.791 -32.562 1.593 1 91.94 360 PRO A O 1
ATOM 2770 N N . PHE A 1 361 ? -4.363 -31.969 -0.521 1 93.25 361 PHE A N 1
ATOM 2771 C CA . PHE A 1 361 ? -4.539 -30.562 -0.175 1 93.25 361 PHE A CA 1
ATOM 2772 C C . PHE A 1 361 ? -5.602 -30.391 0.903 1 93.25 361 PHE A C 1
ATOM 2774 O O . PHE A 1 361 ? -5.516 -29.5 1.737 1 93.25 361 PHE A O 1
ATOM 2781 N N . ASP A 1 362 ? -6.594 -31.25 1.019 1 89.69 362 ASP A N 1
ATOM 2782 C CA . ASP A 1 362 ? -7.676 -31.125 1.991 1 89.69 362 ASP A CA 1
ATOM 2783 C C . ASP A 1 362 ? -7.242 -31.625 3.367 1 89.69 362 ASP A C 1
ATOM 2785 O O . ASP A 1 362 ? -8 -31.547 4.332 1 89.69 362 ASP A O 1
ATOM 2789 N N . PHE A 1 363 ? -6.047 -32.156 3.428 1 85.31 363 PHE A N 1
ATOM 2790 C CA . PHE A 1 363 ? -5.465 -32.5 4.719 1 85.31 363 PHE A CA 1
ATOM 2791 C C . PHE A 1 363 ? -5.492 -31.328 5.668 1 85.31 363 PHE A C 1
ATOM 2793 O O . PHE A 1 363 ? -5.668 -31.484 6.875 1 85.31 363 PHE A O 1
ATOM 2800 N N . PHE A 1 364 ? -5.484 -30.172 5.156 1 82 364 PHE A N 1
ATOM 2801 C CA . PHE A 1 364 ? -5.312 -28.953 5.938 1 82 364 PHE A CA 1
ATOM 2802 C C . PHE A 1 364 ? -6.641 -28.5 6.535 1 82 364 PHE A C 1
ATOM 2804 O O . PHE A 1 364 ? -6.676 -27.578 7.355 1 82 364 PHE A O 1
ATOM 2811 N N . CYS A 1 365 ? -7.676 -29.078 6.16 1 83.56 365 CYS A N 1
ATOM 2812 C CA . CYS A 1 365 ? -8.945 -28.672 6.746 1 83.56 365 CYS A CA 1
ATOM 2813 C C . CYS A 1 365 ? -9.609 -29.844 7.469 1 83.56 365 CYS A C 1
ATOM 2815 O O . CYS A 1 365 ? -10.82 -29.828 7.699 1 83.56 365 CYS A O 1
ATOM 2817 N N . ARG A 1 366 ? -9.008 -30.969 7.766 1 71.75 366 ARG A N 1
ATOM 2818 C CA . ARG A 1 366 ? -9.57 -32.156 8.43 1 71.75 366 ARG A CA 1
ATOM 2819 C C . ARG A 1 366 ? -9.508 -31.984 9.945 1 71.75 366 ARG A C 1
ATOM 2821 O O . ARG A 1 366 ? -9.984 -32.875 10.688 1 71.75 366 ARG A O 1
ATOM 2828 N N . ASN A 1 367 ? -9.328 -30.875 10.539 1 59.53 367 ASN A N 1
ATOM 2829 C CA . ASN A 1 367 ? -9.258 -30.859 12 1 59.53 367 ASN A CA 1
ATOM 2830 C C . ASN A 1 367 ? -10.641 -30.984 12.625 1 59.53 367 ASN A C 1
ATOM 2832 O O . ASN A 1 367 ? -11.633 -30.531 12.047 1 59.53 367 ASN A O 1
ATOM 2836 N N . MET B 1 1 ? -12.156 66.5 83.875 1 27.97 1 MET B N 1
ATOM 2837 C CA . MET B 1 1 ? -11.188 65.875 82.938 1 27.97 1 MET B CA 1
ATOM 2838 C C . MET B 1 1 ? -11.867 64.938 81.938 1 27.97 1 MET B C 1
ATOM 2840 O O . MET B 1 1 ? -12.289 63.844 82.312 1 27.97 1 MET B O 1
ATOM 2844 N N . ILE B 1 2 ? -12.656 65.625 81 1 30.5 2 ILE B N 1
ATOM 2845 C CA . ILE B 1 2 ? -13.633 65.188 80 1 30.5 2 ILE B CA 1
ATOM 2846 C C . ILE B 1 2 ? -12.953 64.375 78.875 1 30.5 2 ILE B C 1
ATOM 2848 O O . ILE B 1 2 ? -12.055 64.875 78.188 1 30.5 2 ILE B O 1
ATOM 2852 N N . SER B 1 3 ? -12.648 63.062 79.125 1 31.66 3 SER B N 1
ATOM 2853 C CA . SER B 1 3 ? -11.977 62.062 78.312 1 31.66 3 SER B CA 1
ATOM 2854 C C . SER B 1 3 ? -12.688 61.906 77 1 31.66 3 SER B C 1
ATOM 2856 O O . SER B 1 3 ? -13.875 61.562 76.938 1 31.66 3 SER B O 1
ATOM 2858 N N . HIS B 1 4 ? -12.414 62.719 75.938 1 29.38 4 HIS B N 1
ATOM 2859 C CA . HIS B 1 4 ? -12.945 62.781 74.562 1 29.38 4 HIS B CA 1
ATOM 2860 C C . HIS B 1 4 ? -12.609 61.531 73.812 1 29.38 4 HIS B C 1
ATOM 2862 O O . HIS B 1 4 ? -11.438 61.188 73.625 1 29.38 4 HIS B O 1
ATOM 2868 N N . SER B 1 5 ? -13.336 60.438 73.875 1 35.56 5 SER B N 1
ATOM 2869 C CA . SER B 1 5 ? -13.133 59.188 73.188 1 35.56 5 SER B CA 1
ATOM 2870 C C . SER B 1 5 ? -13.281 59.375 71.688 1 35.56 5 SER B C 1
ATOM 2872 O O . SER B 1 5 ? -14.328 59.812 71.188 1 35.56 5 SER B O 1
ATOM 2874 N N . PRO B 1 6 ? -12.188 59.688 70.938 1 37.12 6 PRO B N 1
ATOM 2875 C CA . PRO B 1 6 ? -12.32 59.938 69.5 1 37.12 6 PRO B CA 1
ATOM 2876 C C . PRO B 1 6 ? -12.891 58.719 68.688 1 37.12 6 PRO B C 1
ATOM 2878 O O . PRO B 1 6 ? -12.758 57.594 69.188 1 37.12 6 PRO B O 1
ATOM 2881 N N . LEU B 1 7 ? -14 58.875 67.938 1 33.12 7 LEU B N 1
ATOM 2882 C CA . LEU B 1 7 ? -14.812 58.062 67.062 1 33.12 7 LEU B CA 1
ATOM 2883 C C . LEU B 1 7 ? -13.977 57.562 65.875 1 33.12 7 LEU B C 1
ATOM 2885 O O . LEU B 1 7 ? -13.359 58.344 65.125 1 33.12 7 LEU B O 1
ATOM 2889 N N . LEU B 1 8 ? -13.32 56.375 65.938 1 33.94 8 LEU B N 1
ATOM 2890 C CA . LEU B 1 8 ? -12.5 55.719 64.938 1 33.94 8 LEU B CA 1
ATOM 2891 C C . LEU B 1 8 ? -13.297 55.469 63.688 1 33.94 8 LEU B C 1
ATOM 2893 O O . LEU B 1 8 ? -14.391 54.906 63.719 1 33.94 8 LEU B O 1
ATOM 2897 N N . SER B 1 9 ? -13.211 56.375 62.688 1 32.88 9 SER B N 1
ATOM 2898 C CA . SER B 1 9 ? -13.812 56.281 61.344 1 32.88 9 SER B CA 1
ATOM 2899 C C . SER B 1 9 ? -13.328 55.062 60.594 1 32.88 9 SER B C 1
ATOM 2901 O O . SER B 1 9 ? -12.125 54.844 60.438 1 32.88 9 SER B O 1
ATOM 2903 N N . GLN B 1 10 ? -14 53.906 60.688 1 36.97 10 GLN B N 1
ATOM 2904 C CA . GLN B 1 10 ? -13.68 52.688 59.969 1 36.97 10 GLN B CA 1
ATOM 2905 C C . GLN B 1 10 ? -13.75 52.906 58.469 1 36.97 10 GLN B C 1
ATOM 2907 O O . GLN B 1 10 ? -14.742 53.406 57.938 1 36.97 10 GLN B O 1
ATOM 2912 N N . PRO B 1 11 ? -12.562 53.062 57.75 1 41.38 11 PRO B N 1
ATOM 2913 C CA . PRO B 1 11 ? -12.656 53.219 56.312 1 41.38 11 PRO B CA 1
ATOM 2914 C C . PRO B 1 11 ? -13.375 52.031 55.625 1 41.38 11 PRO B C 1
ATOM 2916 O O . PRO B 1 11 ? -13.375 50.938 56.188 1 41.38 11 PRO B O 1
ATOM 2919 N N . LEU B 1 12 ? -14.508 52.219 54.938 1 37.91 12 LEU B N 1
ATOM 2920 C CA . LEU B 1 12 ? -15.281 51.344 54.062 1 37.91 12 LEU B CA 1
ATOM 2921 C C . LEU B 1 12 ? -14.406 50.75 52.969 1 37.91 12 LEU B C 1
ATOM 2923 O O . LEU B 1 12 ? -13.789 51.5 52.188 1 37.91 12 LEU B O 1
ATOM 2927 N N . SER B 1 13 ? -13.758 49.656 53.219 1 38.25 13 SER B N 1
ATOM 2928 C CA . SER B 1 13 ? -13.055 48.938 52.156 1 38.25 13 SER B CA 1
ATOM 2929 C C . SER B 1 13 ? -13.984 48.625 51 1 38.25 13 SER B C 1
ATOM 2931 O O . SER B 1 13 ? -15.031 48 51.156 1 38.25 13 SER B O 1
ATOM 2933 N N . HIS B 1 14 ? -14.102 49.469 50 1 37.5 14 HIS B N 1
ATOM 2934 C CA . HIS B 1 14 ? -14.797 49.188 48.75 1 37.5 14 HIS B CA 1
ATOM 2935 C C . HIS B 1 14 ? -14.281 47.906 48.094 1 37.5 14 HIS B C 1
ATOM 2937 O O . HIS B 1 14 ? -13.094 47.781 47.781 1 37.5 14 HIS B O 1
ATOM 2943 N N . PHE B 1 15 ? -14.883 46.75 48.375 1 39.78 15 PHE B N 1
ATOM 2944 C CA . PHE B 1 15 ? -14.703 45.5 47.656 1 39.78 15 PHE B CA 1
ATOM 2945 C C . PHE B 1 15 ? -14.922 45.719 46.156 1 39.78 15 PHE B C 1
ATOM 2947 O O . PHE B 1 15 ? -16.031 46.031 45.719 1 39.78 15 PHE B O 1
ATOM 2954 N N . LEU B 1 16 ? -13.883 46.219 45.469 1 40.62 16 LEU B N 1
ATOM 2955 C CA . LEU B 1 16 ? -13.922 46.156 44.031 1 40.62 16 LEU B CA 1
ATOM 2956 C C . LEU B 1 16 ? -14.297 44.75 43.562 1 40.62 16 LEU B C 1
ATOM 2958 O O . LEU B 1 16 ? -13.539 43.812 43.75 1 40.62 16 LEU B O 1
ATOM 2962 N N . LEU B 1 17 ? -15.586 44.469 43.5 1 40.66 17 LEU B N 1
ATOM 2963 C CA . LEU B 1 17 ? -16.047 43.25 42.781 1 40.66 17 LEU B CA 1
ATOM 2964 C C . LEU B 1 17 ? -15.508 43.25 41.344 1 40.66 17 LEU B C 1
ATOM 2966 O O . LEU B 1 17 ? -15.906 44.062 40.531 1 40.66 17 LEU B O 1
ATOM 2970 N N . LEU B 1 18 ? -14.242 42.781 41.188 1 41.84 18 LEU B N 1
ATOM 2971 C CA . LEU B 1 18 ? -13.82 42.438 39.844 1 41.84 18 LEU B CA 1
ATOM 2972 C C . LEU B 1 18 ? -14.844 41.531 39.156 1 41.84 18 LEU B C 1
ATOM 2974 O O . LEU B 1 18 ? -15.078 40.406 39.594 1 41.84 18 LEU B O 1
ATOM 2978 N N . LEU B 1 19 ? -15.836 42.125 38.5 1 41.66 19 LEU B N 1
ATOM 2979 C CA . LEU B 1 19 ? -16.688 41.406 37.562 1 41.66 19 LEU B CA 1
ATOM 2980 C C . LEU B 1 19 ? -15.852 40.531 36.625 1 41.66 19 LEU B C 1
ATOM 2982 O O . LEU B 1 19 ? -15.109 41.062 35.781 1 41.66 19 LEU B O 1
ATOM 2986 N N . LEU B 1 20 ? -15.453 39.344 37.031 1 42.28 20 LEU B N 1
ATOM 2987 C CA . LEU B 1 20 ? -14.977 38.375 36.062 1 42.28 20 LEU B CA 1
ATOM 2988 C C . LEU B 1 20 ? -15.953 38.219 34.906 1 42.28 20 LEU B C 1
ATOM 2990 O O . LEU B 1 20 ? -17.062 37.719 35.062 1 42.28 20 LEU B O 1
ATOM 2994 N N . LEU B 1 21 ? -15.867 39.094 33.906 1 43.62 21 LEU B N 1
ATOM 2995 C CA . LEU B 1 21 ? -16.594 38.812 32.656 1 43.62 21 LEU B CA 1
ATOM 2996 C C . LEU B 1 21 ? -16.266 37.406 32.156 1 43.62 21 LEU B C 1
ATOM 2998 O O . LEU B 1 21 ? -15.102 37.094 31.922 1 43.62 21 LEU B O 1
ATOM 3002 N N . PRO B 1 22 ? -17.156 36.469 32.281 1 43.56 22 PRO B N 1
ATOM 3003 C CA . PRO B 1 22 ? -16.875 35.188 31.609 1 43.56 22 PRO B CA 1
ATOM 3004 C C . PRO B 1 22 ? -16.531 35.375 30.125 1 43.56 22 PRO B C 1
ATOM 3006 O O . PRO B 1 22 ? -17.25 36.125 29.422 1 43.56 22 PRO B O 1
ATOM 3009 N N . LEU B 1 23 ? -15.312 35.344 29.75 1 42.28 23 LEU B N 1
ATOM 3010 C CA . LEU B 1 23 ? -15 35.156 28.328 1 42.28 23 LEU B CA 1
ATOM 3011 C C . LEU B 1 23 ? -15.867 34.062 27.734 1 42.28 23 LEU B C 1
ATOM 3013 O O . LEU B 1 23 ? -15.68 32.875 28.016 1 42.28 23 LEU B O 1
ATOM 3017 N N . PHE B 1 24 ? -17.078 34.375 27.391 1 39.31 24 PHE B N 1
ATOM 3018 C CA . PHE B 1 24 ? -17.844 33.469 26.562 1 39.31 24 PHE B CA 1
ATOM 3019 C C . PHE B 1 24 ? -17.062 33.094 25.297 1 39.31 24 PHE B C 1
ATOM 3021 O O . PHE B 1 24 ? -16.891 33.906 24.406 1 39.31 24 PHE B O 1
ATOM 3028 N N . PHE B 1 25 ? -16.219 32.125 25.375 1 41.41 25 PHE B N 1
ATOM 3029 C CA . PHE B 1 25 ? -15.875 31.469 24.109 1 41.41 25 PHE B CA 1
ATOM 3030 C C . PHE B 1 25 ? -17.141 31.109 23.344 1 41.41 25 PHE B C 1
ATOM 3032 O O . PHE B 1 25 ? -17.859 30.188 23.719 1 41.41 25 PHE B O 1
ATOM 3039 N N . THR B 1 26 ? -17.766 32.031 22.703 1 39.94 26 THR B N 1
ATOM 3040 C CA . THR B 1 26 ? -18.797 31.625 21.766 1 39.94 26 THR B CA 1
ATOM 3041 C C . THR B 1 26 ? -18.312 30.453 20.922 1 39.94 26 THR B C 1
ATOM 3043 O O . THR B 1 26 ? -17.391 30.594 20.109 1 39.94 26 THR B O 1
ATOM 3046 N N . SER B 1 27 ? -18.422 29.328 21.422 1 45.91 27 SER B N 1
ATOM 3047 C CA . SER B 1 27 ? -18.312 28.188 20.5 1 45.91 27 SER B CA 1
ATOM 3048 C C . SER B 1 27 ? -19.125 28.438 19.234 1 45.91 27 SER B C 1
ATOM 3050 O O . SER B 1 27 ? -20.344 28.469 19.266 1 45.91 27 SER B O 1
ATOM 3052 N N . VAL B 1 28 ? -18.625 29.266 18.344 1 51.53 28 VAL B N 1
ATOM 3053 C CA . VAL B 1 28 ? -19.312 29.297 17.062 1 51.53 28 VAL B CA 1
ATOM 3054 C C . VAL B 1 28 ? -19.703 27.875 16.656 1 51.53 28 VAL B C 1
ATOM 3056 O O . VAL B 1 28 ? -18.828 27.031 16.406 1 51.53 28 VAL B O 1
ATOM 3059 N N . ALA B 1 29 ? -20.844 27.406 17.094 1 53.56 29 ALA B N 1
ATOM 3060 C CA . ALA B 1 29 ? -21.453 26.141 16.719 1 53.56 29 ALA B CA 1
ATOM 3061 C C . ALA B 1 29 ? -21.375 25.906 15.219 1 53.56 29 ALA B C 1
ATOM 3063 O O . ALA B 1 29 ? -21.734 26.781 14.43 1 53.56 29 ALA B O 1
ATOM 3064 N N . SER B 1 30 ? -20.719 24.844 14.773 1 62.09 30 SER B N 1
ATOM 3065 C CA . SER B 1 30 ? -20.656 24.453 13.367 1 62.09 30 SER B CA 1
ATOM 3066 C C . SER B 1 30 ? -22.047 24.516 12.719 1 62.09 30 SER B C 1
ATOM 3068 O O . SER B 1 30 ? -23.031 24.125 13.32 1 62.09 30 SER B O 1
ATOM 3070 N N . GLN B 1 31 ? -22.219 25.312 11.695 1 67.62 31 GLN B N 1
ATOM 3071 C CA . GLN B 1 31 ? -23.469 25.484 10.945 1 67.62 31 GLN B CA 1
ATOM 3072 C C . GLN B 1 31 ? -23.688 24.328 9.984 1 67.62 31 GLN B C 1
ATOM 3074 O O . GLN B 1 31 ? -24.5 24.406 9.062 1 67.62 31 GLN B O 1
ATOM 3079 N N . CYS B 1 32 ? -22.922 23.234 10.266 1 74.62 32 CYS B N 1
ATOM 3080 C CA . CYS B 1 32 ? -23.062 22.109 9.352 1 74.62 32 CYS B CA 1
ATOM 3081 C C . CYS B 1 32 ? -24.422 21.422 9.539 1 74.62 32 CYS B C 1
ATOM 3083 O O . CYS B 1 32 ? -24.766 21.047 10.664 1 74.62 32 CYS B O 1
ATOM 3085 N N . LYS B 1 33 ? -25.281 21.453 8.609 1 67.5 33 LYS B N 1
ATOM 3086 C CA . LYS B 1 33 ? -26.547 20.734 8.648 1 67.5 33 LYS B CA 1
ATOM 3087 C C . LYS B 1 33 ? -26.312 19.219 8.625 1 67.5 33 LYS B C 1
ATOM 3089 O O . LYS B 1 33 ? -26.938 18.484 9.383 1 67.5 33 LYS B O 1
ATOM 3094 N N . ASN B 1 34 ? -25.391 18.75 7.773 1 72.88 34 ASN B N 1
ATOM 3095 C CA . ASN B 1 34 ? -24.984 17.359 7.68 1 72.88 34 ASN B CA 1
ATOM 3096 C C . ASN B 1 34 ? -23.469 17.219 7.781 1 72.88 34 ASN B C 1
ATOM 3098 O O . ASN B 1 34 ? -22.719 18.078 7.312 1 72.88 34 ASN B O 1
ATOM 3102 N N . PRO B 1 35 ? -23.094 16.25 8.492 1 75.62 35 PRO B N 1
ATOM 3103 C CA . PRO B 1 35 ? -21.625 16.094 8.555 1 75.62 35 PRO B CA 1
ATOM 3104 C C . PRO B 1 35 ? -20.984 15.984 7.168 1 75.62 35 PRO B C 1
ATOM 3106 O O . PRO B 1 35 ? -21.531 15.312 6.285 1 75.62 35 PRO B O 1
ATOM 3109 N N . PRO B 1 36 ? -19.922 16.703 7.074 1 87.75 36 PRO B N 1
ATOM 3110 C CA . PRO B 1 36 ? -19.281 16.766 5.754 1 87.75 36 PRO B CA 1
ATOM 3111 C C . PRO B 1 36 ? -18.562 15.469 5.391 1 87.75 36 PRO B C 1
ATOM 3113 O O . PRO B 1 36 ? -18.156 14.711 6.281 1 87.75 36 PRO B O 1
ATOM 3116 N N . ILE B 1 37 ? -18.562 15.156 4.164 1 94.5 37 ILE B N 1
ATOM 3117 C CA . ILE B 1 37 ? -17.688 14.133 3.596 1 94.5 37 ILE B CA 1
ATOM 3118 C C . ILE B 1 37 ? -16.328 14.734 3.277 1 94.5 37 ILE B C 1
ATOM 3120 O O . ILE B 1 37 ? -16.234 15.766 2.609 1 94.5 37 ILE B O 1
ATOM 3124 N N . ILE B 1 38 ? -15.281 14.18 3.9 1 97.5 38 ILE B N 1
ATOM 3125 C CA . ILE B 1 38 ? -13.938 14.719 3.754 1 97.5 38 ILE B CA 1
ATOM 3126 C C . ILE B 1 38 ? -13.008 13.656 3.178 1 97.5 38 ILE B C 1
ATOM 3128 O O . ILE B 1 38 ? -12.969 12.523 3.672 1 97.5 38 ILE B O 1
ATOM 3132 N N . PHE B 1 39 ? -12.336 13.969 2.133 1 98.69 39 PHE B N 1
ATOM 3133 C CA . PHE B 1 39 ? -11.242 13.156 1.61 1 98.69 39 PHE B CA 1
ATOM 3134 C C . PHE B 1 39 ? -9.906 13.875 1.794 1 98.69 39 PHE B C 1
ATOM 3136 O O . PHE B 1 39 ? -9.758 15.031 1.412 1 98.69 39 PHE B O 1
ATOM 3143 N N . ASN B 1 40 ? -8.969 13.195 2.395 1 98.94 40 ASN B N 1
ATOM 3144 C CA . ASN B 1 40 ? -7.672 13.797 2.684 1 98.94 40 ASN B CA 1
ATOM 3145 C C . ASN B 1 40 ? -6.547 13.078 1.943 1 98.94 40 ASN B C 1
ATOM 3147 O O . ASN B 1 40 ? -6.52 11.844 1.894 1 98.94 40 ASN B O 1
ATOM 3151 N N . PHE B 1 41 ? -5.688 13.812 1.319 1 98.94 41 PHE B N 1
ATOM 3152 C CA . PHE B 1 41 ? -4.477 13.352 0.646 1 98.94 41 PHE B CA 1
ATOM 3153 C C . PHE B 1 41 ? -3.238 13.984 1.271 1 98.94 41 PHE B C 1
ATOM 3155 O O . PHE B 1 41 ? -3.182 15.195 1.463 1 98.94 41 PHE B O 1
ATOM 3162 N N . GLY B 1 42 ? -2.289 13.133 1.649 1 98.88 42 GLY B N 1
ATOM 3163 C CA . GLY B 1 42 ? -1.17 13.75 2.344 1 98.88 42 GLY B CA 1
ATOM 3164 C C . GLY B 1 42 ? -0.116 12.75 2.783 1 98.88 42 GLY B C 1
ATOM 3165 O O . GLY B 1 42 ? 0.045 11.695 2.162 1 98.88 42 GLY B O 1
ATOM 3166 N N . ASP B 1 43 ? 0.717 13.164 3.721 1 98.81 43 ASP B N 1
ATOM 3167 C CA . ASP B 1 43 ? 1.819 12.383 4.27 1 98.81 43 ASP B CA 1
ATOM 3168 C C . ASP B 1 43 ? 1.629 12.141 5.766 1 98.81 43 ASP B C 1
ATOM 3170 O O . ASP B 1 43 ? 0.498 12.023 6.242 1 98.81 43 ASP B O 1
ATOM 3174 N N . SER B 1 44 ? 2.648 12 6.547 1 98.81 44 SER B N 1
ATOM 3175 C CA . SER B 1 44 ? 2.582 11.633 7.957 1 98.81 44 SER B CA 1
ATOM 3176 C C . SER B 1 44 ? 1.888 12.711 8.781 1 98.81 44 SER B C 1
ATOM 3178 O O . SER B 1 44 ? 1.354 12.43 9.852 1 98.81 44 SER B O 1
ATOM 3180 N N . ASN B 1 45 ? 1.852 13.953 8.242 1 98.75 45 ASN B N 1
ATOM 3181 C CA . ASN B 1 45 ? 1.244 15.055 8.984 1 98.75 45 ASN B CA 1
ATOM 3182 C C . ASN B 1 45 ? -0.273 14.906 9.055 1 98.75 45 ASN B C 1
ATOM 3184 O O . ASN B 1 45 ? -0.925 15.57 9.867 1 98.75 45 ASN B O 1
ATOM 3188 N N . SER B 1 46 ? -0.806 14.039 8.188 1 98.88 46 SER B N 1
ATOM 3189 C CA . SER B 1 46 ? -2.258 13.898 8.188 1 98.88 46 SER B CA 1
ATOM 3190 C C . SER B 1 46 ? -2.668 12.43 8.109 1 98.88 46 SER B C 1
ATOM 3192 O O . SER B 1 46 ? -3.84 12.117 7.879 1 98.88 46 SER B O 1
ATOM 3194 N N . ASP B 1 47 ? -1.698 11.508 8.266 1 98.88 47 ASP B N 1
ATOM 3195 C CA . ASP B 1 47 ? -1.994 10.086 8.266 1 98.88 47 ASP B CA 1
ATOM 3196 C C . ASP B 1 47 ? -2.66 9.656 9.57 1 98.88 47 ASP B C 1
ATOM 3198 O O . ASP B 1 47 ? -2.094 9.844 10.648 1 98.88 47 ASP B O 1
ATOM 3202 N N . THR B 1 48 ? -3.83 9.078 9.492 1 98.75 48 THR B N 1
ATOM 3203 C CA . THR B 1 48 ? -4.574 8.664 10.68 1 98.75 48 THR B CA 1
ATOM 3204 C C . THR B 1 48 ? -4.473 7.152 10.875 1 98.75 48 THR B C 1
ATOM 3206 O O . THR B 1 48 ? -5.344 6.547 11.5 1 98.75 48 THR B O 1
ATOM 3209 N N . GLY B 1 49 ? -3.508 6.508 10.227 1 98.56 49 GLY B N 1
ATOM 3210 C CA . GLY B 1 49 ? -3.287 5.086 10.43 1 98.56 49 GLY B CA 1
ATOM 3211 C C . GLY B 1 49 ? -3.023 4.328 9.148 1 98.56 49 GLY B C 1
ATOM 3212 O O . GLY B 1 49 ? -2.986 3.096 9.141 1 98.56 49 GLY B O 1
ATOM 3213 N N . GLY B 1 50 ? -2.861 5.031 8.07 1 98.69 50 GLY B N 1
ATOM 3214 C CA . GLY B 1 50 ? -2.656 4.398 6.773 1 98.69 50 GLY B CA 1
ATOM 3215 C C . GLY B 1 50 ? -1.401 3.549 6.719 1 98.69 50 GLY B C 1
ATOM 3216 O O . GLY B 1 50 ? -1.394 2.484 6.094 1 98.69 50 GLY B O 1
ATOM 3217 N N . LEU B 1 51 ? -0.323 4 7.395 1 98.75 51 LEU B N 1
ATOM 3218 C CA . LEU B 1 51 ? 0.925 3.244 7.438 1 98.75 51 LEU B CA 1
ATOM 3219 C C . LEU B 1 51 ? 0.713 1.881 8.086 1 98.75 51 LEU B C 1
ATOM 3221 O O . LEU B 1 51 ? 1.15 0.86 7.547 1 98.75 51 LEU B O 1
ATOM 3225 N N . VAL B 1 52 ? 0.052 1.906 9.227 1 98.44 52 VAL B N 1
ATOM 3226 C CA . VAL B 1 52 ? -0.167 0.691 10.008 1 98.44 52 VAL B CA 1
ATOM 3227 C C . VAL B 1 52 ? -1.093 -0.252 9.242 1 98.44 52 VAL B C 1
ATOM 3229 O O . VAL B 1 52 ? -0.766 -1.423 9.039 1 98.44 52 VAL B O 1
ATOM 3232 N N . ALA B 1 53 ? -2.168 0.273 8.727 1 98 53 ALA B N 1
ATOM 3233 C CA . ALA B 1 53 ? -3.174 -0.543 8.047 1 98 53 ALA B CA 1
ATOM 3234 C C . ALA B 1 53 ? -2.652 -1.063 6.711 1 98 53 ALA B C 1
ATOM 3236 O O . ALA B 1 53 ? -2.906 -2.213 6.344 1 98 53 ALA B O 1
ATOM 3237 N N . GLY B 1 54 ? -1.925 -0.261 6.031 1 98.5 54 GLY B N 1
ATOM 3238 C CA . GLY B 1 54 ? -1.534 -0.585 4.668 1 98.5 54 GLY B CA 1
ATOM 3239 C C . GLY B 1 54 ? -0.268 -1.418 4.594 1 98.5 54 GLY B C 1
ATOM 3240 O O . GLY B 1 54 ? -0.106 -2.229 3.68 1 98.5 54 GLY B O 1
ATOM 3241 N N . LEU B 1 55 ? 0.657 -1.217 5.566 1 98.69 55 LEU B N 1
ATOM 3242 C CA . LEU B 1 55 ? 1.97 -1.835 5.422 1 98.69 55 LEU B CA 1
ATOM 3243 C C . LEU B 1 55 ? 2.322 -2.656 6.656 1 98.69 55 LEU B C 1
ATOM 3245 O O . LEU B 1 55 ? 3.309 -3.396 6.652 1 98.69 55 LEU B O 1
ATOM 3249 N N . GLY B 1 56 ? 1.601 -2.484 7.715 1 98.38 56 GLY B N 1
ATOM 3250 C CA . GLY B 1 56 ? 1.826 -3.262 8.922 1 98.38 56 GLY B CA 1
ATOM 3251 C C . GLY B 1 56 ? 2.945 -2.711 9.789 1 98.38 56 GLY B C 1
ATOM 3252 O O . GLY B 1 56 ? 3.34 -3.336 10.773 1 98.38 56 GLY B O 1
ATOM 3253 N N . PHE B 1 57 ? 3.484 -1.504 9.414 1 97.56 57 PHE B N 1
ATOM 3254 C CA . PHE B 1 57 ? 4.484 -0.884 10.273 1 97.56 57 PHE B CA 1
ATOM 3255 C C . PHE B 1 57 ? 3.877 -0.503 11.625 1 97.56 57 PHE B C 1
ATOM 3257 O O . PHE B 1 57 ? 2.857 0.187 11.672 1 97.56 57 PHE B O 1
ATOM 3264 N N . PRO B 1 58 ? 4.477 -0.849 12.672 1 95.31 58 PRO B N 1
ATOM 3265 C CA . PRO B 1 58 ? 3.891 -0.512 13.977 1 95.31 58 PRO B CA 1
ATOM 3266 C C . PRO B 1 58 ? 4.117 0.947 14.359 1 95.31 58 PRO B C 1
ATOM 3268 O O . PRO B 1 58 ? 5.188 1.502 14.094 1 95.31 58 PRO B O 1
ATOM 3271 N N . VAL B 1 59 ? 3.174 1.579 14.805 1 97.12 59 VAL B N 1
ATOM 3272 C CA . VAL B 1 59 ? 3.209 2.832 15.555 1 97.12 59 VAL B CA 1
ATOM 3273 C C . VAL B 1 59 ? 2.715 2.6 16.984 1 97.12 59 VAL B C 1
ATOM 3275 O O . VAL B 1 59 ? 1.51 2.473 17.219 1 97.12 59 VAL B O 1
ATOM 3278 N N . ASN B 1 60 ? 3.648 2.529 17.875 1 96.19 60 ASN B N 1
ATOM 3279 C CA . ASN B 1 60 ? 3.32 2.105 19.234 1 96.19 60 ASN B CA 1
ATOM 3280 C C . ASN B 1 60 ? 3.268 3.291 20.188 1 96.19 60 ASN B C 1
ATOM 3282 O O . ASN B 1 60 ? 3.572 4.422 19.812 1 96.19 60 ASN B O 1
ATOM 3286 N N . LEU B 1 61 ? 2.814 2.947 21.375 1 96.19 61 LEU B N 1
ATOM 3287 C CA . LEU B 1 61 ? 2.99 3.93 22.438 1 96.19 61 LEU B CA 1
ATOM 3288 C C . LEU B 1 61 ? 4.445 4.367 22.531 1 96.19 61 LEU B C 1
ATOM 3290 O O . LEU B 1 61 ? 5.355 3.564 22.312 1 96.19 61 LEU B O 1
ATOM 3294 N N . PRO B 1 62 ? 4.633 5.777 22.734 1 97.12 62 PRO B N 1
ATOM 3295 C CA . PRO B 1 62 ? 3.701 6.719 23.359 1 97.12 62 PRO B CA 1
ATOM 3296 C C . PRO B 1 62 ? 2.898 7.52 22.344 1 97.12 62 PRO B C 1
ATOM 3298 O O . PRO B 1 62 ? 2.199 8.469 22.703 1 97.12 62 PRO B O 1
ATOM 3301 N N . ASN B 1 63 ? 2.955 7.152 21.062 1 98.06 63 ASN B N 1
ATOM 3302 C CA . ASN B 1 63 ? 2.023 7.777 20.125 1 98.06 63 ASN B CA 1
ATOM 3303 C C . ASN B 1 63 ? 0.575 7.59 20.578 1 98.06 63 ASN B C 1
ATOM 3305 O O . ASN B 1 63 ? 0.172 6.488 20.953 1 98.06 63 ASN B O 1
ATOM 3309 N N . GLY B 1 64 ? -0.158 8.695 20.562 1 98.12 64 GLY B N 1
ATOM 3310 C CA . GLY B 1 64 ? -1.573 8.656 20.891 1 98.12 64 GLY B CA 1
ATOM 3311 C C . GLY B 1 64 ? -1.839 8.688 22.375 1 98.12 64 GLY B C 1
ATOM 3312 O O . GLY B 1 64 ? -2.994 8.648 22.812 1 98.12 64 GLY B O 1
ATOM 3313 N N . ARG B 1 65 ? -0.852 8.859 23.203 1 97.62 65 ARG B N 1
ATOM 3314 C CA . ARG B 1 65 ? -0.97 8.695 24.656 1 97.62 65 ARG B CA 1
ATOM 3315 C C . ARG B 1 65 ? -1.859 9.773 25.266 1 97.62 65 ARG B C 1
ATOM 3317 O O . ARG B 1 65 ? -2.529 9.539 26.266 1 97.62 65 ARG B O 1
ATOM 3324 N N . THR B 1 66 ? -1.864 10.953 24.797 1 96.62 66 THR B N 1
ATOM 3325 C CA . THR B 1 66 ? -2.5 12.102 25.422 1 96.62 66 THR B CA 1
ATOM 3326 C C . THR B 1 66 ? -4 12.109 25.156 1 96.62 66 THR B C 1
ATOM 3328 O O . THR B 1 66 ? -4.801 12.344 26.062 1 96.62 66 THR B O 1
ATOM 3331 N N . PHE B 1 67 ? -4.492 11.773 24.016 1 97.5 67 PHE B N 1
ATOM 3332 C CA . PHE B 1 67 ? -5.898 11.938 23.672 1 97.5 67 PHE B CA 1
ATOM 3333 C C . PHE B 1 67 ? -6.578 10.578 23.5 1 97.5 67 PHE B C 1
ATOM 3335 O O . PHE B 1 67 ? -7.613 10.32 24.109 1 97.5 67 PHE B O 1
ATOM 3342 N N . PHE B 1 68 ? -6.008 9.711 22.719 1 97.56 68 PHE B N 1
ATOM 3343 C CA . PHE B 1 68 ? -6.637 8.438 22.391 1 97.56 68 PHE B CA 1
ATOM 3344 C C . PHE B 1 68 ? -6.328 7.391 23.453 1 97.56 68 PHE B C 1
ATOM 3346 O O . PHE B 1 68 ? -7 6.359 23.531 1 97.56 68 PHE B O 1
ATOM 3353 N N . HIS B 1 69 ? -5.215 7.602 24.234 1 97.5 69 HIS B N 1
ATOM 3354 C CA . HIS B 1 69 ? -4.742 6.711 25.297 1 97.5 69 HIS B CA 1
ATOM 3355 C C . HIS B 1 69 ? -4.406 5.332 24.734 1 97.5 69 HIS B C 1
ATOM 3357 O O . HIS B 1 69 ? -4.473 4.332 25.469 1 97.5 69 HIS B O 1
ATOM 3363 N N . ARG B 1 70 ? -4.184 5.301 23.469 1 96.75 70 ARG B N 1
ATOM 3364 C CA . ARG B 1 70 ? -3.68 4.184 22.672 1 96.75 70 ARG B CA 1
ATOM 3365 C C . ARG B 1 70 ? -3.133 4.672 21.328 1 96.75 70 ARG B C 1
ATOM 3367 O O . ARG B 1 70 ? -3.447 5.781 20.891 1 96.75 70 ARG B O 1
ATOM 3374 N N . SER B 1 71 ? -2.301 3.889 20.766 1 97.19 71 SER B N 1
ATOM 3375 C CA . SER B 1 71 ? -1.863 4.242 19.422 1 97.19 71 SER B CA 1
ATOM 3376 C C . SER B 1 71 ? -3.008 4.121 18.422 1 97.19 71 SER B C 1
ATOM 3378 O O . SER B 1 71 ? -3.801 3.182 18.484 1 97.19 71 SER B O 1
ATOM 3380 N N . THR B 1 72 ? -3.127 5.059 17.531 1 97.12 72 THR B N 1
ATOM 3381 C CA . THR B 1 72 ? -4.098 5.027 16.438 1 97.12 72 THR B CA 1
ATOM 3382 C C . THR B 1 72 ? -3.391 5.105 15.086 1 97.12 72 THR B C 1
ATOM 3384 O O . THR B 1 72 ? -4.031 5.344 14.055 1 97.12 72 THR B O 1
ATOM 3387 N N . GLY B 1 73 ? -2.074 4.961 15.094 1 98 73 GLY B N 1
ATOM 3388 C CA . GLY B 1 73 ? -1.283 5.035 13.875 1 98 73 GLY B CA 1
ATOM 3389 C C . GLY B 1 73 ? -0.835 6.441 13.539 1 98 73 GLY B C 1
ATOM 3390 O O . GLY B 1 73 ? -0.06 6.645 12.602 1 98 73 GLY B O 1
ATOM 3391 N N . ARG B 1 74 ? -1.324 7.461 14.289 1 98.75 74 ARG B N 1
ATOM 3392 C CA . ARG B 1 74 ? -0.904 8.852 14.117 1 98.75 74 ARG B CA 1
ATOM 3393 C C . ARG B 1 74 ? 0.49 9.07 14.695 1 98.75 74 ARG B C 1
ATOM 3395 O O . ARG B 1 74 ? 0.822 8.539 15.758 1 98.75 74 ARG B O 1
ATOM 3402 N N . LEU B 1 75 ? 1.301 9.82 14.031 1 98.56 75 LEU B N 1
ATOM 3403 C CA . LEU B 1 75 ? 2.617 10.188 14.539 1 98.56 75 LEU B CA 1
ATOM 3404 C C . LEU B 1 75 ? 2.547 11.484 15.344 1 98.56 75 LEU B C 1
ATOM 3406 O O . LEU B 1 75 ? 3.064 12.516 14.914 1 98.56 75 LEU B O 1
ATOM 3410 N N . SER B 1 76 ? 1.951 11.375 16.469 1 98.56 76 SER B N 1
ATOM 3411 C CA . SER B 1 76 ? 1.711 12.406 17.469 1 98.56 76 SER B CA 1
ATOM 3412 C C . SER B 1 76 ? 1.332 11.781 18.812 1 98.56 76 SER B C 1
ATOM 3414 O O . SER B 1 76 ? 0.935 10.617 18.875 1 98.56 76 SER B O 1
ATOM 3416 N N . ASP B 1 77 ? 1.521 12.547 19.906 1 98.25 77 ASP B N 1
ATOM 3417 C CA . ASP B 1 77 ? 1.055 12.062 21.203 1 98.25 77 ASP B CA 1
ATOM 3418 C C . ASP B 1 77 ? -0.469 12.109 21.297 1 98.25 77 ASP B C 1
ATOM 3420 O O . ASP B 1 77 ? -1.057 11.602 22.25 1 98.25 77 ASP B O 1
ATOM 3424 N N . GLY B 1 78 ? -1.13 12.711 20.281 1 98.38 78 GLY B N 1
ATOM 3425 C CA . GLY B 1 78 ? -2.582 12.805 20.25 1 98.38 78 GLY B CA 1
ATOM 3426 C C . GLY B 1 78 ? -3.135 13.102 18.875 1 98.38 78 GLY B C 1
ATOM 3427 O O . GLY B 1 78 ? -2.848 12.383 17.922 1 98.38 78 GLY B O 1
ATOM 3428 N N . ARG B 1 79 ? -3.889 14.156 18.766 1 98.69 79 ARG B N 1
ATOM 3429 C CA . ARG B 1 79 ? -4.605 14.5 17.531 1 98.69 79 ARG B CA 1
ATOM 3430 C C . ARG B 1 79 ? -3.707 15.266 16.562 1 98.69 79 ARG B C 1
ATOM 3432 O O . ARG B 1 79 ? -2.865 16.062 16.984 1 98.69 79 ARG B O 1
ATOM 3439 N N . LEU B 1 80 ? -3.924 14.969 15.305 1 98.94 80 LEU B N 1
ATOM 3440 C CA . LEU B 1 80 ? -3.326 15.75 14.227 1 98.94 80 LEU B CA 1
ATOM 3441 C C . LEU B 1 80 ? -4.195 16.953 13.883 1 98.94 80 LEU B C 1
ATOM 3443 O O . LEU B 1 80 ? -5.344 17.047 14.328 1 98.94 80 LEU B O 1
ATOM 3447 N N . LEU B 1 81 ? -3.627 17.875 13.117 1 98.88 81 LEU B N 1
ATOM 3448 C CA . LEU B 1 81 ? -4.391 19.031 12.648 1 98.88 81 LEU B CA 1
ATOM 3449 C C . LEU B 1 81 ? -5.715 18.594 12.031 1 98.88 81 LEU B C 1
ATOM 3451 O O . LEU B 1 81 ? -6.762 19.172 12.328 1 98.88 81 LEU B O 1
ATOM 3455 N N . ILE B 1 82 ? -5.75 17.547 11.195 1 98.75 82 ILE B N 1
ATOM 3456 C CA . ILE B 1 82 ? -6.938 17.094 10.477 1 98.75 82 ILE B CA 1
ATOM 3457 C C . ILE B 1 82 ? -8 16.641 11.477 1 98.75 82 ILE B C 1
ATOM 3459 O O . ILE B 1 82 ? -9.195 16.812 11.242 1 98.75 82 ILE B O 1
ATOM 3463 N N . ASP B 1 83 ? -7.625 16.078 12.609 1 98.69 83 ASP B N 1
ATOM 3464 C CA . ASP B 1 83 ? -8.57 15.656 13.641 1 98.69 83 ASP B CA 1
ATOM 3465 C C . ASP B 1 83 ? -9.297 16.859 14.242 1 98.69 83 ASP B C 1
ATOM 3467 O O . ASP B 1 83 ? -10.516 16.812 14.445 1 98.69 83 ASP B O 1
ATOM 3471 N N . PHE B 1 84 ? -8.516 17.922 14.531 1 98.56 84 PHE B N 1
ATOM 3472 C CA . PHE B 1 84 ? -9.117 19.125 15.07 1 98.56 84 PHE B CA 1
ATOM 3473 C C . PHE B 1 84 ? -10.07 19.75 14.062 1 98.56 84 PHE B C 1
ATOM 3475 O O . PHE B 1 84 ? -11.117 20.297 14.43 1 98.56 84 PHE B O 1
ATOM 3482 N N . LEU B 1 85 ? -9.688 19.703 12.789 1 97.31 85 LEU B N 1
ATOM 3483 C CA . LEU B 1 85 ? -10.57 20.234 11.75 1 97.31 85 LEU B CA 1
ATOM 3484 C C . LEU B 1 85 ? -11.867 19.438 11.68 1 97.31 85 LEU B C 1
ATOM 3486 O O . LEU B 1 85 ? -12.953 20.016 11.586 1 97.31 85 LEU B O 1
ATOM 3490 N N . CYS B 1 86 ? -11.766 18.094 11.727 1 96.5 86 CYS B N 1
ATOM 3491 C CA . CYS B 1 86 ? -12.961 17.25 11.758 1 96.5 86 CYS B CA 1
ATOM 3492 C C . CYS B 1 86 ? -13.828 17.594 12.961 1 96.5 86 CYS B C 1
ATOM 3494 O O . CYS B 1 86 ? -15.047 17.75 12.836 1 96.5 86 CYS B O 1
ATOM 3496 N N . GLN B 1 87 ? -13.219 17.797 14.109 1 95 87 GLN B N 1
ATOM 3497 C CA . GLN B 1 87 ? -13.938 18.109 15.336 1 95 87 GLN B CA 1
ATOM 3498 C C . GLN B 1 87 ? -14.672 19.438 15.219 1 95 87 GLN B C 1
ATOM 3500 O O . GLN B 1 87 ? -15.781 19.594 15.719 1 95 87 GLN B O 1
ATOM 3505 N N . SER B 1 88 ? -14.016 20.391 14.602 1 94.62 88 SER B N 1
ATOM 3506 C CA . SER B 1 88 ? -14.617 21.703 14.453 1 94.62 88 SER B CA 1
ATOM 3507 C C . SER B 1 88 ? -15.906 21.641 13.641 1 94.62 88 SER B C 1
ATOM 3509 O O . SER B 1 88 ? -16.734 22.547 13.711 1 94.62 88 SER B O 1
ATOM 3511 N N . LEU B 1 89 ? -16.078 20.562 12.859 1 93.06 89 LEU B N 1
ATOM 3512 C CA . LEU B 1 89 ? -17.266 20.375 12.031 1 93.06 89 LEU B CA 1
ATOM 3513 C C . LEU B 1 89 ? -18.219 19.344 12.648 1 93.06 89 LEU B C 1
ATOM 3515 O O . LEU B 1 89 ? -19.172 18.906 12.008 1 93.06 89 LEU B O 1
ATOM 3519 N N . ASN B 1 90 ? -17.906 18.891 13.812 1 90.88 90 ASN B N 1
ATOM 3520 C CA . ASN B 1 90 ? -18.641 17.828 14.484 1 90.88 90 ASN B CA 1
ATOM 3521 C C . ASN B 1 90 ? -18.672 16.547 13.648 1 90.88 90 ASN B C 1
ATOM 3523 O O . ASN B 1 90 ? -19.703 15.883 13.555 1 90.88 90 ASN B O 1
ATOM 3527 N N . ALA B 1 91 ? -17.594 16.312 12.953 1 92.12 91 ALA B N 1
ATOM 3528 C CA . ALA B 1 91 ? -17.453 15.102 12.133 1 92.12 91 ALA B CA 1
ATOM 3529 C C . ALA B 1 91 ? -16.578 14.07 12.844 1 92.12 91 ALA B C 1
ATOM 3531 O O . ALA B 1 91 ? -15.742 14.414 13.68 1 92.12 91 ALA B O 1
ATOM 3532 N N . SER B 1 92 ? -16.797 12.82 12.523 1 93.25 92 SER B N 1
ATOM 3533 C CA . SER B 1 92 ? -15.922 11.766 13.008 1 93.25 92 SER B CA 1
ATOM 3534 C C . SER B 1 92 ? -14.531 11.883 12.406 1 93.25 92 SER B C 1
ATOM 3536 O O . SER B 1 92 ? -14.367 12.438 11.32 1 93.25 92 SER B O 1
ATOM 3538 N N . PHE B 1 93 ? -13.562 11.391 13.133 1 96.94 93 PHE B N 1
ATOM 3539 C CA . PHE B 1 93 ? -12.211 11.344 12.586 1 96.94 93 PHE B CA 1
ATOM 3540 C C . PHE B 1 93 ? -12.148 10.453 11.352 1 96.94 93 PHE B C 1
ATOM 3542 O O . PHE B 1 93 ? -12.867 9.453 11.273 1 96.94 93 PHE B O 1
ATOM 3549 N N . LEU B 1 94 ? -11.32 10.781 10.477 1 97.81 94 LEU B N 1
ATOM 3550 C CA . LEU B 1 94 ? -11.258 10.047 9.219 1 97.81 94 LEU B CA 1
ATOM 3551 C C . LEU B 1 94 ? -10.555 8.703 9.414 1 97.81 94 LEU B C 1
ATOM 3553 O O . LEU B 1 94 ? -9.508 8.633 10.062 1 97.81 94 LEU B O 1
ATOM 3557 N N . SER B 1 95 ? -11.156 7.688 8.828 1 97.25 95 SER B N 1
ATOM 3558 C CA . SER B 1 95 ? -10.516 6.375 8.75 1 97.25 95 SER B CA 1
ATOM 3559 C C . SER B 1 95 ? -9.562 6.293 7.57 1 97.25 95 SER B C 1
ATOM 3561 O O . SER B 1 95 ? -9.852 6.809 6.488 1 97.25 95 SER B O 1
ATOM 3563 N N . PRO B 1 96 ? -8.375 5.688 7.859 1 98.38 96 PRO B N 1
ATOM 3564 C CA . PRO B 1 96 ? -7.516 5.473 6.691 1 98.38 96 PRO B CA 1
ATOM 3565 C C . PRO B 1 96 ? -8.156 4.57 5.645 1 98.38 96 PRO B C 1
ATOM 3567 O O . PRO B 1 96 ? -8.758 3.549 5.988 1 98.38 96 PRO B O 1
ATOM 3570 N N . TYR B 1 97 ? -8.008 4.945 4.379 1 98.38 97 TYR B N 1
ATOM 3571 C CA . TYR B 1 97 ? -8.562 4.188 3.266 1 98.38 97 TYR B CA 1
ATOM 3572 C C . TYR B 1 97 ? -8.117 2.73 3.316 1 98.38 97 TYR B C 1
ATOM 3574 O O . TYR B 1 97 ? -8.898 1.822 3.037 1 98.38 97 TYR B O 1
ATOM 3582 N N . LEU B 1 98 ? -6.941 2.457 3.766 1 98.25 98 LEU B N 1
ATOM 3583 C CA . LEU B 1 98 ? -6.328 1.137 3.666 1 98.25 98 LEU B CA 1
ATOM 3584 C C . LEU B 1 98 ? -6.723 0.263 4.852 1 98.25 98 LEU B C 1
ATOM 3586 O O . LEU B 1 98 ? -6.316 -0.898 4.938 1 98.25 98 LEU B O 1
ATOM 3590 N N . ASP B 1 99 ? -7.492 0.8 5.781 1 96.44 99 ASP B N 1
ATOM 3591 C CA . ASP B 1 99 ? -7.957 0.003 6.914 1 96.44 99 ASP B CA 1
ATOM 3592 C C . ASP B 1 99 ? -9.109 -0.913 6.508 1 96.44 99 ASP B C 1
ATOM 3594 O O . ASP B 1 99 ? -10.273 -0.509 6.547 1 96.44 99 ASP B O 1
ATOM 3598 N N . SER B 1 100 ? -8.766 -2.146 6.199 1 94.5 100 SER B N 1
ATOM 3599 C CA . SER B 1 100 ? -9.758 -3.102 5.719 1 94.5 100 SER B CA 1
ATOM 3600 C C . SER B 1 100 ? -10.5 -3.756 6.875 1 94.5 100 SER B C 1
ATOM 3602 O O . SER B 1 100 ? -11.492 -4.465 6.664 1 94.5 100 SER B O 1
ATOM 3604 N N . LEU B 1 101 ? -10.133 -3.465 8.094 1 92 101 LEU B N 1
ATOM 3605 C CA . LEU B 1 101 ? -10.727 -4.117 9.258 1 92 101 LEU B CA 1
ATOM 3606 C C . LEU B 1 101 ? -11.578 -3.137 10.062 1 92 101 LEU B C 1
ATOM 3608 O O . LEU B 1 101 ? -12.203 -3.518 11.047 1 92 101 LEU B O 1
ATOM 3612 N N . GLY B 1 102 ? -11.547 -1.854 9.75 1 83.25 102 GLY B N 1
ATOM 3613 C CA . GLY B 1 102 ? -12.148 -0.8 10.547 1 83.25 102 GLY B CA 1
ATOM 3614 C C . GLY B 1 102 ? -13.664 -0.794 10.484 1 83.25 102 GLY B C 1
ATOM 3615 O O . GLY B 1 102 ? -14.32 -0.258 11.375 1 83.25 102 GLY B O 1
ATOM 3616 N N . GLY B 1 103 ? -14.219 -1.326 9.508 1 75.25 103 GLY B N 1
ATOM 3617 C CA . GLY B 1 103 ? -15.672 -1.385 9.406 1 75.25 103 GLY B CA 1
ATOM 3618 C C . GLY B 1 103 ? -16.312 -0.019 9.258 1 75.25 103 GLY B C 1
ATOM 3619 O O . GLY B 1 103 ? -17.469 0.174 9.648 1 75.25 103 GLY B O 1
ATOM 3620 N N . SER B 1 104 ? -15.641 1.045 9 1 67.94 104 SER B N 1
ATOM 3621 C CA . SER B 1 104 ? -16.141 2.416 8.977 1 67.94 104 SER B CA 1
ATOM 3622 C C . SER B 1 104 ? -17.141 2.619 7.848 1 67.94 104 SER B C 1
ATOM 3624 O O . SER B 1 104 ? -18 3.508 7.922 1 67.94 104 SER B O 1
ATOM 3626 N N . GLY B 1 105 ? -17.125 1.871 6.867 1 81.19 105 GLY B N 1
ATOM 3627 C CA . GLY B 1 105 ? -17.922 2.098 5.672 1 81.19 105 GLY B CA 1
ATOM 3628 C C . GLY B 1 105 ? -17.594 3.402 4.973 1 81.19 105 GLY B C 1
ATOM 3629 O O . GLY B 1 105 ? -18.188 3.73 3.943 1 81.19 105 GLY B O 1
ATOM 3630 N N . PHE B 1 106 ? -16.734 4.25 5.586 1 92.94 106 PHE B N 1
ATOM 3631 C CA . PHE B 1 106 ? -16.219 5.496 5.039 1 92.94 106 PHE B CA 1
ATOM 3632 C C . PHE B 1 106 ? -17.344 6.484 4.766 1 92.94 106 PHE B C 1
ATOM 3634 O O . PHE B 1 106 ? -17.281 7.234 3.787 1 92.94 106 PHE B O 1
ATOM 3641 N N . THR B 1 107 ? -18.344 6.5 5.594 1 90.12 107 THR B N 1
ATOM 3642 C CA . THR B 1 107 ? -19.531 7.309 5.344 1 90.12 107 THR B CA 1
ATOM 3643 C C . THR B 1 107 ? -19.219 8.797 5.477 1 90.12 107 THR B C 1
ATOM 3645 O O . THR B 1 107 ? -19.922 9.641 4.926 1 90.12 107 THR B O 1
ATOM 3648 N N . ASN B 1 108 ? -18.156 9.195 6.195 1 93.06 108 ASN B N 1
ATOM 3649 C CA . ASN B 1 108 ? -17.781 10.594 6.312 1 93.06 108 ASN B CA 1
ATOM 3650 C C . ASN B 1 108 ? -16.516 10.906 5.531 1 93.06 108 ASN B C 1
ATOM 3652 O O . ASN B 1 108 ? -15.844 11.906 5.793 1 93.06 108 ASN B O 1
ATOM 3656 N N . GLY B 1 109 ? -16.141 9.953 4.688 1 96.31 109 GLY B N 1
ATOM 3657 C CA . GLY B 1 109 ? -14.953 10.148 3.865 1 96.31 109 GLY B CA 1
ATOM 3658 C C . GLY B 1 109 ? -13.828 9.188 4.207 1 96.31 109 GLY B C 1
ATOM 3659 O O . GLY B 1 109 ? -14.039 8.203 4.914 1 96.31 109 GLY B O 1
ATOM 3660 N N . ALA B 1 110 ? -12.688 9.453 3.65 1 98 110 ALA B N 1
ATOM 3661 C CA . ALA B 1 110 ? -11.539 8.57 3.801 1 98 110 ALA B CA 1
ATOM 3662 C C . ALA B 1 110 ? -10.234 9.367 3.789 1 98 110 ALA B C 1
ATOM 3664 O O . ALA B 1 110 ? -10.156 10.438 3.178 1 98 110 ALA B O 1
ATOM 3665 N N . ASN B 1 111 ? -9.297 8.867 4.539 1 98.88 111 ASN B N 1
ATOM 3666 C CA . ASN B 1 111 ? -7.953 9.43 4.555 1 98.88 111 ASN B CA 1
ATOM 3667 C C . ASN B 1 111 ? -6.984 8.594 3.725 1 98.88 111 ASN B C 1
ATOM 3669 O O . ASN B 1 111 ? -6.715 7.438 4.055 1 98.88 111 ASN B O 1
ATOM 3673 N N . PHE B 1 112 ? -6.422 9.164 2.68 1 98.94 112 PHE B N 1
ATOM 3674 C CA . PHE B 1 112 ? -5.527 8.445 1.778 1 98.94 112 PHE B CA 1
ATOM 3675 C C . PHE B 1 112 ? -4.07 8.742 2.117 1 98.94 112 PHE B C 1
ATOM 3677 O O . PHE B 1 112 ? -3.16 8.164 1.515 1 98.94 112 PHE B O 1
ATOM 3684 N N . ALA B 1 113 ? -3.857 9.578 3.146 1 98.94 113 ALA B N 1
ATOM 3685 C CA . ALA B 1 113 ? -2.498 9.938 3.551 1 98.94 113 ALA B CA 1
ATOM 3686 C C . ALA B 1 113 ? -1.769 8.727 4.137 1 98.94 113 ALA B C 1
ATOM 3688 O O . ALA B 1 113 ? -2.357 7.938 4.879 1 98.94 113 ALA B O 1
ATOM 3689 N N . VAL B 1 114 ? -0.54 8.617 3.771 1 98.88 114 VAL B N 1
ATOM 3690 C CA . VAL B 1 114 ? 0.337 7.598 4.34 1 98.88 114 VAL B CA 1
ATOM 3691 C C . VAL B 1 114 ? 1.684 8.219 4.707 1 98.88 114 VAL B C 1
ATOM 3693 O O . VAL B 1 114 ? 2.213 9.047 3.961 1 98.88 114 VAL B O 1
ATOM 3696 N N . VAL B 1 115 ? 2.219 7.809 5.801 1 98.62 115 VAL B N 1
ATOM 3697 C CA . VAL B 1 115 ? 3.521 8.258 6.277 1 98.62 115 VAL B CA 1
ATOM 3698 C C . VAL B 1 115 ? 4.559 8.109 5.164 1 98.62 115 VAL B C 1
ATOM 3700 O O . VAL B 1 115 ? 4.625 7.07 4.504 1 98.62 115 VAL B O 1
ATOM 3703 N N . GLY B 1 116 ? 5.328 9.156 4.918 1 97.88 116 GLY B N 1
ATOM 3704 C CA . GLY B 1 116 ? 6.449 9.102 3.992 1 97.88 116 GLY B CA 1
ATOM 3705 C C . GLY B 1 116 ? 6.07 9.5 2.578 1 97.88 116 GLY B C 1
ATOM 3706 O O . GLY B 1 116 ? 6.941 9.641 1.716 1 97.88 116 GLY B O 1
ATOM 3707 N N . SER B 1 117 ? 4.812 9.789 2.303 1 98.75 117 SER B N 1
ATOM 3708 C CA . SER B 1 117 ? 4.348 10.094 0.953 1 98.75 117 SER B CA 1
ATOM 3709 C C . SER B 1 117 ? 4.953 11.398 0.444 1 98.75 117 SER B C 1
ATOM 3711 O O . SER B 1 117 ? 5.191 12.32 1.224 1 98.75 117 SER B O 1
ATOM 3713 N N . SER B 1 118 ? 5.23 11.469 -0.808 1 98.75 118 SER B N 1
ATOM 3714 C CA . SER B 1 118 ? 5.656 12.625 -1.582 1 98.75 118 SER B CA 1
ATOM 3715 C C . SER B 1 118 ? 4.855 12.75 -2.875 1 98.75 118 SER B C 1
ATOM 3717 O O . SER B 1 118 ? 4.012 11.906 -3.174 1 98.75 118 SER B O 1
ATOM 3719 N N . THR B 1 119 ? 5.035 13.805 -3.545 1 98.81 119 THR B N 1
ATOM 3720 C CA . THR B 1 119 ? 4.418 13.938 -4.859 1 98.81 119 THR B CA 1
ATOM 3721 C C . THR B 1 119 ? 5.18 13.125 -5.898 1 98.81 119 THR B C 1
ATOM 3723 O O . THR B 1 119 ? 4.574 12.5 -6.773 1 98.81 119 THR B O 1
ATOM 3726 N N . LEU B 1 120 ? 6.555 13.188 -5.711 1 98.25 120 LEU B N 1
ATOM 3727 C CA . LEU B 1 120 ? 7.41 12.523 -6.688 1 98.25 120 LEU B CA 1
ATOM 3728 C C . LEU B 1 120 ? 8.328 11.508 -6.008 1 98.25 120 LEU B C 1
ATOM 3730 O O . LEU B 1 120 ? 8.75 11.711 -4.867 1 98.25 120 LEU B O 1
ATOM 3734 N N . PRO B 1 121 ? 8.758 10.43 -6.754 1 97.5 121 PRO B N 1
ATOM 3735 C CA . PRO B 1 121 ? 8.297 10.078 -8.102 1 97.5 121 PRO B CA 1
ATOM 3736 C C . PRO B 1 121 ? 6.863 9.555 -8.117 1 97.5 121 PRO B C 1
ATOM 3738 O O . PRO B 1 121 ? 6.367 9.07 -7.102 1 97.5 121 PRO B O 1
ATOM 3741 N N . LYS B 1 122 ? 6.191 9.609 -9.242 1 97.94 122 LYS B N 1
ATOM 3742 C CA . LYS B 1 122 ? 4.859 9.039 -9.43 1 97.94 122 LYS B CA 1
ATOM 3743 C C . LYS B 1 122 ? 4.906 7.516 -9.383 1 97.94 122 LYS B C 1
ATOM 3745 O O . LYS B 1 122 ? 5.969 6.914 -9.562 1 97.94 122 LYS B O 1
ATOM 3750 N N . TYR B 1 123 ? 3.828 6.926 -9.008 1 97 123 TYR B N 1
ATOM 3751 C CA . TYR B 1 123 ? 3.551 5.496 -9.094 1 97 123 TYR B CA 1
ATOM 3752 C C . TYR B 1 123 ? 4.359 4.723 -8.055 1 97 123 TYR B C 1
ATOM 3754 O O . TYR B 1 123 ? 4.473 3.498 -8.133 1 97 123 TYR B O 1
ATOM 3762 N N . VAL B 1 124 ? 4.953 5.434 -7.164 1 96.88 124 VAL B N 1
ATOM 3763 C CA . VAL B 1 124 ? 5.582 4.797 -6.012 1 96.88 124 VAL B CA 1
ATOM 3764 C C . VAL B 1 124 ? 4.59 4.734 -4.852 1 96.88 124 VAL B C 1
ATOM 3766 O O . VAL B 1 124 ? 4.02 5.754 -4.461 1 96.88 124 VAL B O 1
ATOM 3769 N N . PRO B 1 125 ? 4.398 3.551 -4.242 1 97.69 125 PRO B N 1
ATOM 3770 C CA . PRO B 1 125 ? 3.51 3.48 -3.08 1 97.69 125 PRO B CA 1
ATOM 3771 C C . PRO B 1 125 ? 4.062 4.223 -1.868 1 97.69 125 PRO B C 1
ATOM 3773 O O . PRO B 1 125 ? 5.207 3.994 -1.468 1 97.69 125 PRO B O 1
ATOM 3776 N N . PHE B 1 126 ? 3.414 5.41 -1.46 1 98.25 126 PHE B N 1
ATOM 3777 C CA . PHE B 1 126 ? 2.086 5.902 -1.797 1 98.25 126 PHE B CA 1
ATOM 3778 C C . PHE B 1 126 ? 2.141 7.375 -2.193 1 98.25 126 PHE B C 1
ATOM 3780 O O . PHE B 1 126 ? 1.591 8.234 -1.497 1 98.25 126 PHE B O 1
ATOM 3787 N N . SER B 1 127 ? 2.748 7.668 -3.285 1 98.81 127 SER B N 1
ATOM 3788 C CA . SER B 1 127 ? 2.834 9.031 -3.799 1 98.81 127 SER B CA 1
ATOM 3789 C C . SER B 1 127 ? 1.448 9.648 -3.963 1 98.81 127 SER B C 1
ATOM 3791 O O . SER B 1 127 ? 0.439 8.945 -3.912 1 98.81 127 SER B O 1
ATOM 3793 N N . LEU B 1 128 ? 1.394 10.945 -4.121 1 98.94 128 LEU B N 1
ATOM 3794 C CA . LEU B 1 128 ? 0.13 11.648 -4.316 1 98.94 128 LEU B CA 1
ATOM 3795 C C . LEU B 1 128 ? -0.654 11.047 -5.477 1 98.94 128 LEU B C 1
ATOM 3797 O O . LEU B 1 128 ? -1.873 10.883 -5.387 1 98.94 128 LEU B O 1
ATOM 3801 N N . ASN B 1 129 ? 0.069 10.711 -6.543 1 98.81 129 ASN B N 1
ATOM 3802 C CA . ASN B 1 129 ? -0.586 10.109 -7.699 1 98.81 129 ASN B CA 1
ATOM 3803 C C . ASN B 1 129 ? -1.224 8.766 -7.34 1 98.81 129 ASN B C 1
ATOM 3805 O O . ASN B 1 129 ? -2.322 8.453 -7.805 1 98.81 129 ASN B O 1
ATOM 3809 N N . ILE B 1 130 ? -0.599 7.949 -6.523 1 98.88 130 ILE B N 1
ATOM 3810 C CA . ILE B 1 130 ? -1.159 6.684 -6.066 1 98.88 130 ILE B CA 1
ATOM 3811 C C . ILE B 1 130 ? -2.389 6.945 -5.199 1 98.88 130 ILE B C 1
ATOM 3813 O O . ILE B 1 130 ? -3.41 6.266 -5.34 1 98.88 130 ILE B O 1
ATOM 3817 N N . GLN B 1 131 ? -2.289 7.965 -4.305 1 98.94 131 GLN B N 1
ATOM 3818 C CA . GLN B 1 131 ? -3.426 8.305 -3.457 1 98.94 131 GLN B CA 1
ATOM 3819 C C . GLN B 1 131 ? -4.637 8.703 -4.297 1 98.94 131 GLN B C 1
ATOM 3821 O O . GLN B 1 131 ? -5.77 8.359 -3.961 1 98.94 131 GLN B O 1
ATOM 3826 N N . LEU B 1 132 ? -4.398 9.391 -5.414 1 98.94 132 LEU B N 1
ATOM 3827 C CA . LEU B 1 132 ? -5.477 9.758 -6.328 1 98.94 132 LEU B CA 1
ATOM 3828 C C . LEU B 1 132 ? -6.043 8.523 -7.023 1 98.94 132 LEU B C 1
ATOM 3830 O O . LEU B 1 132 ? -7.258 8.406 -7.203 1 98.94 132 LEU B O 1
ATOM 3834 N N . MET B 1 133 ? -5.176 7.605 -7.43 1 98.88 133 MET B N 1
ATOM 3835 C CA . MET B 1 133 ? -5.637 6.367 -8.047 1 98.88 133 MET B CA 1
ATOM 3836 C C . MET B 1 133 ? -6.469 5.547 -7.066 1 98.88 133 MET B C 1
ATOM 3838 O O . MET B 1 133 ? -7.48 4.957 -7.449 1 98.88 133 MET B O 1
ATOM 3842 N N . GLN B 1 134 ? -6.059 5.516 -5.793 1 98.88 134 GLN B N 1
ATOM 3843 C CA . GLN B 1 134 ? -6.852 4.883 -4.742 1 98.88 134 GLN B CA 1
ATOM 3844 C C . GLN B 1 134 ? -8.234 5.523 -4.637 1 98.88 134 GLN B C 1
ATOM 3846 O O . GLN B 1 134 ? -9.242 4.824 -4.52 1 98.88 134 GLN B O 1
ATOM 3851 N N . PHE B 1 135 ? -8.242 6.859 -4.688 1 98.88 135 PHE B N 1
ATOM 3852 C CA . PHE B 1 135 ? -9.508 7.578 -4.605 1 98.88 135 PHE B CA 1
ATOM 3853 C C . PHE B 1 135 ? -10.414 7.215 -5.777 1 98.88 135 PHE B C 1
ATOM 3855 O O . PHE B 1 135 ? -11.617 7.004 -5.602 1 98.88 135 PHE B O 1
ATOM 3862 N N . LEU B 1 136 ? -9.875 7.188 -6.996 1 98.62 136 LEU B N 1
ATOM 3863 C CA . LEU B 1 136 ? -10.672 6.859 -8.18 1 98.62 136 LEU B CA 1
ATOM 3864 C C . LEU B 1 136 ? -11.25 5.453 -8.062 1 98.62 136 LEU B C 1
ATOM 3866 O O . LEU B 1 136 ? -12.406 5.227 -8.422 1 98.62 136 LEU B O 1
ATOM 3870 N N . HIS B 1 137 ? -10.484 4.512 -7.566 1 98.25 137 HIS B N 1
ATOM 3871 C CA . HIS B 1 137 ? -11 3.176 -7.305 1 98.25 137 HIS B CA 1
ATOM 3872 C C . HIS B 1 137 ? -12.094 3.209 -6.246 1 98.25 137 HIS B C 1
ATOM 3874 O O . HIS B 1 137 ? -13.148 2.594 -6.414 1 98.25 137 HIS B O 1
ATOM 3880 N N . PHE B 1 138 ? -11.812 3.908 -5.148 1 97.62 138 PHE B N 1
ATOM 3881 C CA . PHE B 1 138 ? -12.773 4.062 -4.062 1 97.62 138 PHE B CA 1
ATOM 3882 C C . PHE B 1 138 ? -14.102 4.574 -4.586 1 97.62 138 PHE B C 1
ATOM 3884 O O . PHE B 1 138 ? -15.156 4.012 -4.281 1 97.62 138 PHE B O 1
ATOM 3891 N N . LYS B 1 139 ? -14.039 5.648 -5.355 1 97.25 139 LYS B N 1
ATOM 3892 C CA . LYS B 1 139 ? -15.234 6.258 -5.93 1 97.25 139 LYS B CA 1
ATOM 3893 C C . LYS B 1 139 ? -16 5.266 -6.801 1 97.25 139 LYS B C 1
ATOM 3895 O O . LYS B 1 139 ? -17.203 5.074 -6.629 1 97.25 139 LYS B O 1
ATOM 3900 N N . ALA B 1 140 ? -15.328 4.625 -7.723 1 96.19 140 ALA B N 1
ATOM 3901 C CA . ALA B 1 140 ? -15.969 3.68 -8.633 1 96.19 140 ALA B CA 1
ATOM 3902 C C . ALA B 1 140 ? -16.625 2.537 -7.867 1 96.19 140 ALA B C 1
ATOM 3904 O O . ALA B 1 140 ? -17.766 2.172 -8.141 1 96.19 140 ALA B O 1
ATOM 3905 N N . ARG B 1 141 ? -15.914 2.014 -6.898 1 94.56 141 ARG B N 1
ATOM 3906 C CA . ARG B 1 141 ? -16.406 0.866 -6.145 1 94.56 141 ARG B CA 1
ATOM 3907 C C . ARG B 1 141 ? -17.594 1.251 -5.273 1 94.56 141 ARG B C 1
ATOM 3909 O O . ARG B 1 141 ? -18.578 0.512 -5.195 1 94.56 141 ARG B O 1
ATOM 3916 N N . THR B 1 142 ? -17.469 2.396 -4.594 1 94.44 142 THR B N 1
ATOM 3917 C CA . THR B 1 142 ? -18.562 2.85 -3.732 1 94.44 142 THR B CA 1
ATOM 3918 C C . THR B 1 142 ? -19.828 3.086 -4.547 1 94.44 142 THR B C 1
ATOM 3920 O O . THR B 1 142 ? -20.922 2.715 -4.121 1 94.44 142 THR B O 1
ATOM 3923 N N . LEU B 1 143 ? -19.719 3.641 -5.707 1 94.25 143 LEU B N 1
ATOM 3924 C CA . LEU B 1 143 ? -20.875 3.891 -6.559 1 94.25 143 LEU B CA 1
ATOM 3925 C C . LEU B 1 143 ? -21.469 2.58 -7.055 1 94.25 143 LEU B C 1
ATOM 3927 O O . LEU B 1 143 ? -22.703 2.457 -7.164 1 94.25 143 LEU B O 1
ATOM 3931 N N . GLU B 1 144 ? -20.625 1.612 -7.359 1 93.06 144 GLU B N 1
ATOM 3932 C CA . GLU B 1 144 ? -21.109 0.283 -7.719 1 93.06 144 GLU B CA 1
ATOM 3933 C C . GLU B 1 144 ? -21.906 -0.338 -6.578 1 93.06 144 GLU B C 1
ATOM 3935 O O . GLU B 1 144 ? -22.969 -0.929 -6.809 1 93.06 144 GLU B O 1
ATOM 3940 N N . LEU B 1 145 ? -21.406 -0.197 -5.391 1 90.94 145 LEU B N 1
ATOM 3941 C CA . LEU B 1 145 ? -22.062 -0.777 -4.219 1 90.94 145 LEU B CA 1
ATOM 3942 C C . LEU B 1 145 ? -23.391 -0.085 -3.939 1 90.94 145 LEU B C 1
ATOM 3944 O O . LEU B 1 145 ? -24.375 -0.742 -3.605 1 90.94 145 LEU B O 1
ATOM 3948 N N . VAL B 1 146 ? -23.422 1.204 -4.082 1 90.69 146 VAL B N 1
ATOM 3949 C CA . VAL B 1 146 ? -24.641 1.97 -3.896 1 90.69 146 VAL B CA 1
ATOM 3950 C C . VAL B 1 146 ? -25.688 1.529 -4.922 1 90.69 146 VAL B C 1
ATOM 3952 O O . VAL B 1 146 ? -26.844 1.286 -4.574 1 90.69 146 VAL B O 1
ATOM 3955 N N . THR B 1 147 ? -25.297 1.401 -6.121 1 91.75 147 THR B N 1
ATOM 3956 C CA . THR B 1 147 ? -26.188 1.003 -7.199 1 91.75 147 THR B CA 1
ATOM 3957 C C . THR B 1 147 ? -26.734 -0.402 -6.957 1 91.75 147 THR B C 1
ATOM 3959 O O . THR B 1 147 ? -27.891 -0.685 -7.262 1 91.75 147 THR B O 1
ATOM 3962 N N . ALA B 1 148 ? -25.922 -1.2 -6.363 1 90.25 148 ALA B N 1
ATOM 3963 C CA . ALA B 1 148 ? -26.312 -2.578 -6.086 1 90.25 148 ALA B CA 1
ATOM 3964 C C . ALA B 1 148 ? -27.172 -2.66 -4.82 1 90.25 148 ALA B C 1
ATOM 3966 O O . ALA B 1 148 ? -27.703 -3.719 -4.496 1 90.25 148 ALA B O 1
ATOM 3967 N N . GLY B 1 149 ? -27.281 -1.596 -4.043 1 85.69 149 GLY B N 1
ATOM 3968 C CA . GLY B 1 149 ? -28.125 -1.537 -2.855 1 85.69 149 GLY B CA 1
ATOM 3969 C C . GLY B 1 149 ? -27.438 -2.068 -1.613 1 85.69 149 GLY B C 1
ATOM 3970 O O . GLY B 1 149 ? -28.094 -2.521 -0.677 1 85.69 149 GLY B O 1
ATOM 3971 N N . PHE B 1 150 ? -26.156 -2.045 -1.798 1 76.06 150 PHE B N 1
ATOM 3972 C CA . PHE B 1 150 ? -25.406 -2.572 -0.662 1 76.06 150 PHE B CA 1
ATOM 3973 C C . PHE B 1 150 ? -25.031 -1.454 0.299 1 76.06 150 PHE B C 1
ATOM 3975 O O . PHE B 1 150 ? -24.375 -0.491 -0.093 1 76.06 150 PHE B O 1
ATOM 3982 N N . GLY B 1 151 ? -25.438 -1.494 1.477 1 71.38 151 GLY B N 1
ATOM 3983 C CA . GLY B 1 151 ? -24.922 -0.736 2.605 1 71.38 151 GLY B CA 1
ATOM 3984 C C . GLY B 1 151 ? -25.172 0.756 2.484 1 71.38 151 GLY B C 1
ATOM 3985 O O . GLY B 1 151 ? -25.984 1.192 1.671 1 71.38 151 GLY B O 1
ATOM 3986 N N . ASN B 1 152 ? -24.594 1.491 3.408 1 82.62 152 ASN B N 1
ATOM 3987 C CA . ASN B 1 152 ? -24.641 2.947 3.486 1 82.62 152 ASN B CA 1
ATOM 3988 C C . ASN B 1 152 ? -23.312 3.574 3.068 1 82.62 152 ASN B C 1
ATOM 3990 O O . ASN B 1 152 ? -22.453 3.82 3.906 1 82.62 152 ASN B O 1
ATOM 3994 N N . PHE B 1 153 ? -23.188 3.672 1.643 1 87 153 PHE B N 1
ATOM 3995 C CA . PHE B 1 153 ? -21.969 4.273 1.113 1 87 153 PHE B CA 1
ATOM 3996 C C . PHE B 1 153 ? -22.234 5.68 0.595 1 87 153 PHE B C 1
ATOM 3998 O O . PHE B 1 153 ? -23.391 6.082 0.45 1 87 153 PHE B O 1
ATOM 4005 N N . ILE B 1 154 ? -21.219 6.379 0.439 1 92 154 ILE B N 1
ATOM 4006 C CA . ILE B 1 154 ? -21.297 7.75 -0.057 1 92 154 ILE B CA 1
ATOM 4007 C C . ILE B 1 154 ? -21.859 7.754 -1.475 1 92 154 ILE B C 1
ATOM 4009 O O . ILE B 1 154 ? -21.438 6.969 -2.324 1 92 154 ILE B O 1
ATOM 4013 N N . THR B 1 155 ? -22.859 8.578 -1.758 1 90.88 155 THR B N 1
ATOM 4014 C CA . THR B 1 155 ? -23.484 8.703 -3.066 1 90.88 155 THR B CA 1
ATOM 4015 C C . THR B 1 155 ? -22.672 9.609 -3.979 1 90.88 155 THR B C 1
ATOM 4017 O O . THR B 1 155 ? -21.719 10.258 -3.531 1 90.88 155 THR B O 1
ATOM 4020 N N . ASP B 1 156 ? -23.094 9.609 -5.207 1 92.5 156 ASP B N 1
ATOM 4021 C CA . ASP B 1 156 ? -22.453 10.508 -6.16 1 92.5 156 ASP B CA 1
ATOM 4022 C C . ASP B 1 156 ? -22.594 11.969 -5.715 1 92.5 156 ASP B C 1
ATOM 4024 O O . ASP B 1 156 ? -21.656 12.75 -5.855 1 92.5 156 ASP B O 1
ATOM 4028 N N . GLU B 1 157 ? -23.734 12.32 -5.207 1 91.31 157 GLU B N 1
ATOM 4029 C CA . GLU B 1 157 ? -23.953 13.672 -4.691 1 91.31 157 GLU B CA 1
ATOM 4030 C C . GLU B 1 157 ? -23.031 13.977 -3.52 1 91.31 157 GLU B C 1
ATOM 4032 O O . GLU B 1 157 ? -22.484 15.078 -3.416 1 91.31 157 GLU B O 1
ATOM 4037 N N . GLY B 1 158 ? -22.828 12.992 -2.68 1 91.25 158 GLY B N 1
ATOM 4038 C CA . GLY B 1 158 ? -21.906 13.148 -1.566 1 91.25 158 GLY B CA 1
ATOM 4039 C C . GLY B 1 158 ? -20.484 13.398 -2.006 1 91.25 158 GLY B C 1
ATOM 4040 O O . GLY B 1 158 ? -19.781 14.227 -1.423 1 91.25 158 GLY B O 1
ATOM 4041 N N . LEU B 1 159 ? -20.094 12.688 -3.051 1 93.94 159 LEU B N 1
ATOM 4042 C CA . LEU B 1 159 ? -18.734 12.828 -3.576 1 93.94 159 LEU B CA 1
ATOM 4043 C C . LEU B 1 159 ? -18.531 14.203 -4.211 1 93.94 159 LEU B C 1
ATOM 4045 O O . LEU B 1 159 ? -17.469 14.812 -4.066 1 93.94 159 LEU B O 1
ATOM 4049 N N . ARG B 1 160 ? -19.547 14.742 -4.832 1 92.81 160 ARG B N 1
ATOM 4050 C CA . ARG B 1 160 ? -19.469 16.047 -5.484 1 92.81 160 ARG B CA 1
ATOM 4051 C C . ARG B 1 160 ? -19.422 17.172 -4.457 1 92.81 160 ARG B C 1
ATOM 4053 O O . ARG B 1 160 ? -18.812 18.219 -4.699 1 92.81 160 ARG B O 1
ATOM 4060 N N . ASN B 1 161 ? -19.984 16.922 -3.268 1 93 161 ASN B N 1
ATOM 4061 C CA . ASN B 1 161 ? -20.062 17.953 -2.238 1 93 161 ASN B CA 1
ATOM 4062 C C . ASN B 1 161 ? -18.984 17.781 -1.181 1 93 161 ASN B C 1
ATOM 4064 O O . ASN B 1 161 ? -18.953 18.516 -0.191 1 93 161 ASN B O 1
ATOM 4068 N N . ALA B 1 162 ? -18.141 16.844 -1.419 1 96.19 162 ALA B N 1
ATOM 4069 C CA . ALA B 1 162 ? -17.094 16.547 -0.435 1 96.19 162 ALA B CA 1
ATOM 4070 C C . ALA B 1 162 ? -16.031 17.625 -0.409 1 96.19 162 ALA B C 1
ATOM 4072 O O . ALA B 1 162 ? -15.859 18.359 -1.386 1 96.19 162 ALA B O 1
ATOM 4073 N N . LEU B 1 163 ? -15.422 17.734 0.753 1 97.12 163 LEU B N 1
ATOM 4074 C CA . LEU B 1 163 ? -14.227 18.547 0.911 1 97.12 163 LEU B CA 1
ATOM 4075 C C . LEU B 1 163 ? -12.969 17.719 0.622 1 97.12 163 LEU B C 1
ATOM 4077 O O . LEU B 1 163 ? -12.781 16.641 1.191 1 97.12 163 LEU B O 1
ATOM 4081 N N . TYR B 1 164 ? -12.141 18.203 -0.271 1 98.56 164 TYR B N 1
ATOM 4082 C CA . TYR B 1 164 ? -10.875 17.562 -0.605 1 98.56 164 TYR B CA 1
ATOM 4083 C C . TYR B 1 164 ? -9.703 18.344 -0.008 1 98.56 164 TYR B C 1
ATOM 4085 O O . TYR B 1 164 ? -9.445 19.484 -0.391 1 98.56 164 TYR B O 1
ATOM 4093 N N . ILE B 1 165 ? -9.016 17.703 0.912 1 98.81 165 ILE B N 1
ATOM 4094 C CA . ILE B 1 165 ? -7.895 18.328 1.604 1 98.81 165 ILE B CA 1
ATOM 4095 C C . ILE B 1 165 ? -6.582 17.766 1.074 1 98.81 165 ILE B C 1
ATOM 4097 O O . ILE B 1 165 ? -6.453 16.547 0.892 1 98.81 165 ILE B O 1
ATOM 4101 N N . ILE B 1 166 ? -5.633 18.594 0.78 1 98.94 166 ILE B N 1
ATOM 4102 C CA . ILE B 1 166 ? -4.309 18.188 0.328 1 98.94 166 ILE B CA 1
ATOM 4103 C C . ILE B 1 166 ? -3.242 18.781 1.246 1 98.94 166 ILE B C 1
ATOM 4105 O O . ILE B 1 166 ? -3.184 20 1.431 1 98.94 166 ILE B O 1
ATOM 4109 N N . ASP B 1 167 ? -2.486 17.969 1.871 1 98.69 167 ASP B N 1
ATOM 4110 C CA . ASP B 1 167 ? -1.374 18.328 2.748 1 98.69 167 ASP B CA 1
ATOM 4111 C C . ASP B 1 167 ? -0.132 17.5 2.422 1 98.69 167 ASP B C 1
ATOM 4113 O O . ASP B 1 167 ? 0.137 16.484 3.074 1 98.69 167 ASP B O 1
ATOM 4117 N N . ILE B 1 168 ? 0.667 17.953 1.423 1 98.81 168 ILE B N 1
ATOM 4118 C CA . ILE B 1 168 ? 1.798 17.188 0.921 1 98.81 168 ILE B CA 1
ATOM 4119 C C . ILE B 1 168 ? 2.877 18.125 0.399 1 98.81 168 ILE B C 1
ATOM 4121 O O . ILE B 1 168 ? 2.611 19.312 0.146 1 98.81 168 ILE B O 1
ATOM 4125 N N . GLY B 1 169 ? 4.078 17.703 0.289 1 98.5 169 GLY B N 1
ATOM 4126 C CA . GLY B 1 169 ? 5.188 18.484 -0.24 1 98.5 169 GLY B CA 1
ATOM 4127 C C . GLY B 1 169 ? 6.398 18.5 0.673 1 98.5 169 GLY B C 1
ATOM 4128 O O . GLY B 1 169 ? 7.531 18.641 0.209 1 98.5 169 GLY B O 1
ATOM 4129 N N . GLN B 1 170 ? 6.188 18.297 1.966 1 98.44 170 GLN B N 1
ATOM 4130 C CA . GLN B 1 170 ? 7.258 18.312 2.957 1 98.44 170 GLN B CA 1
ATOM 4131 C C . GLN B 1 170 ? 8.359 17.328 2.596 1 98.44 170 GLN B C 1
ATOM 4133 O O . GLN B 1 170 ? 9.539 17.672 2.584 1 98.44 170 GLN B O 1
ATOM 4138 N N . ASN B 1 171 ? 8.008 16.125 2.264 1 98.56 171 ASN B N 1
ATOM 4139 C CA . ASN B 1 171 ? 8.977 15.07 2.006 1 98.56 171 ASN B CA 1
ATOM 4140 C C . ASN B 1 171 ? 9.711 15.297 0.686 1 98.56 171 ASN B C 1
ATOM 4142 O O . ASN B 1 171 ? 10.883 14.945 0.559 1 98.56 171 ASN B O 1
ATOM 4146 N N . ASP B 1 172 ? 9.055 15.922 -0.285 1 98.75 172 ASP B N 1
ATOM 4147 C CA . ASP B 1 172 ? 9.703 16.234 -1.555 1 98.75 172 ASP B CA 1
ATOM 4148 C C . ASP B 1 172 ? 10.906 17.156 -1.343 1 98.75 172 ASP B C 1
ATOM 4150 O O . ASP B 1 172 ? 11.953 16.969 -1.976 1 98.75 172 ASP B O 1
ATOM 4154 N N . ILE B 1 173 ? 10.742 18.062 -0.369 1 98.12 173 ILE B N 1
ATOM 4155 C CA . ILE B 1 173 ? 11.766 19.078 -0.154 1 98.12 173 ILE B CA 1
ATOM 4156 C C . ILE B 1 173 ? 12.773 18.578 0.879 1 98.12 173 ILE B C 1
ATOM 4158 O O . ILE B 1 173 ? 13.969 18.469 0.591 1 98.12 173 ILE B O 1
ATOM 4162 N N . ALA B 1 174 ? 12.328 18.172 2.033 1 95.81 174 ALA B N 1
ATOM 4163 C CA . ALA B 1 174 ? 13.195 17.812 3.15 1 95.81 174 ALA B CA 1
ATOM 4164 C C . ALA B 1 174 ? 14.039 16.578 2.822 1 95.81 174 ALA B C 1
ATOM 4166 O O . ALA B 1 174 ? 15.227 16.531 3.166 1 95.81 174 ALA B O 1
ATOM 4167 N N . ASP B 1 175 ? 13.438 15.586 2.168 1 93.44 175 ASP B N 1
ATOM 4168 C CA . ASP B 1 175 ? 14.164 14.367 1.859 1 93.44 175 ASP B CA 1
ATOM 4169 C C . ASP B 1 175 ? 15.227 14.609 0.786 1 93.44 175 ASP B C 1
ATOM 4171 O O . ASP B 1 175 ? 16.25 13.938 0.752 1 93.44 175 ASP B O 1
ATOM 4175 N N . SER B 1 176 ? 14.977 15.562 -0.104 1 94.31 176 SER B N 1
ATOM 4176 C CA . SER B 1 176 ? 15.969 15.906 -1.112 1 94.31 176 SER B CA 1
ATOM 4177 C C . SER B 1 176 ? 17.25 16.422 -0.469 1 94.31 176 SER B C 1
ATOM 4179 O O . SER B 1 176 ? 18.359 16.047 -0.877 1 94.31 176 SER B O 1
ATOM 4181 N N . PHE B 1 177 ? 17.109 17.25 0.569 1 93.12 177 PHE B N 1
ATOM 4182 C CA . PHE B 1 177 ? 18.281 17.719 1.306 1 93.12 177 PHE B CA 1
ATOM 4183 C C . PHE B 1 177 ? 18.953 16.562 2.039 1 93.12 177 PHE B C 1
ATOM 4185 O O . PHE B 1 177 ? 20.188 16.5 2.104 1 93.12 177 PHE B O 1
ATOM 4192 N N . SER B 1 178 ? 18.156 15.656 2.521 1 90 178 SER B N 1
ATOM 4193 C CA . SER B 1 178 ? 18.688 14.516 3.262 1 90 178 SER B CA 1
ATOM 4194 C C . SER B 1 178 ? 19.484 13.594 2.352 1 90 178 SER B C 1
ATOM 4196 O O . SER B 1 178 ? 20.328 12.828 2.822 1 90 178 SER B O 1
ATOM 4198 N N . LYS B 1 179 ? 19.172 13.641 1.068 1 91.44 179 LYS B N 1
ATOM 4199 C CA . LYS B 1 179 ? 19.922 12.867 0.079 1 91.44 179 LYS B CA 1
ATOM 4200 C C . LYS B 1 179 ? 21.141 13.633 -0.403 1 91.44 179 LYS B C 1
ATOM 4202 O O . LYS B 1 179 ? 21.703 13.32 -1.457 1 91.44 179 LYS B O 1
ATOM 4207 N N . ASN B 1 180 ? 21.438 14.742 0.245 1 90.69 180 ASN B N 1
ATOM 4208 C CA . ASN B 1 180 ? 22.641 15.562 0.055 1 90.69 180 ASN B CA 1
ATOM 4209 C C . ASN B 1 180 ? 22.562 16.359 -1.24 1 90.69 180 ASN B C 1
ATOM 4211 O O . ASN B 1 180 ? 23.594 16.656 -1.85 1 90.69 180 ASN B O 1
ATOM 4215 N N . MET B 1 181 ? 21.391 16.625 -1.635 1 94.44 181 MET B N 1
ATOM 4216 C CA . MET B 1 181 ? 21.234 17.562 -2.754 1 94.44 181 MET B CA 1
ATOM 4217 C C . MET B 1 181 ? 21.531 18.984 -2.316 1 94.44 181 MET B C 1
ATOM 4219 O O . MET B 1 181 ? 21.188 19.375 -1.199 1 94.44 181 MET B O 1
ATOM 4223 N N . SER B 1 182 ? 22.094 19.781 -3.197 1 94.56 182 SER B N 1
ATOM 4224 C CA . SER B 1 182 ? 22.344 21.203 -2.934 1 94.56 182 SER B CA 1
ATOM 4225 C C . SER B 1 182 ? 21.062 22 -2.965 1 94.56 182 SER B C 1
ATOM 4227 O O . SER B 1 182 ? 20.031 21.531 -3.457 1 94.56 182 SER B O 1
ATOM 4229 N N . TYR B 1 183 ? 21.109 23.172 -2.371 1 95.56 183 TYR B N 1
ATOM 4230 C CA . TYR B 1 183 ? 19.969 24.094 -2.422 1 95.56 183 TYR B CA 1
ATOM 4231 C C . TYR B 1 183 ? 19.484 24.266 -3.854 1 95.56 183 TYR B C 1
ATOM 4233 O O . TYR B 1 183 ? 18.281 24.234 -4.113 1 95.56 183 TYR B O 1
ATOM 4241 N N . ALA B 1 184 ? 20.422 24.422 -4.758 1 97.44 184 ALA B N 1
ATOM 4242 C CA . ALA B 1 184 ? 20.078 24.625 -6.16 1 97.44 184 ALA B CA 1
ATOM 4243 C C . ALA B 1 184 ? 19.375 23.406 -6.746 1 97.44 184 ALA B C 1
ATOM 4245 O O . ALA B 1 184 ? 18.422 23.531 -7.52 1 97.44 184 ALA B O 1
ATOM 4246 N N . GLN B 1 185 ? 19.812 22.25 -6.418 1 97.56 185 GLN B N 1
ATOM 4247 C CA . GLN B 1 185 ? 19.219 21 -6.906 1 97.56 185 GLN B CA 1
ATOM 4248 C C . GLN B 1 185 ? 17.812 20.828 -6.352 1 97.56 185 GLN B C 1
ATOM 4250 O O . GLN B 1 185 ? 16.891 20.422 -7.082 1 97.56 185 GLN B O 1
ATOM 4255 N N . VAL B 1 186 ? 17.656 21.125 -5.125 1 97.88 186 VAL B N 1
ATOM 4256 C CA . VAL B 1 186 ? 16.359 20.984 -4.473 1 97.88 186 VAL B CA 1
ATOM 4257 C C . VAL B 1 186 ? 15.352 21.953 -5.094 1 97.88 186 VAL B C 1
ATOM 4259 O O . VAL B 1 186 ? 14.234 21.562 -5.445 1 97.88 186 VAL B O 1
ATOM 4262 N N . THR B 1 187 ? 15.734 23.203 -5.254 1 98.19 187 THR B N 1
ATOM 4263 C CA . THR B 1 187 ? 14.805 24.219 -5.715 1 98.19 187 THR B CA 1
ATOM 4264 C C . THR B 1 187 ? 14.438 24 -7.184 1 98.19 187 THR B C 1
ATOM 4266 O O . THR B 1 187 ? 13.344 24.344 -7.617 1 98.19 187 THR B O 1
ATOM 4269 N N . LYS B 1 188 ? 15.32 23.344 -7.969 1 98.38 188 LYS B N 1
ATOM 4270 C CA . LYS B 1 188 ? 15.047 23.016 -9.367 1 98.38 188 LYS B CA 1
ATOM 4271 C C . LYS B 1 188 ? 13.898 22.016 -9.492 1 98.38 188 LYS B C 1
ATOM 4273 O O . LYS B 1 188 ? 13.219 21.969 -10.523 1 98.38 188 LYS B O 1
ATOM 4278 N N . ARG B 1 189 ? 13.602 21.266 -8.438 1 98.19 189 ARG B N 1
ATOM 4279 C CA . ARG B 1 189 ? 12.578 20.219 -8.461 1 98.19 189 ARG B CA 1
ATOM 4280 C C . ARG B 1 189 ? 11.211 20.781 -8.086 1 98.19 189 ARG B C 1
ATOM 4282 O O . ARG B 1 189 ? 10.188 20.141 -8.32 1 98.19 189 ARG B O 1
ATOM 4289 N N . ILE B 1 190 ? 11.141 21.969 -7.527 1 98.75 190 ILE B N 1
ATOM 4290 C CA . ILE B 1 190 ? 9.953 22.5 -6.871 1 98.75 190 ILE B CA 1
ATOM 4291 C C . ILE B 1 190 ? 8.836 22.672 -7.898 1 98.75 190 ILE B C 1
ATOM 4293 O O . ILE B 1 190 ? 7.688 22.312 -7.645 1 98.75 190 ILE B O 1
ATOM 4297 N N . PRO B 1 191 ? 9.125 23.141 -9.141 1 98.69 191 PRO B N 1
ATOM 4298 C CA . PRO B 1 191 ? 8.039 23.297 -10.117 1 98.69 191 PRO B CA 1
ATOM 4299 C C . PRO B 1 191 ? 7.359 21.969 -10.438 1 98.69 191 PRO B C 1
ATOM 4301 O O . PRO B 1 191 ? 6.141 21.922 -10.617 1 98.69 191 PRO B O 1
ATOM 4304 N N . SER B 1 192 ? 8.141 20.859 -10.508 1 98.75 192 SER B N 1
ATOM 4305 C CA . SER B 1 192 ? 7.566 19.547 -10.797 1 98.75 192 SER B CA 1
ATOM 4306 C C . SER B 1 192 ? 6.688 19.078 -9.641 1 98.75 192 SER B C 1
ATOM 4308 O O . SER B 1 192 ? 5.676 18.406 -9.859 1 98.75 192 SER B O 1
ATOM 4310 N N . VAL B 1 193 ? 7.082 19.406 -8.438 1 98.81 193 VAL B N 1
ATOM 4311 C CA . VAL B 1 193 ? 6.297 19.062 -7.254 1 98.81 193 VAL B CA 1
ATOM 4312 C C . VAL B 1 193 ? 4.961 19.797 -7.297 1 98.81 193 VAL B C 1
ATOM 4314 O O . VAL B 1 193 ? 3.904 19.203 -7.09 1 98.81 193 VAL B O 1
ATOM 4317 N N . ILE B 1 194 ? 5.012 21.078 -7.594 1 98.88 194 ILE B N 1
ATOM 4318 C CA . ILE B 1 194 ? 3.826 21.922 -7.676 1 98.88 194 ILE B CA 1
ATOM 4319 C C . ILE B 1 194 ? 2.904 21.422 -8.781 1 98.88 194 ILE B C 1
ATOM 4321 O O . ILE B 1 194 ? 1.685 21.375 -8.609 1 98.88 194 ILE B O 1
ATOM 4325 N N . LEU B 1 195 ? 3.465 21 -9.883 1 98.81 195 LEU B N 1
ATOM 4326 C CA . LEU B 1 195 ? 2.691 20.5 -11.008 1 98.81 195 LEU B CA 1
ATOM 4327 C C . LEU B 1 195 ? 1.902 19.25 -10.609 1 98.81 195 LEU B C 1
ATOM 4329 O O . LEU B 1 195 ? 0.766 19.062 -11.047 1 98.81 195 LEU B O 1
ATOM 4333 N N . GLU B 1 196 ? 2.49 18.375 -9.797 1 98.88 196 GLU B N 1
ATOM 4334 C CA . GLU B 1 196 ? 1.782 17.172 -9.367 1 98.88 196 GLU B CA 1
ATOM 4335 C C . GLU B 1 196 ? 0.589 17.531 -8.484 1 98.88 196 GLU B C 1
ATOM 4337 O O . GLU B 1 196 ? -0.435 16.844 -8.508 1 98.88 196 GLU B O 1
ATOM 4342 N N . ILE B 1 197 ? 0.684 18.562 -7.688 1 98.94 197 ILE B N 1
ATOM 4343 C CA . ILE B 1 197 ? -0.439 19.016 -6.875 1 98.94 197 ILE B CA 1
ATOM 4344 C C . ILE B 1 197 ? -1.528 19.594 -7.773 1 98.94 197 ILE B C 1
ATOM 4346 O O . ILE B 1 197 ? -2.717 19.328 -7.566 1 98.94 197 ILE B O 1
ATOM 4350 N N . GLU B 1 198 ? -1.096 20.359 -8.789 1 98.94 198 GLU B N 1
ATOM 4351 C CA . GLU B 1 198 ? -2.055 20.859 -9.766 1 98.94 198 GLU B CA 1
ATOM 4352 C C . GLU B 1 198 ? -2.816 19.719 -10.43 1 98.94 198 GLU B C 1
ATOM 4354 O O . GLU B 1 198 ? -4.043 19.766 -10.547 1 98.94 198 GLU B O 1
ATOM 4359 N N . ASN B 1 199 ? -2.068 18.734 -10.867 1 98.81 199 ASN B N 1
ATOM 4360 C CA . ASN B 1 199 ? -2.678 17.578 -11.492 1 98.81 199 ASN B CA 1
ATOM 4361 C C . ASN B 1 199 ? -3.676 16.891 -10.562 1 98.81 199 ASN B C 1
ATOM 4363 O O . ASN B 1 199 ? -4.734 16.438 -11 1 98.81 199 ASN B O 1
ATOM 4367 N N . ALA B 1 200 ? -3.328 16.797 -9.297 1 98.94 200 ALA B N 1
ATOM 4368 C CA . ALA B 1 200 ? -4.211 16.172 -8.32 1 98.94 200 ALA B CA 1
ATOM 4369 C C . ALA B 1 200 ? -5.539 16.922 -8.219 1 98.94 200 ALA B C 1
ATOM 4371 O O . ALA B 1 200 ? -6.609 16.312 -8.273 1 98.94 200 ALA B O 1
ATOM 4372 N N . VAL B 1 201 ? -5.469 18.234 -8.094 1 98.94 201 VAL B N 1
ATOM 4373 C CA . VAL B 1 201 ? -6.676 19.047 -8 1 98.94 201 VAL B CA 1
ATOM 4374 C C . VAL B 1 201 ? -7.512 18.875 -9.266 1 98.94 201 VAL B C 1
ATOM 4376 O O . VAL B 1 201 ? -8.734 18.703 -9.195 1 98.94 201 VAL B O 1
ATOM 4379 N N . LYS B 1 202 ? -6.863 18.891 -10.414 1 98.88 202 LYS B N 1
ATOM 4380 C CA . LYS B 1 202 ? -7.57 18.797 -11.68 1 98.88 202 LYS B CA 1
ATOM 4381 C C . LYS B 1 202 ? -8.25 17.422 -11.82 1 98.88 202 LYS B C 1
ATOM 4383 O O . LYS B 1 202 ? -9.367 17.328 -12.336 1 98.88 202 LYS B O 1
ATOM 4388 N N . VAL B 1 203 ? -7.566 16.359 -11.406 1 98.75 203 VAL B N 1
ATOM 4389 C CA . VAL B 1 203 ? -8.172 15.031 -11.43 1 98.75 203 VAL B CA 1
ATOM 4390 C C . VAL B 1 203 ? -9.43 15.023 -10.562 1 98.75 203 VAL B C 1
ATOM 4392 O O . VAL B 1 203 ? -10.484 14.562 -11 1 98.75 203 VAL B O 1
ATOM 4395 N N . LEU B 1 204 ? -9.359 15.555 -9.352 1 98.81 204 LEU B N 1
ATOM 4396 C CA . LEU B 1 204 ? -10.492 15.594 -8.438 1 98.81 204 LEU B CA 1
ATOM 4397 C C . LEU B 1 204 ? -11.609 16.469 -8.992 1 98.81 204 LEU B C 1
ATOM 4399 O O . LEU B 1 204 ? -12.789 16.109 -8.922 1 98.81 204 LEU B O 1
ATOM 4403 N N . TYR B 1 205 ? -11.227 17.625 -9.586 1 98.75 205 TYR B N 1
ATOM 4404 C CA . TYR B 1 205 ? -12.18 18.531 -10.211 1 98.75 205 TYR B CA 1
ATOM 4405 C C . TYR B 1 205 ? -12.922 17.844 -11.352 1 98.75 205 TYR B C 1
ATOM 4407 O O . TYR B 1 205 ? -14.141 17.938 -11.461 1 98.75 205 TYR B O 1
ATOM 4415 N N . ASN B 1 206 ? -12.172 17.125 -12.164 1 98.38 206 ASN B N 1
ATOM 4416 C CA . ASN B 1 206 ? -12.75 16.438 -13.312 1 98.38 206 ASN B CA 1
ATOM 4417 C C . ASN B 1 206 ? -13.656 15.289 -12.875 1 98.38 206 ASN B C 1
ATOM 4419 O O . ASN B 1 206 ? -14.508 14.844 -13.648 1 98.38 206 ASN B O 1
ATOM 4423 N N . GLN B 1 207 ? -13.492 14.844 -11.625 1 97.75 207 GLN B N 1
ATOM 4424 C CA . GLN B 1 207 ? -14.352 13.805 -11.07 1 97.75 207 GLN B CA 1
ATOM 4425 C C . GLN B 1 207 ? -15.555 14.414 -10.352 1 97.75 207 GLN B C 1
ATOM 4427 O O . GLN B 1 207 ? -16.312 13.711 -9.695 1 97.75 207 GLN B O 1
ATOM 4432 N N . GLY B 1 208 ? -15.672 15.734 -10.352 1 97.62 208 GLY B N 1
ATOM 4433 C CA . GLY B 1 208 ? -16.844 16.406 -9.828 1 97.62 208 GLY B CA 1
ATOM 4434 C C . GLY B 1 208 ? -16.562 17.203 -8.562 1 97.62 208 GLY B C 1
ATOM 4435 O O . GLY B 1 208 ? -17.422 17.938 -8.078 1 97.62 208 GLY B O 1
ATOM 4436 N N . GLY B 1 209 ? -15.359 17.078 -8.016 1 97.75 209 GLY B N 1
ATOM 4437 C CA . GLY B 1 209 ? -14.992 17.859 -6.84 1 97.75 209 GLY B CA 1
ATOM 4438 C C . GLY B 1 209 ? -14.992 19.344 -7.09 1 97.75 209 GLY B C 1
ATOM 4439 O O . GLY B 1 209 ? -14.602 19.797 -8.164 1 97.75 209 GLY B O 1
ATOM 4440 N N . ARG B 1 210 ? -15.414 20.109 -6.012 1 97.38 210 ARG B N 1
ATOM 4441 C CA . ARG B 1 210 ? -15.492 21.547 -6.188 1 97.38 210 ARG B CA 1
ATOM 4442 C C . ARG B 1 210 ? -14.914 22.281 -4.977 1 97.38 210 ARG B C 1
ATOM 4444 O O . ARG B 1 210 ? -14.672 23.484 -5.027 1 97.38 210 ARG B O 1
ATOM 4451 N N . LYS B 1 211 ? -14.703 21.609 -3.898 1 97.06 211 LYS B N 1
ATOM 4452 C CA . LYS B 1 211 ? -14.234 22.203 -2.654 1 97.06 211 LYS B CA 1
ATOM 4453 C C . LYS B 1 211 ? -12.852 21.688 -2.271 1 97.06 211 LYS B C 1
ATOM 4455 O O . LYS B 1 211 ? -12.695 20.516 -1.949 1 97.06 211 LYS B O 1
ATOM 4460 N N . PHE B 1 212 ? -11.852 22.594 -2.27 1 98.5 212 PHE B N 1
ATOM 4461 C CA . PHE B 1 212 ? -10.469 22.203 -2.041 1 98.5 212 PHE B CA 1
ATOM 4462 C C . PHE B 1 212 ? -9.852 23.016 -0.913 1 98.5 212 PHE B C 1
ATOM 4464 O O . PHE B 1 212 ? -10.031 24.234 -0.854 1 98.5 212 PHE B O 1
ATOM 4471 N N . TRP B 1 213 ? -9.227 22.359 0.013 1 98.44 213 TRP B N 1
ATOM 4472 C CA . TRP B 1 213 ? -8.484 22.922 1.134 1 98.44 213 TRP B CA 1
ATOM 4473 C C . TRP B 1 213 ? -7.027 22.469 1.102 1 98.44 213 TRP B C 1
ATOM 4475 O O . TRP B 1 213 ? -6.719 21.328 1.422 1 98.44 213 TRP B O 1
ATOM 4485 N N . ILE B 1 214 ? -6.074 23.406 0.761 1 98.88 214 ILE B N 1
ATOM 4486 C CA . ILE B 1 214 ? -4.707 23.016 0.426 1 98.88 214 ILE B CA 1
ATOM 4487 C C . ILE B 1 214 ? -3.734 23.672 1.405 1 98.88 214 ILE B C 1
ATOM 4489 O O . ILE B 1 214 ? -3.656 24.891 1.487 1 98.88 214 ILE B O 1
ATOM 4493 N N . HIS B 1 215 ? -2.996 22.859 2.111 1 98.88 215 HIS B N 1
ATOM 4494 C CA . HIS B 1 215 ? -1.992 23.328 3.064 1 98.88 215 HIS B CA 1
ATOM 4495 C C . HIS B 1 215 ? -0.627 23.469 2.398 1 98.88 215 HIS B C 1
ATOM 4497 O O . HIS B 1 215 ? -0.204 22.594 1.646 1 98.88 215 HIS B O 1
ATOM 4503 N N . ASN B 1 216 ? 0.036 24.578 2.693 1 98.81 216 ASN B N 1
ATOM 4504 C CA . ASN B 1 216 ? 1.45 24.594 2.332 1 98.81 216 ASN B CA 1
ATOM 4505 C C . ASN B 1 216 ? 2.303 23.875 3.377 1 98.81 216 ASN B C 1
ATOM 4507 O O . ASN B 1 216 ? 1.771 23.234 4.281 1 98.81 216 ASN B O 1
ATOM 4511 N N . THR B 1 217 ? 3.668 23.844 3.203 1 98.62 217 THR B N 1
ATOM 4512 C CA . THR B 1 217 ? 4.52 23.047 4.09 1 98.62 217 THR B CA 1
ATOM 4513 C C . THR B 1 217 ? 5.102 23.922 5.195 1 98.62 217 THR B C 1
ATOM 4515 O O . THR B 1 217 ? 5.176 25.141 5.059 1 98.62 217 THR B O 1
ATOM 4518 N N . GLY B 1 218 ? 5.477 23.391 6.293 1 98.56 218 GLY B N 1
ATOM 4519 C CA . GLY B 1 218 ? 6.008 24.078 7.457 1 98.56 218 GLY B CA 1
ATOM 4520 C C . GLY B 1 218 ? 7.48 24.438 7.32 1 98.56 218 GLY B C 1
ATOM 4521 O O . GLY B 1 218 ? 8.086 24.203 6.27 1 98.56 218 GLY B O 1
ATOM 4522 N N . PRO B 1 219 ? 7.996 25.047 8.398 1 98.75 219 PRO B N 1
ATOM 4523 C CA . PRO B 1 219 ? 9.414 25.422 8.414 1 98.75 219 PRO B CA 1
ATOM 4524 C C . PRO B 1 219 ? 10.336 24.219 8.617 1 98.75 219 PRO B C 1
ATOM 4526 O O . PRO B 1 219 ? 10.773 23.953 9.734 1 98.75 219 PRO B O 1
ATOM 4529 N N . LEU B 1 220 ? 10.742 23.641 7.551 1 98.31 220 LEU B N 1
ATOM 4530 C CA . LEU B 1 220 ? 11.445 22.375 7.535 1 98.31 220 LEU B CA 1
ATOM 4531 C C . LEU B 1 220 ? 12.789 22.484 8.258 1 98.31 220 LEU B C 1
ATOM 4533 O O . LEU B 1 220 ? 13.258 21.5 8.844 1 98.31 220 LEU B O 1
ATOM 4537 N N . GLY B 1 221 ? 13.344 23.688 8.25 1 97.69 221 GLY B N 1
ATOM 4538 C CA . GLY B 1 221 ? 14.641 23.906 8.875 1 97.69 221 GLY B CA 1
ATOM 4539 C C . GLY B 1 221 ? 14.578 23.891 10.391 1 97.69 221 GLY B C 1
ATOM 4540 O O . GLY B 1 221 ? 15.617 23.844 11.055 1 97.69 221 GLY B O 1
ATOM 4541 N N . CYS B 1 222 ? 13.383 23.922 10.93 1 97.88 222 CYS B N 1
ATOM 4542 C CA . CYS B 1 222 ? 13.227 24 12.375 1 97.88 222 CYS B CA 1
ATOM 4543 C C . CYS B 1 222 ? 13.008 22.625 12.977 1 97.88 222 CYS B C 1
ATOM 4545 O O . CYS B 1 222 ? 12.828 22.484 14.188 1 97.88 222 CYS B O 1
ATOM 4547 N N . LEU B 1 223 ? 13.039 21.516 12.156 1 97.12 223 LEU B N 1
ATOM 4548 C CA . LEU B 1 223 ? 12.812 20.156 12.641 1 97.12 223 LEU B CA 1
ATOM 4549 C C . LEU B 1 223 ? 14.055 19.625 13.359 1 97.12 223 LEU B C 1
ATOM 4551 O O . LEU B 1 223 ? 15.141 19.578 12.773 1 97.12 223 LEU B O 1
ATOM 4555 N N . PRO B 1 224 ? 13.875 19.156 14.586 1 96.62 224 PRO B N 1
ATOM 4556 C CA . PRO B 1 224 ? 15.016 18.594 15.305 1 96.62 224 PRO B CA 1
ATOM 4557 C C . PRO B 1 224 ? 15.75 17.516 14.516 1 96.62 224 PRO B C 1
ATOM 4559 O O . PRO B 1 224 ? 16.984 17.422 14.602 1 96.62 224 PRO B O 1
ATOM 4562 N N . GLN B 1 225 ? 15.039 16.734 13.711 1 96.25 225 GLN B N 1
ATOM 4563 C CA . GLN B 1 225 ? 15.672 15.711 12.875 1 96.25 225 GLN B CA 1
ATOM 4564 C C . GLN B 1 225 ? 16.656 16.328 11.898 1 96.25 225 GLN B C 1
ATOM 4566 O O . GLN B 1 225 ? 17.797 15.852 11.766 1 96.25 225 GLN B O 1
ATOM 4571 N N . LYS B 1 226 ? 16.234 17.391 11.297 1 96.06 226 LYS B N 1
ATOM 4572 C CA . LYS B 1 226 ? 17.094 18.031 10.312 1 96.06 226 LYS B CA 1
ATOM 4573 C C . LYS B 1 226 ? 18.234 18.797 10.984 1 96.06 226 LYS B C 1
ATOM 4575 O O . LYS B 1 226 ? 19.391 18.734 10.531 1 96.06 226 LYS B O 1
ATOM 4580 N N . LEU B 1 227 ? 17.922 19.453 12.055 1 96 227 LEU B N 1
ATOM 4581 C CA . LEU B 1 227 ? 18.906 20.219 12.797 1 96 227 LEU B CA 1
ATOM 4582 C C . LEU B 1 227 ? 20.016 19.312 13.328 1 96 227 LEU B C 1
ATOM 4584 O O . LEU B 1 227 ? 21.188 19.688 13.352 1 96 227 LEU B O 1
ATOM 4588 N N . SER B 1 228 ? 19.672 18.109 13.703 1 93.62 228 SER B N 1
ATOM 4589 C CA . SER B 1 228 ? 20.641 17.172 14.273 1 93.62 228 SER B CA 1
ATOM 4590 C C . SER B 1 228 ? 21.484 16.531 13.188 1 93.62 228 SER B C 1
ATOM 4592 O O . SER B 1 228 ? 22.656 16.203 13.422 1 93.62 228 SER B O 1
ATOM 4594 N N . LEU B 1 229 ? 20.922 16.344 12 1 88.25 229 LEU B N 1
ATOM 4595 C CA . LEU B 1 229 ? 21.562 15.523 10.984 1 88.25 229 LEU B CA 1
ATOM 4596 C C . LEU B 1 229 ? 22.344 16.391 10 1 88.25 229 LEU B C 1
ATOM 4598 O O . LEU B 1 229 ? 23.25 15.891 9.312 1 88.25 229 LEU B O 1
ATOM 4602 N N . ALA B 1 230 ? 22 17.656 9.953 1 83 230 ALA B N 1
ATOM 4603 C CA . ALA B 1 230 ? 22.641 18.5 8.945 1 83 230 ALA B CA 1
ATOM 4604 C C . ALA B 1 230 ? 24.109 18.75 9.273 1 83 230 ALA B C 1
ATOM 4606 O O . ALA B 1 230 ? 24.453 19.016 10.43 1 83 230 ALA B O 1
ATOM 4607 N N . GLN B 1 231 ? 24.938 18.562 8.297 1 75 231 GLN B N 1
ATOM 4608 C CA . GLN B 1 231 ? 26.375 18.766 8.445 1 75 231 GLN B CA 1
ATOM 4609 C C . GLN B 1 231 ? 26.734 20.25 8.477 1 75 231 GLN B C 1
ATOM 4611 O O . GLN B 1 231 ? 27.516 20.688 9.312 1 75 231 GLN B O 1
ATOM 4616 N N . LYS B 1 232 ? 26.297 21 7.465 1 69 232 LYS B N 1
ATOM 4617 C CA . LYS B 1 232 ? 26.484 22.438 7.34 1 69 232 LYS B CA 1
ATOM 4618 C C . LYS B 1 232 ? 25.203 23.188 7.723 1 69 232 LYS B C 1
ATOM 4620 O O . LYS B 1 232 ? 24.125 22.922 7.188 1 69 232 LYS B O 1
ATOM 4625 N N . LYS B 1 233 ? 25.4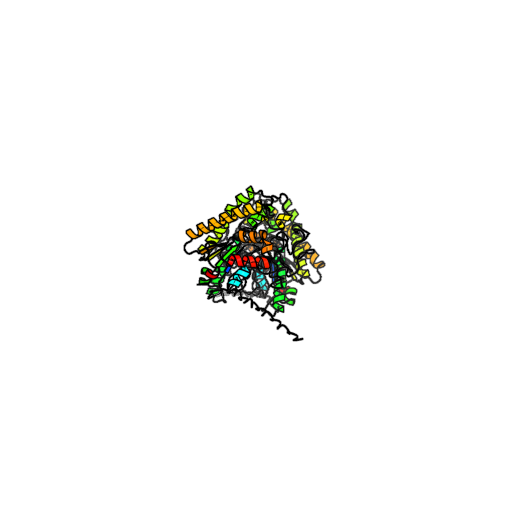38 24.062 8.695 1 79.81 233 LYS B N 1
ATOM 4626 C CA . LYS B 1 233 ? 24.25 24.75 9.188 1 79.81 233 LYS B CA 1
ATOM 4627 C C . LYS B 1 233 ? 24.391 26.266 9.023 1 79.81 233 LYS B C 1
ATOM 4629 O O . LYS B 1 233 ? 25.328 26.875 9.531 1 79.81 233 LYS B O 1
ATOM 4634 N N . ASP B 1 234 ? 23.672 26.766 8.062 1 91.31 234 ASP B N 1
ATOM 4635 C CA . ASP B 1 234 ? 23.344 28.188 8.094 1 91.31 234 ASP B CA 1
ATOM 4636 C C . ASP B 1 234 ? 21.984 28.406 8.75 1 91.31 234 ASP B C 1
ATOM 4638 O O . ASP B 1 234 ? 20.953 28.016 8.203 1 91.31 234 ASP B O 1
ATOM 4642 N N . LEU B 1 235 ? 22.125 28.984 9.969 1 95.81 235 LEU B N 1
ATOM 4643 C CA . LEU B 1 235 ? 20.906 29.078 10.789 1 95.81 235 LEU B CA 1
ATOM 4644 C C . LEU B 1 235 ? 20.281 30.453 10.68 1 95.81 235 LEU B C 1
ATOM 4646 O O . LEU B 1 235 ? 21 31.453 10.586 1 95.81 235 LEU B O 1
ATOM 4650 N N . ASP B 1 236 ? 19.062 30.484 10.695 1 95.56 236 ASP B N 1
ATOM 4651 C CA . ASP B 1 236 ? 18.359 31.766 10.742 1 95.56 236 ASP B CA 1
ATOM 4652 C C . ASP B 1 236 ? 18.266 32.281 12.172 1 95.56 236 ASP B C 1
ATOM 4654 O O . ASP B 1 236 ? 18.844 31.703 13.094 1 95.56 236 ASP B O 1
ATOM 4658 N N . PRO B 1 237 ? 17.578 33.469 12.367 1 93.56 237 PRO B N 1
ATOM 4659 C CA . PRO B 1 237 ? 17.641 34.125 13.664 1 93.56 237 PRO B CA 1
ATOM 4660 C C . PRO B 1 237 ? 17.031 33.312 14.789 1 93.56 237 PRO B C 1
ATOM 4662 O O . PRO B 1 237 ? 17.391 33.5 15.961 1 93.56 237 PRO B O 1
ATOM 4665 N N . ILE B 1 238 ? 16.156 32.344 14.445 1 95 238 ILE B N 1
ATOM 4666 C CA . ILE B 1 238 ? 15.516 31.625 15.539 1 95 238 ILE B CA 1
ATOM 4667 C C . ILE B 1 238 ? 16.125 30.234 15.656 1 95 238 ILE B C 1
ATOM 4669 O O . ILE B 1 238 ? 15.609 29.375 16.391 1 95 238 ILE B O 1
ATOM 4673 N N . GLY B 1 239 ? 17.172 29.953 14.859 1 95.75 239 GLY B N 1
ATOM 4674 C CA . GLY B 1 239 ? 17.953 28.75 15.039 1 95.75 239 GLY B CA 1
ATOM 4675 C C . GLY B 1 239 ? 17.594 27.641 14.062 1 95.75 239 GLY B C 1
ATOM 4676 O O . GLY B 1 239 ? 18.031 26.5 14.219 1 95.75 239 GLY B O 1
ATOM 4677 N N . CYS B 1 240 ? 16.891 27.922 12.984 1 97.31 240 CYS B N 1
ATOM 4678 C CA . CYS B 1 240 ? 16.5 26.953 11.977 1 97.31 240 CYS B CA 1
ATOM 4679 C C . CYS B 1 240 ? 17.453 26.984 10.781 1 97.31 240 CYS B C 1
ATOM 4681 O O . CYS B 1 240 ? 18.062 28.016 10.508 1 97.31 240 CYS B O 1
ATOM 4683 N N . ILE B 1 241 ? 17.516 25.906 10.125 1 97.19 241 ILE B N 1
ATOM 4684 C CA . ILE B 1 241 ? 18.375 25.844 8.945 1 97.19 241 ILE B CA 1
ATOM 4685 C C . ILE B 1 241 ? 17.781 26.719 7.832 1 97.19 241 ILE B C 1
ATOM 4687 O O . ILE B 1 241 ? 16.703 26.438 7.332 1 97.19 241 ILE B O 1
ATOM 4691 N N . SER B 1 242 ? 18.531 27.672 7.371 1 97.19 242 SER B N 1
ATOM 4692 C CA . SER B 1 242 ? 18.031 28.703 6.465 1 97.19 242 SER B CA 1
ATOM 4693 C C . SER B 1 242 ? 17.672 28.125 5.102 1 97.19 242 SER B C 1
ATOM 4695 O O . SER B 1 242 ? 16.625 28.438 4.543 1 97.19 242 SER B O 1
ATOM 4697 N N . ASP B 1 243 ? 18.5 27.188 4.562 1 95.94 243 ASP B N 1
ATOM 4698 C CA . ASP B 1 243 ? 18.297 26.656 3.225 1 95.94 243 ASP B CA 1
ATOM 4699 C C . ASP B 1 243 ? 17 25.844 3.16 1 95.94 243 ASP B C 1
ATOM 4701 O O . ASP B 1 243 ? 16.281 25.891 2.158 1 95.94 243 ASP B O 1
ATOM 4705 N N . TYR B 1 244 ? 16.734 25.141 4.188 1 96.94 244 TYR B N 1
ATOM 4706 C CA . TYR B 1 244 ? 15.508 24.359 4.246 1 96.94 244 TYR B CA 1
ATOM 4707 C C . TYR B 1 244 ? 14.289 25.266 4.238 1 96.94 244 TYR B C 1
ATOM 4709 O O . TYR B 1 244 ? 13.336 25.031 3.484 1 96.94 244 TYR B O 1
ATOM 4717 N N . ASN B 1 245 ? 14.344 26.312 5.031 1 98.19 245 ASN B N 1
ATOM 4718 C CA . ASN B 1 245 ? 13.211 27.219 5.137 1 98.19 245 ASN B CA 1
ATOM 4719 C C . ASN B 1 245 ? 13.047 28.062 3.871 1 98.19 245 ASN B C 1
ATOM 4721 O O . ASN B 1 245 ? 11.922 28.359 3.465 1 98.19 245 ASN B O 1
ATOM 4725 N N . ARG B 1 246 ? 14.148 28.406 3.271 1 98.19 246 ARG B N 1
ATOM 4726 C CA . ARG B 1 246 ? 14.055 29.141 2.012 1 98.19 246 ARG B CA 1
ATOM 4727 C C . ARG B 1 246 ? 13.43 28.281 0.922 1 98.19 246 ARG B C 1
ATOM 4729 O O . ARG B 1 246 ? 12.617 28.766 0.129 1 98.19 246 ARG B O 1
ATOM 4736 N N . ALA B 1 247 ? 13.812 27.031 0.886 1 98.44 247 ALA B N 1
ATOM 4737 C CA . ALA B 1 247 ? 13.227 26.109 -0.089 1 98.44 247 ALA B CA 1
ATOM 4738 C C . ALA B 1 247 ? 11.734 25.906 0.17 1 98.44 247 ALA B C 1
ATOM 4740 O O . ALA B 1 247 ? 10.93 25.906 -0.765 1 98.44 247 ALA B O 1
ATOM 4741 N N . ALA B 1 248 ? 11.383 25.734 1.417 1 98.75 248 ALA B N 1
ATOM 4742 C CA . ALA B 1 248 ? 9.977 25.656 1.773 1 98.75 248 ALA B CA 1
ATOM 4743 C C . ALA B 1 248 ? 9.211 26.891 1.328 1 98.75 248 ALA B C 1
ATOM 4745 O O . ALA B 1 248 ? 8.094 26.797 0.818 1 98.75 248 ALA B O 1
ATOM 4746 N N . GLY B 1 249 ? 9.828 28.031 1.562 1 98.75 249 GLY B N 1
ATOM 4747 C CA . GLY B 1 249 ? 9.227 29.281 1.139 1 98.75 249 GLY B CA 1
ATOM 4748 C C . GLY B 1 249 ? 8.969 29.344 -0.355 1 98.75 249 GLY B C 1
ATOM 4749 O O . GLY B 1 249 ? 7.914 29.812 -0.791 1 98.75 249 GLY B O 1
ATOM 4750 N N . LEU B 1 250 ? 9.945 28.875 -1.147 1 98.81 250 LEU B N 1
ATOM 4751 C CA . LEU B 1 250 ? 9.805 28.859 -2.6 1 98.81 250 LEU B CA 1
ATOM 4752 C C . LEU B 1 250 ? 8.664 27.938 -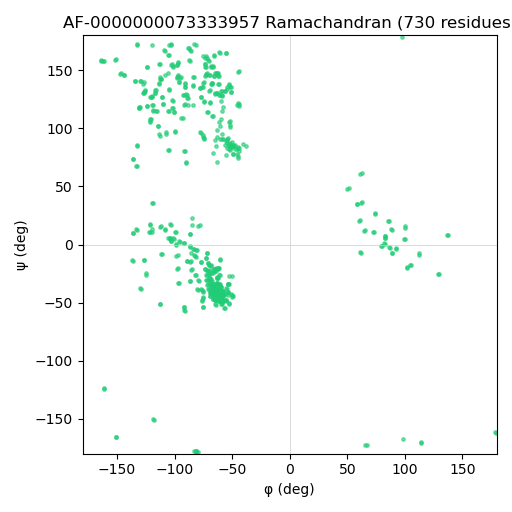3.021 1 98.81 250 LEU B C 1
ATOM 4754 O O . LEU B 1 250 ? 7.867 28.297 -3.895 1 98.81 250 LEU B O 1
ATOM 4758 N N . PHE B 1 251 ? 8.633 26.828 -2.463 1 98.88 251 PHE B N 1
ATOM 4759 C CA . PHE B 1 251 ? 7.539 25.891 -2.715 1 98.88 251 PHE B CA 1
ATOM 4760 C C . PHE B 1 251 ? 6.199 26.531 -2.363 1 98.88 251 PHE B C 1
ATOM 4762 O O . PHE B 1 251 ? 5.25 26.453 -3.15 1 98.88 251 PHE B O 1
ATOM 4769 N N . ASN B 1 252 ? 6.113 27.125 -1.18 1 98.94 252 ASN B N 1
ATOM 4770 C CA . ASN B 1 252 ? 4.875 27.703 -0.675 1 98.94 252 ASN B CA 1
ATOM 4771 C C . ASN B 1 252 ? 4.383 28.844 -1.564 1 98.94 252 ASN B C 1
ATOM 4773 O O . ASN B 1 252 ? 3.186 28.953 -1.823 1 98.94 252 ASN B O 1
ATOM 4777 N N . GLU B 1 253 ? 5.316 29.656 -2.002 1 98.81 253 GLU B N 1
ATOM 4778 C CA . GLU B 1 253 ? 4.945 30.734 -2.916 1 98.81 253 GLU B CA 1
ATOM 4779 C C . GLU B 1 253 ? 4.418 30.172 -4.234 1 98.81 253 GLU B C 1
ATOM 4781 O O . GLU B 1 253 ? 3.434 30.688 -4.777 1 98.81 253 GLU B O 1
ATOM 4786 N N . GLY B 1 254 ? 5.086 29.141 -4.746 1 98.88 254 GLY B N 1
ATOM 4787 C CA . GLY B 1 254 ? 4.594 28.484 -5.945 1 98.88 254 GLY B CA 1
ATOM 4788 C C . GLY B 1 254 ? 3.205 27.891 -5.777 1 98.88 254 GLY B C 1
ATOM 4789 O O . GLY B 1 254 ? 2.363 28.016 -6.668 1 98.88 254 GLY B O 1
ATOM 4790 N N . LEU B 1 255 ? 2.986 27.281 -4.656 1 98.94 255 LEU B N 1
ATOM 4791 C CA . LEU B 1 255 ? 1.693 26.672 -4.359 1 98.94 255 LEU B CA 1
ATOM 4792 C C . LEU B 1 255 ? 0.607 27.734 -4.25 1 98.94 255 LEU B C 1
ATOM 4794 O O . LEU B 1 255 ? -0.514 27.531 -4.723 1 98.94 255 LEU B O 1
ATOM 4798 N N . ARG B 1 256 ? 0.929 28.859 -3.602 1 98.81 256 ARG B N 1
ATOM 4799 C CA . ARG B 1 256 ? -0.015 29.969 -3.494 1 98.81 256 ARG B CA 1
ATOM 4800 C C . ARG B 1 256 ? -0.435 30.469 -4.875 1 98.81 256 ARG B C 1
ATOM 4802 O O . ARG B 1 256 ? -1.625 30.641 -5.145 1 98.81 256 ARG B O 1
ATOM 4809 N N . ARG B 1 257 ? 0.507 30.672 -5.746 1 98.75 257 ARG B N 1
ATOM 4810 C CA . ARG B 1 257 ? 0.233 31.141 -7.102 1 98.75 257 ARG B CA 1
ATOM 4811 C C . ARG B 1 257 ? -0.587 30.125 -7.879 1 98.75 257 ARG B C 1
ATOM 4813 O O . ARG B 1 257 ? -1.477 30.484 -8.648 1 98.75 257 ARG B O 1
ATOM 4820 N N . LEU B 1 258 ? -0.232 28.891 -7.66 1 98.88 258 LEU B N 1
ATOM 4821 C CA . LEU B 1 258 ? -1.005 27.828 -8.297 1 98.88 258 LEU B CA 1
ATOM 4822 C C . LEU B 1 258 ? -2.471 27.906 -7.879 1 98.88 258 LEU B C 1
ATOM 4824 O O . LEU B 1 258 ? -3.365 27.828 -8.727 1 98.88 258 LEU B O 1
ATOM 4828 N N . CYS B 1 259 ? -2.727 28 -6.586 1 98.88 259 CYS B N 1
ATOM 4829 C CA . CYS B 1 259 ? -4.094 28.062 -6.078 1 98.88 259 CYS B CA 1
ATOM 4830 C C . CYS B 1 259 ? -4.844 29.25 -6.664 1 98.88 259 CYS B C 1
ATOM 4832 O O . CYS B 1 259 ? -6.008 29.125 -7.047 1 98.88 259 CYS B O 1
ATOM 4834 N N . GLU B 1 260 ? -4.18 30.375 -6.785 1 98.5 260 GLU B N 1
ATOM 4835 C CA . GLU B 1 260 ? -4.777 31.578 -7.383 1 98.5 260 GLU B CA 1
ATOM 4836 C C . GLU B 1 260 ? -5.148 31.328 -8.844 1 98.5 260 GLU B C 1
ATOM 4838 O O . GLU B 1 260 ? -6.254 31.672 -9.273 1 98.5 260 GLU B O 1
ATOM 4843 N N . ARG B 1 261 ? -4.23 30.719 -9.547 1 98.69 261 ARG B N 1
ATOM 4844 C CA . ARG B 1 261 ? -4.473 30.438 -10.961 1 98.69 261 ARG B CA 1
ATOM 4845 C C . ARG B 1 261 ? -5.629 29.453 -11.125 1 98.69 261 ARG B C 1
ATOM 4847 O O . ARG B 1 261 ? -6.492 29.641 -11.984 1 98.69 261 ARG B O 1
ATOM 4854 N N . MET B 1 262 ? -5.676 28.438 -10.281 1 98.81 262 MET B N 1
ATOM 4855 C CA . MET B 1 262 ? -6.715 27.422 -10.398 1 98.81 262 MET B CA 1
ATOM 4856 C C . MET B 1 262 ? -8.078 28 -10.039 1 98.81 262 MET B C 1
ATOM 4858 O O . MET B 1 262 ? -9.094 27.594 -10.609 1 98.81 262 MET B O 1
ATOM 4862 N N . ARG B 1 263 ? -8.148 29 -9.172 1 98 263 ARG B N 1
ATOM 4863 C CA . ARG B 1 263 ? -9.414 29.656 -8.844 1 98 263 ARG B CA 1
ATOM 4864 C C . ARG B 1 263 ? -10.016 30.328 -10.07 1 98 263 ARG B C 1
ATOM 4866 O O . ARG B 1 263 ? -11.234 30.344 -10.234 1 98 263 ARG B O 1
ATOM 4873 N N . SER B 1 264 ? -9.18 30.812 -10.867 1 97.56 264 SER B N 1
ATOM 4874 C CA . SER B 1 264 ? -9.633 31.5 -12.07 1 97.56 264 SER B CA 1
ATOM 4875 C C . SER B 1 264 ? -9.961 30.516 -13.18 1 97.56 264 SER B C 1
ATOM 4877 O O . SER B 1 264 ? -10.844 30.766 -14.008 1 97.56 264 SER B O 1
ATOM 4879 N N . GLN B 1 265 ? -9.367 29.391 -13.164 1 98.25 265 GLN B N 1
ATOM 4880 C CA . GLN B 1 265 ? -9.438 28.469 -14.297 1 98.25 265 GLN B CA 1
ATOM 4881 C C . GLN B 1 265 ? -10.523 27.422 -14.07 1 98.25 265 GLN B C 1
ATOM 4883 O O . GLN B 1 265 ? -11.102 26.906 -15.031 1 98.25 265 GLN B O 1
ATOM 4888 N N . LEU B 1 266 ? -10.719 27.062 -12.844 1 98.62 266 LEU B N 1
ATOM 4889 C CA . LEU B 1 266 ? -11.625 25.969 -12.539 1 98.62 266 LEU B CA 1
ATOM 4890 C C . LEU B 1 266 ? -12.984 26.484 -12.102 1 98.62 266 LEU B C 1
ATOM 4892 O O . LEU B 1 266 ? -13.195 26.766 -10.914 1 98.62 266 LEU B O 1
ATOM 4896 N N . SER B 1 267 ? -13.867 26.531 -13.039 1 97.81 267 SER B N 1
ATOM 4897 C CA . SER B 1 267 ? -15.195 27.109 -12.828 1 97.81 267 SER B CA 1
ATOM 4898 C C . SER B 1 267 ? -15.953 26.359 -11.742 1 97.81 267 SER B C 1
ATOM 4900 O O . SER B 1 267 ? -16.016 25.125 -11.742 1 97.81 267 SER B O 1
ATOM 4902 N N . GLY B 1 268 ? -16.469 27.094 -10.789 1 96.75 268 GLY B N 1
ATOM 4903 C CA . GLY B 1 268 ? -17.328 26.516 -9.758 1 96.75 268 GLY B CA 1
ATOM 4904 C C . GLY B 1 268 ? -16.547 25.969 -8.578 1 96.75 268 GLY B C 1
ATOM 4905 O O . GLY B 1 268 ? -17.141 25.547 -7.586 1 96.75 268 GLY B O 1
ATOM 4906 N N . ALA B 1 269 ? -15.242 26.031 -8.672 1 97.44 269 ALA B N 1
ATOM 4907 C CA . ALA B 1 269 ? -14.43 25.469 -7.598 1 97.44 269 ALA B CA 1
ATOM 4908 C C . ALA B 1 269 ? -14.117 26.516 -6.539 1 97.44 269 ALA B C 1
ATOM 4910 O O . ALA B 1 269 ? -13.875 27.688 -6.863 1 97.44 269 ALA B O 1
ATOM 4911 N N . THR B 1 270 ? -14.188 26.125 -5.293 1 97.31 270 THR B N 1
ATOM 4912 C CA . THR B 1 270 ? -13.625 26.875 -4.176 1 97.31 270 THR B CA 1
ATOM 4913 C C . THR B 1 270 ? -12.297 26.281 -3.738 1 97.31 270 THR B C 1
ATOM 4915 O O . THR B 1 270 ? -12.242 25.125 -3.295 1 97.31 270 THR B O 1
ATOM 4918 N N . ILE B 1 271 ? -11.258 27.016 -3.916 1 98.44 271 ILE B N 1
ATOM 4919 C CA . ILE B 1 271 ? -9.914 26.562 -3.582 1 98.44 271 ILE B CA 1
ATOM 4920 C C . ILE B 1 271 ? -9.305 27.469 -2.52 1 98.44 271 ILE B C 1
ATOM 4922 O O . ILE B 1 271 ? -9.086 28.656 -2.768 1 98.44 271 ILE B O 1
ATOM 4926 N N . VAL B 1 272 ? -9.047 26.938 -1.354 1 98.5 272 VAL B N 1
ATOM 4927 C CA . VAL B 1 272 ? -8.5 27.703 -0.247 1 98.5 272 VAL B CA 1
ATOM 4928 C C . VAL B 1 272 ? -7.055 27.281 0.014 1 98.5 272 VAL B C 1
ATOM 4930 O O . VAL B 1 272 ? -6.773 26.094 0.197 1 98.5 272 VAL B O 1
ATOM 4933 N N . TYR B 1 273 ? -6.188 28.203 -0.08 1 98.69 273 TYR B N 1
ATOM 4934 C CA . TYR B 1 273 ? -4.785 28.047 0.29 1 98.69 273 TYR B CA 1
ATOM 4935 C C . TYR B 1 273 ? -4.566 28.406 1.756 1 98.69 273 TYR B C 1
ATOM 4937 O O . TYR B 1 273 ? -4.988 29.469 2.213 1 98.69 273 TYR B O 1
ATOM 4945 N N . VAL B 1 274 ? -3.91 27.531 2.52 1 98.75 274 VAL B N 1
ATOM 4946 C CA . VAL B 1 274 ? -3.68 27.766 3.941 1 98.75 274 VAL B CA 1
ATOM 4947 C C . VAL B 1 274 ? -2.18 27.859 4.215 1 98.75 274 VAL B C 1
ATOM 4949 O O . VAL B 1 274 ? -1.428 26.938 3.879 1 98.75 274 VAL B O 1
ATOM 4952 N N . ASP B 1 275 ? -1.779 28.859 4.902 1 98.75 275 ASP B N 1
ATOM 4953 C CA . ASP B 1 275 ? -0.376 29.156 5.176 1 98.75 275 ASP B CA 1
ATOM 4954 C C . ASP B 1 275 ? 0.07 28.516 6.488 1 98.75 275 ASP B C 1
ATOM 4956 O O . ASP B 1 275 ? 0.305 29.203 7.48 1 98.75 275 ASP B O 1
ATOM 4960 N N . ILE B 1 276 ? 0.357 27.266 6.371 1 98.75 276 ILE B N 1
ATOM 4961 C CA . ILE B 1 276 ? 0.785 26.469 7.516 1 98.75 276 ILE B CA 1
ATOM 4962 C C . ILE B 1 276 ? 2.174 26.922 7.965 1 98.75 276 ILE B C 1
ATOM 4964 O O . ILE B 1 276 ? 2.477 26.922 9.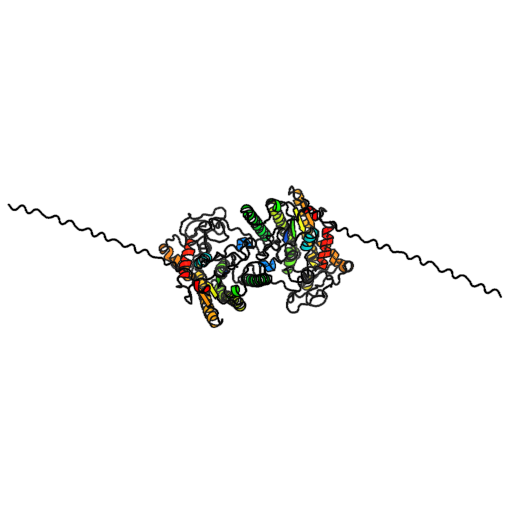156 1 98.75 276 ILE B O 1
ATOM 4968 N N . TYR B 1 277 ? 2.98 27.344 7.043 1 98.81 277 TYR B N 1
ATOM 4969 C CA . TYR B 1 277 ? 4.344 27.781 7.336 1 98.81 277 TYR B CA 1
ATOM 4970 C C . TYR B 1 277 ? 4.348 28.906 8.352 1 98.81 277 TYR B C 1
ATOM 4972 O O . TYR B 1 277 ? 5.008 28.828 9.391 1 98.81 277 TYR B O 1
ATOM 4980 N N . SER B 1 278 ? 3.619 29.953 8.062 1 98.69 278 SER B N 1
ATOM 4981 C CA . SER B 1 278 ? 3.607 31.125 8.922 1 98.69 278 SER B CA 1
ATOM 4982 C C . SER B 1 278 ? 3.094 30.797 10.32 1 98.69 278 SER B C 1
ATOM 4984 O O . SER B 1 278 ? 3.613 31.297 11.32 1 98.69 278 SER B O 1
ATOM 4986 N N . ILE B 1 279 ? 2.111 29.938 10.359 1 98.75 279 ILE B N 1
ATOM 4987 C CA . ILE B 1 279 ? 1.532 29.531 11.633 1 98.75 279 ILE B CA 1
ATOM 4988 C C . ILE B 1 279 ? 2.578 28.781 12.461 1 98.75 279 ILE B C 1
ATOM 4990 O O . ILE B 1 279 ? 2.83 29.141 13.617 1 98.75 279 ILE B O 1
ATOM 4994 N N . LYS B 1 280 ? 3.195 27.781 11.852 1 98.75 280 LYS B N 1
ATOM 4995 C CA . LYS B 1 280 ? 4.156 26.953 12.57 1 98.75 280 LYS B CA 1
ATOM 4996 C C . LYS B 1 280 ? 5.418 27.734 12.914 1 98.75 280 LYS B C 1
ATOM 4998 O O . LYS B 1 280 ? 5.988 27.562 13.992 1 98.75 280 LYS B O 1
ATOM 5003 N N . TYR B 1 281 ? 5.852 28.594 12 1 98.62 281 TYR B N 1
ATOM 5004 C CA . TYR B 1 281 ? 7.035 29.406 12.273 1 98.62 281 TYR B CA 1
ATOM 5005 C C . TYR B 1 281 ? 6.793 30.344 13.445 1 98.62 281 TYR B C 1
ATOM 5007 O O . TYR B 1 281 ? 7.652 30.5 14.312 1 98.62 281 TYR B O 1
ATOM 5015 N N . ASP B 1 282 ? 5.664 30.953 13.492 1 98.31 282 ASP B N 1
ATOM 5016 C CA . ASP B 1 282 ? 5.316 31.844 14.602 1 98.31 282 ASP B CA 1
ATOM 5017 C C . ASP B 1 282 ? 5.266 31.078 15.922 1 98.31 282 ASP B C 1
ATOM 5019 O O . ASP B 1 282 ? 5.746 31.562 16.938 1 98.31 282 ASP B O 1
ATOM 5023 N N . LEU B 1 283 ? 4.699 29.906 15.883 1 98.44 283 LEU B N 1
ATOM 5024 C CA . LEU B 1 283 ? 4.609 29.047 17.062 1 98.44 283 LEU B CA 1
ATOM 5025 C C . LEU B 1 283 ? 5.996 28.734 17.609 1 98.44 283 LEU B C 1
ATOM 5027 O O . LEU B 1 283 ? 6.211 28.781 18.828 1 98.44 283 LEU B O 1
ATOM 5031 N N . ILE B 1 284 ? 6.941 28.484 16.719 1 98.5 284 ILE B N 1
ATOM 5032 C CA . ILE B 1 284 ? 8.305 28.141 17.109 1 98.5 284 ILE B CA 1
ATOM 5033 C C . ILE B 1 284 ? 9.039 29.375 17.578 1 98.5 284 ILE B C 1
ATOM 5035 O O . ILE B 1 284 ? 9.664 29.375 18.656 1 98.5 284 ILE B O 1
ATOM 5039 N N . ALA B 1 285 ? 8.945 30.469 16.875 1 97.88 285 ALA B N 1
ATOM 5040 C CA . ALA B 1 285 ? 9.664 31.703 17.156 1 97.88 285 ALA B CA 1
ATOM 5041 C C . ALA B 1 285 ? 9.164 32.344 18.453 1 97.88 285 ALA B C 1
ATOM 5043 O O . ALA B 1 285 ? 9.938 32.969 19.188 1 97.88 285 ALA B O 1
ATOM 5044 N N . ASN B 1 286 ? 7.895 32.156 18.734 1 97.75 286 ASN B N 1
ATOM 5045 C CA . ASN B 1 286 ? 7.266 32.75 19.906 1 97.75 286 ASN B CA 1
ATOM 5046 C C . ASN B 1 286 ? 6.719 31.688 20.859 1 97.75 286 ASN B C 1
ATOM 5048 O O . ASN B 1 286 ? 5.645 31.875 21.438 1 97.75 286 ASN B O 1
ATOM 5052 N N . SER B 1 287 ? 7.422 30.609 20.953 1 97.31 287 SER B N 1
ATOM 5053 C CA . SER B 1 287 ? 6.953 29.422 21.672 1 97.31 287 SER B CA 1
ATOM 5054 C C . SER B 1 287 ? 6.566 29.766 23.109 1 97.31 287 SER B C 1
ATOM 5056 O O . SER B 1 287 ? 5.566 29.266 23.625 1 97.31 287 SER B O 1
ATOM 5058 N N . SER B 1 288 ? 7.281 30.641 23.781 1 95.75 288 SER B N 1
ATOM 5059 C CA . SER B 1 288 ? 7.008 31 25.172 1 95.75 288 SER B CA 1
ATOM 5060 C C . SER B 1 288 ? 5.648 31.672 25.328 1 95.75 288 SER B C 1
ATOM 5062 O O . SER B 1 288 ? 4.961 31.484 26.328 1 95.75 288 SER B O 1
ATOM 5064 N N . LYS B 1 289 ? 5.312 32.438 24.344 1 96.38 289 LYS B N 1
ATOM 5065 C CA . LYS B 1 289 ? 4.012 33.094 24.344 1 96.38 289 LYS B CA 1
ATOM 5066 C C . LYS B 1 289 ? 2.873 32.094 24.375 1 96.38 289 LYS B C 1
ATOM 5068 O O . LYS B 1 289 ? 1.776 32.406 24.844 1 96.38 289 LYS B O 1
ATOM 5073 N N . TYR B 1 290 ? 3.15 30.922 23.875 1 96.25 290 TYR B N 1
ATOM 5074 C CA . TYR B 1 290 ? 2.121 29.891 23.781 1 96.25 290 TYR B CA 1
ATOM 5075 C C . TYR B 1 290 ? 2.281 28.844 24.875 1 96.25 290 TYR B C 1
ATOM 5077 O O . TYR B 1 290 ? 1.607 27.812 24.859 1 96.25 290 TYR B O 1
ATOM 5085 N N . GLY B 1 291 ? 3.229 29.062 25.719 1 95.06 291 GLY B N 1
ATOM 5086 C CA . GLY B 1 291 ? 3.41 28.172 26.859 1 95.06 291 GLY B CA 1
ATOM 5087 C C . GLY B 1 291 ? 4.309 27 26.562 1 95.06 291 GLY B C 1
ATOM 5088 O O . GLY B 1 291 ? 4.316 26.016 27.312 1 95.06 291 GLY B O 1
ATOM 5089 N N . PHE B 1 292 ? 5.023 27.016 25.453 1 95.69 292 PHE B N 1
ATOM 5090 C CA . PHE B 1 292 ? 5.922 25.938 25.094 1 95.69 292 PHE B CA 1
ATOM 5091 C C . PHE B 1 292 ? 7.355 26.25 25.5 1 95.69 292 PHE B C 1
ATOM 5093 O O . PHE B 1 292 ? 7.773 27.422 25.453 1 95.69 292 PHE B O 1
ATOM 5100 N N . SER B 1 293 ? 7.949 25.078 25.875 1 85.44 293 SER B N 1
ATOM 5101 C CA . SER B 1 293 ? 9.367 25.188 26.188 1 85.44 293 SER B CA 1
ATOM 5102 C C . SER B 1 293 ? 10.219 24.453 25.172 1 85.44 293 SER B C 1
ATOM 5104 O O . SER B 1 293 ? 9.758 23.484 24.547 1 85.44 293 SER B O 1
ATOM 5106 N N . SER B 1 294 ? 11.391 24.906 24.75 1 90.19 294 SER B N 1
ATOM 5107 C CA . SER B 1 294 ? 12.391 24.266 23.922 1 90.19 294 SER B CA 1
ATOM 5108 C C . SER B 1 294 ? 11.844 23.953 22.531 1 90.19 294 SER B C 1
ATOM 5110 O O . SER B 1 294 ? 11.758 22.781 22.141 1 90.19 294 SER B O 1
ATOM 5112 N N . PRO B 1 295 ? 11.453 24.891 21.797 1 94.56 295 PRO B N 1
ATOM 5113 C CA . PRO B 1 295 ? 10.711 24.703 20.547 1 94.56 295 PRO B CA 1
ATOM 5114 C C . PRO B 1 295 ? 11.484 23.891 19.516 1 94.56 295 PRO B C 1
ATOM 5116 O O . PRO B 1 295 ? 10.906 23.406 18.547 1 94.56 295 PRO B O 1
ATOM 5119 N N . LEU B 1 296 ? 12.836 23.672 19.75 1 96.06 296 LEU B N 1
ATOM 5120 C CA . LEU B 1 296 ? 13.648 22.969 18.766 1 96.06 296 LEU B CA 1
ATOM 5121 C C . LEU B 1 296 ? 14.094 21.609 19.312 1 96.06 296 LEU B C 1
ATOM 5123 O O . LEU B 1 296 ? 15.055 21.031 18.812 1 96.06 296 LEU B O 1
ATOM 5127 N N . MET B 1 297 ? 13.453 21.188 20.359 1 95.75 297 MET B N 1
ATOM 5128 C CA . MET B 1 297 ? 13.664 19.844 20.906 1 95.75 297 MET B CA 1
ATOM 5129 C C . MET B 1 297 ? 12.414 18.984 20.734 1 95.75 297 MET B C 1
ATOM 5131 O O . MET B 1 297 ? 11.305 19.516 20.672 1 95.75 297 MET B O 1
ATOM 5135 N N . ALA B 1 298 ? 12.594 17.703 20.703 1 96.31 298 ALA B N 1
ATOM 5136 C CA . ALA B 1 298 ? 11.477 16.766 20.562 1 96.31 298 ALA B CA 1
ATOM 5137 C C . ALA B 1 298 ? 11.008 16.266 21.922 1 96.31 298 ALA B C 1
ATOM 5139 O O . ALA B 1 298 ? 11.812 16.047 22.828 1 96.31 298 ALA B O 1
ATOM 5140 N N . CYS B 1 299 ? 9.672 16.062 22.094 1 96.81 299 CYS B N 1
ATOM 5141 C CA . CYS B 1 299 ? 9.102 15.453 23.297 1 96.81 299 CYS B CA 1
ATOM 5142 C C . CYS B 1 299 ? 9.516 13.984 23.406 1 96.81 299 CYS B C 1
ATOM 5144 O O . CYS B 1 299 ? 9.773 13.5 24.516 1 96.81 299 CYS B O 1
ATOM 5146 N N . CYS B 1 300 ? 9.484 13.273 22.312 1 96.56 300 CYS B N 1
ATOM 5147 C CA . CYS B 1 300 ? 9.891 11.875 22.219 1 96.56 300 CYS B CA 1
ATOM 5148 C C . CYS B 1 300 ? 11.148 11.734 21.359 1 96.56 300 CYS B C 1
ATOM 5150 O O . CYS B 1 300 ? 11.07 11.68 20.141 1 96.56 300 CYS B O 1
ATOM 5152 N N . GLY B 1 301 ? 12.242 11.734 21.922 1 92.25 301 GLY B N 1
ATOM 5153 C CA . GLY B 1 301 ? 13.523 11.688 21.234 1 92.25 301 GLY B CA 1
ATOM 5154 C C . GLY B 1 301 ? 14.617 11.008 22.047 1 92.25 301 GLY B C 1
ATOM 5155 O O . GLY B 1 301 ? 14.336 10.094 22.828 1 92.25 301 GLY B O 1
ATOM 5156 N N . SER B 1 302 ? 15.719 11.234 21.578 1 90.88 302 SER B N 1
ATOM 5157 C CA . SER B 1 302 ? 16.891 10.703 22.266 1 90.88 302 SER B CA 1
ATOM 5158 C C . SER B 1 302 ? 18.062 11.672 22.188 1 90.88 302 SER B C 1
ATOM 5160 O O . SER B 1 302 ? 18.156 12.461 21.234 1 90.88 302 SER B O 1
ATOM 5162 N N . GLY B 1 303 ? 18.609 11.539 23.188 1 84.31 303 GLY B N 1
ATOM 5163 C CA . GLY B 1 303 ? 19.734 12.453 23.312 1 84.31 303 GLY B CA 1
ATOM 5164 C C . GLY B 1 303 ? 19.422 13.703 24.094 1 84.31 303 GLY B C 1
ATOM 5165 O O . GLY B 1 303 ? 18.312 13.836 24.641 1 84.31 303 GLY B O 1
ATOM 5166 N N . GLY B 1 304 ? 20.344 14.656 24.344 1 85.31 304 GLY B N 1
ATOM 5167 C CA . GLY B 1 304 ? 20.266 15.883 25.125 1 85.31 304 GLY B CA 1
ATOM 5168 C C . GLY B 1 304 ? 20.172 17.125 24.266 1 85.31 304 GLY B C 1
ATOM 5169 O O . GLY B 1 304 ? 20.109 17.031 23.031 1 85.31 304 GLY B O 1
ATOM 5170 N N . PRO B 1 305 ? 19.938 18.219 24.891 1 88.69 305 PRO B N 1
ATOM 5171 C CA . PRO B 1 305 ? 19.969 19.484 24.156 1 88.69 305 PRO B CA 1
ATOM 5172 C C . PRO B 1 305 ? 21.172 19.609 23.219 1 88.69 305 PRO B C 1
ATOM 5174 O O . PRO B 1 305 ? 22.172 18.922 23.422 1 88.69 305 PRO B O 1
ATOM 5177 N N . PRO B 1 306 ? 21.094 20.281 22.094 1 90.25 306 PRO B N 1
ATOM 5178 C CA . PRO B 1 306 ? 20.062 21.312 21.859 1 90.25 306 PRO B CA 1
ATOM 5179 C C . PRO B 1 306 ? 18.891 20.781 21.047 1 90.25 306 PRO B C 1
ATOM 5181 O O . PRO B 1 306 ? 17.859 21.453 20.922 1 90.25 306 PRO B O 1
ATOM 5184 N N . TYR B 1 307 ? 18.922 19.578 20.453 1 92.19 307 TYR B N 1
ATOM 5185 C CA . TYR B 1 307 ? 17.875 19.125 19.547 1 92.19 307 TYR B CA 1
ATOM 5186 C C . TYR B 1 307 ? 17.297 17.797 20 1 92.19 307 TYR B C 1
ATOM 5188 O O . TYR B 1 307 ? 16.172 17.438 19.609 1 92.19 307 TYR B O 1
ATOM 5196 N N . ASN B 1 308 ? 18.031 16.969 20.734 1 93.19 308 ASN B N 1
ATOM 5197 C CA . ASN B 1 308 ? 17.719 15.68 21.344 1 93.19 308 ASN B CA 1
ATOM 5198 C C . ASN B 1 308 ? 17.109 14.719 20.328 1 93.19 308 ASN B C 1
ATOM 5200 O O . ASN B 1 308 ? 16.047 14.141 20.578 1 93.19 308 ASN B O 1
ATOM 5204 N N . TYR B 1 309 ? 17.672 14.555 19.203 1 93.62 309 TYR B N 1
ATOM 5205 C CA . TYR B 1 309 ? 17.234 13.617 18.188 1 93.62 309 TYR B CA 1
ATOM 5206 C C . TYR B 1 309 ? 18.375 12.727 17.734 1 93.62 309 TYR B C 1
ATOM 5208 O O . TYR B 1 309 ? 19.469 13.211 17.438 1 93.62 309 TYR B O 1
ATOM 5216 N N . ASP B 1 310 ? 18.078 11.453 17.734 1 91.44 310 ASP B N 1
ATOM 5217 C CA . ASP B 1 310 ? 18.969 10.422 17.203 1 91.44 310 ASP B CA 1
ATOM 5218 C C . ASP B 1 310 ? 18.219 9.484 16.266 1 91.44 310 ASP B C 1
ATOM 5220 O O . ASP B 1 310 ? 17.297 8.781 16.688 1 91.44 310 ASP B O 1
ATOM 5224 N N . ILE B 1 311 ? 18.641 9.484 15.039 1 87.19 311 ILE B N 1
ATOM 5225 C CA . ILE B 1 311 ? 17.953 8.727 14.008 1 87.19 311 ILE B CA 1
ATOM 5226 C C . ILE B 1 311 ? 18 7.234 14.344 1 87.19 311 ILE B C 1
ATOM 5228 O O . ILE B 1 311 ? 17.172 6.457 13.875 1 87.19 311 ILE B O 1
ATOM 5232 N N . ARG B 1 312 ? 18.938 6.742 15.195 1 89.38 312 ARG B N 1
ATOM 5233 C CA . ARG B 1 312 ? 19.109 5.344 15.562 1 89.38 312 ARG B CA 1
ATOM 5234 C C . ARG B 1 312 ? 18.203 4.957 16.719 1 89.38 312 ARG B C 1
ATOM 5236 O O . ARG B 1 312 ? 18.016 3.773 17.016 1 89.38 312 ARG B O 1
ATOM 5243 N N . LEU B 1 313 ? 17.656 5.934 17.375 1 88.94 313 LEU B N 1
ATOM 5244 C CA . LEU B 1 313 ? 16.812 5.742 18.547 1 88.94 313 LEU B CA 1
ATOM 5245 C C . LEU B 1 313 ? 15.578 6.625 18.484 1 88.94 313 LEU B C 1
ATOM 5247 O O . LEU B 1 313 ? 15.414 7.535 19.297 1 88.94 313 LEU B O 1
ATOM 5251 N N . THR B 1 314 ? 14.648 6.27 17.625 1 88.88 314 THR B N 1
ATOM 5252 C CA . THR B 1 314 ? 13.461 7.082 17.406 1 88.88 314 THR B CA 1
ATOM 5253 C C . THR B 1 314 ? 12.352 6.715 18.391 1 88.88 314 THR B C 1
ATOM 5255 O O . THR B 1 314 ? 12.484 5.75 19.141 1 88.88 314 THR B O 1
ATOM 5258 N N . CYS B 1 315 ? 11.391 7.492 18.406 1 92 315 CYS B N 1
ATOM 5259 C CA . CYS B 1 315 ? 10.273 7.328 19.328 1 92 315 CYS B CA 1
ATOM 5260 C C . CYS B 1 315 ? 9.727 5.906 19.266 1 92 315 CYS B C 1
ATOM 5262 O O . CYS B 1 315 ? 9.539 5.348 18.188 1 92 315 CYS B O 1
ATOM 5264 N N . SER B 1 316 ? 9.453 5.273 20.344 1 88.62 316 SER B N 1
ATOM 5265 C CA . SER B 1 316 ? 8.859 3.957 20.547 1 88.62 316 SER B CA 1
ATOM 5266 C C . SER B 1 316 ? 9.891 2.848 20.359 1 88.62 316 SER B C 1
ATOM 5268 O O . SER B 1 316 ? 9.555 1.664 20.438 1 88.62 316 SER B O 1
ATOM 5270 N N . GLN B 1 317 ? 11.125 3.174 20.031 1 88 317 GLN B N 1
ATOM 5271 C CA . GLN B 1 317 ? 12.195 2.184 20 1 88 317 GLN B CA 1
ATOM 5272 C C . GLN B 1 317 ? 12.844 2.041 21.375 1 88 317 GLN B C 1
ATOM 5274 O O . GLN B 1 317 ? 12.742 2.941 22.219 1 88 317 GLN B O 1
ATOM 5279 N N . PRO B 1 318 ? 13.469 0.891 21.516 1 87.75 318 PRO B N 1
ATOM 5280 C CA . PRO B 1 318 ? 14.117 0.724 22.812 1 87.75 318 PRO B CA 1
ATOM 5281 C C . PRO B 1 318 ? 15.148 1.81 23.109 1 87.75 318 PRO B C 1
ATOM 5283 O O . PRO B 1 318 ? 16 2.104 22.25 1 87.75 318 PRO B O 1
ATOM 5286 N N . GLY B 1 319 ? 15.102 2.471 24.188 1 87.75 319 GLY B N 1
ATOM 5287 C CA . GLY B 1 319 ? 16.078 3.469 24.625 1 87.75 319 GLY B CA 1
ATOM 5288 C C . GLY B 1 319 ? 15.609 4.891 24.375 1 87.75 319 GLY B C 1
ATOM 5289 O O . GLY B 1 319 ? 16.312 5.848 24.688 1 87.75 319 GLY B O 1
ATOM 5290 N N . TYR B 1 320 ? 14.43 5.066 23.922 1 88.56 320 TYR B N 1
ATOM 5291 C CA . TYR B 1 320 ? 13.93 6.418 23.688 1 88.56 320 TYR B CA 1
ATOM 5292 C C . TYR B 1 320 ? 13.609 7.117 25 1 88.56 320 TYR B C 1
ATOM 5294 O O . TYR B 1 320 ? 13.484 6.473 26.047 1 88.56 320 TYR B O 1
ATOM 5302 N N . GLN B 1 321 ? 13.664 8.453 24.922 1 91.88 321 GLN B N 1
ATOM 5303 C CA . GLN B 1 321 ? 13.203 9.289 26.016 1 91.88 321 GLN B CA 1
ATOM 5304 C C . GLN B 1 321 ? 11.961 10.086 25.609 1 91.88 321 GLN B C 1
ATOM 5306 O O . GLN B 1 321 ? 11.852 10.555 24.484 1 91.88 321 GLN B O 1
ATOM 5311 N N . VAL B 1 322 ? 11.008 10.18 26.547 1 95.38 322 VAL B N 1
ATOM 5312 C CA . VAL B 1 322 ? 9.789 10.914 26.25 1 95.38 322 VAL B CA 1
ATOM 5313 C C . VAL B 1 322 ? 9.492 11.906 27.359 1 95.38 322 VAL B C 1
ATOM 5315 O O . VAL B 1 322 ? 9.773 11.633 28.531 1 95.38 322 VAL B O 1
ATOM 5318 N N . CYS B 1 323 ? 9.039 13.07 26.984 1 94.56 323 CYS B N 1
ATOM 5319 C CA . CYS B 1 323 ? 8.664 14.086 27.953 1 94.56 323 CYS B CA 1
ATOM 5320 C C . CYS B 1 323 ? 7.527 13.586 28.844 1 94.56 323 CYS B C 1
ATOM 5322 O O . CYS B 1 323 ? 6.855 12.609 28.516 1 94.56 323 CYS B O 1
ATOM 5324 N N . ASP B 1 324 ? 7.32 14.273 29.891 1 93.69 324 ASP B N 1
ATOM 5325 C CA . ASP B 1 324 ? 6.191 13.953 30.766 1 93.69 324 ASP B CA 1
ATOM 5326 C C . ASP B 1 324 ? 4.863 14.305 30.094 1 93.69 324 ASP B C 1
ATOM 5328 O O . ASP B 1 324 ? 4.781 15.273 29.344 1 93.69 324 ASP B O 1
ATOM 5332 N N . GLU B 1 325 ? 3.893 13.453 30.438 1 91.06 325 GLU B N 1
ATOM 5333 C CA . GLU B 1 325 ? 2.557 13.812 29.969 1 91.06 325 GLU B CA 1
ATOM 5334 C C . GLU B 1 325 ? 2.127 15.172 30.5 1 91.06 325 GLU B C 1
ATOM 5336 O O . GLU B 1 325 ? 2.354 15.477 31.688 1 91.06 325 GLU B O 1
ATOM 5341 N N . GLY B 1 326 ? 1.648 15.977 29.703 1 86.62 326 GLY B N 1
ATOM 5342 C CA . GLY B 1 326 ? 1.259 17.312 30.141 1 86.62 326 GLY B CA 1
ATOM 5343 C C . GLY B 1 326 ? 2.279 18.375 29.766 1 86.62 326 GLY B C 1
ATOM 5344 O O . GLY B 1 326 ? 1.965 19.562 29.766 1 86.62 326 GLY B O 1
ATOM 5345 N N . SER B 1 327 ? 3.506 17.859 29.516 1 88.69 327 SER B N 1
ATOM 5346 C CA . SER B 1 327 ? 4.512 18.812 29.062 1 88.69 327 SER B CA 1
ATOM 5347 C C . SER B 1 327 ? 4.133 19.406 27.703 1 88.69 327 SER B C 1
ATOM 5349 O O . SER B 1 327 ? 3.508 18.734 26.875 1 88.69 327 SER B O 1
ATOM 5351 N N . ARG B 1 328 ? 4.559 20.625 27.609 1 92.94 328 ARG B N 1
ATOM 5352 C CA . ARG B 1 328 ? 4.191 21.312 26.375 1 92.94 328 ARG B CA 1
ATOM 5353 C C . ARG B 1 328 ? 5.398 21.469 25.453 1 92.94 328 ARG B C 1
ATOM 5355 O O . ARG B 1 328 ? 6.18 22.406 25.625 1 92.94 328 ARG B O 1
ATOM 5362 N N . TYR B 1 329 ? 5.57 20.641 24.531 1 96.19 329 TYR B N 1
ATOM 5363 C CA . TYR B 1 329 ? 6.531 20.672 23.438 1 96.19 329 TYR B CA 1
ATOM 5364 C C . TYR B 1 329 ? 5.84 20.969 22.109 1 96.19 329 TYR B C 1
ATOM 5366 O O . TYR B 1 329 ? 4.688 20.594 21.906 1 96.19 329 TYR B O 1
ATOM 5374 N N . VAL B 1 330 ? 6.594 21.672 21.312 1 98.06 330 VAL B N 1
ATOM 5375 C CA . VAL B 1 330 ? 6.07 21.906 19.969 1 98.06 330 VAL B CA 1
ATOM 5376 C C . VAL B 1 330 ? 6.215 20.641 19.125 1 98.06 330 VAL B C 1
ATOM 5378 O O . VAL B 1 330 ? 5.246 20.156 18.531 1 98.06 330 VAL B O 1
ATOM 5381 N N . ASN B 1 331 ? 7.457 20.078 19.203 1 98.12 331 ASN B N 1
ATOM 5382 C CA . ASN B 1 331 ? 7.797 18.938 18.375 1 98.12 331 ASN B CA 1
ATOM 5383 C C . ASN B 1 331 ? 7.617 17.625 19.125 1 98.12 331 ASN B C 1
ATOM 5385 O O . ASN B 1 331 ? 7.961 17.516 20.297 1 98.12 331 ASN B O 1
ATOM 5389 N N . TRP B 1 332 ? 7.09 16.625 18.438 1 97.69 332 TRP B N 1
ATOM 5390 C CA . TRP B 1 332 ? 6.797 15.336 19.078 1 97.69 332 TRP B CA 1
ATOM 5391 C C . TRP B 1 332 ? 7.984 14.383 18.953 1 97.69 332 TRP B C 1
ATOM 5393 O O . TRP B 1 332 ? 8.547 13.953 19.969 1 97.69 332 TRP B O 1
ATOM 5403 N N . ASP B 1 333 ? 8.445 14.117 17.734 1 97.44 333 ASP B N 1
ATOM 5404 C CA . ASP B 1 333 ? 9.383 13.016 17.547 1 97.44 333 ASP B CA 1
ATOM 5405 C C . ASP B 1 333 ? 10.562 13.445 16.672 1 97.44 333 ASP B C 1
ATOM 5407 O O . ASP B 1 333 ? 11.242 12.602 16.078 1 97.44 333 ASP B O 1
ATOM 5411 N N . GLY B 1 334 ? 10.719 14.711 16.453 1 96.81 334 GLY B N 1
ATOM 5412 C CA . GLY B 1 334 ? 11.773 15.25 15.617 1 96.81 334 GLY B CA 1
ATOM 5413 C C . GLY B 1 334 ? 11.266 15.727 14.266 1 96.81 334 GLY B C 1
ATOM 5414 O O . GLY B 1 334 ? 11.922 16.531 13.594 1 96.81 334 GLY B O 1
ATOM 5415 N N . ILE B 1 335 ? 10.031 15.25 13.891 1 97.56 335 ILE B N 1
ATOM 5416 C CA . ILE B 1 335 ? 9.492 15.562 12.578 1 97.56 335 ILE B CA 1
ATOM 5417 C C . ILE B 1 335 ? 8.062 16.094 12.719 1 97.56 335 ILE B C 1
ATOM 5419 O O . ILE B 1 335 ? 7.672 17.031 12.031 1 97.56 335 ILE B O 1
ATOM 5423 N N . HIS B 1 336 ? 7.301 15.531 13.656 1 98.44 336 HIS B N 1
ATOM 5424 C CA . HIS B 1 336 ? 5.875 15.797 13.789 1 98.44 336 HIS B CA 1
ATOM 5425 C C . HIS B 1 336 ? 5.59 16.641 15.031 1 98.44 336 HIS B C 1
ATOM 5427 O O . HIS B 1 336 ? 6.488 16.875 15.844 1 98.44 336 HIS B O 1
ATOM 5433 N N . TYR B 1 337 ? 4.395 17.156 15.094 1 98.5 337 TYR B N 1
ATOM 5434 C CA . TYR B 1 337 ? 4.039 18.078 16.172 1 98.5 337 TYR B CA 1
ATOM 5435 C C . TYR B 1 337 ? 3.195 17.375 17.234 1 98.5 337 TYR B C 1
ATOM 5437 O O . TYR B 1 337 ? 2.568 16.344 16.953 1 98.5 337 TYR B O 1
ATOM 5445 N N . THR B 1 338 ? 3.23 17.906 18.438 1 98.25 338 THR B N 1
ATOM 5446 C CA . THR B 1 338 ? 2.439 17.375 19.547 1 98.25 338 THR B CA 1
ATOM 5447 C C . THR B 1 338 ? 0.97 17.766 19.391 1 98.25 338 THR B C 1
ATOM 5449 O O . THR B 1 338 ? 0.637 18.672 18.625 1 98.25 338 THR B O 1
ATOM 5452 N N . GLU B 1 339 ? 0.159 17.047 20.109 1 98 339 GLU B N 1
ATOM 5453 C CA . GLU B 1 339 ? -1.258 17.391 20.172 1 98 339 GLU B CA 1
ATOM 5454 C C . GLU B 1 339 ? -1.455 18.844 20.594 1 98 339 GLU B C 1
ATOM 5456 O O . GLU B 1 339 ? -2.303 19.547 20.047 1 98 339 GLU B O 1
ATOM 5461 N N . ALA B 1 340 ? -0.699 19.281 21.547 1 97.88 340 ALA B N 1
ATOM 5462 C CA . ALA B 1 340 ? -0.81 20.656 22.031 1 97.88 340 ALA B CA 1
ATOM 5463 C C . ALA B 1 340 ? -0.472 21.656 20.938 1 97.88 340 ALA B C 1
ATOM 5465 O O . ALA B 1 340 ? -1.173 22.656 20.766 1 97.88 340 ALA B O 1
ATOM 5466 N N . ALA B 1 341 ? 0.598 21.422 20.266 1 98.5 341 ALA B N 1
ATOM 5467 C CA . ALA B 1 341 ? 0.979 22.281 19.156 1 98.5 341 ALA B CA 1
ATOM 5468 C C . ALA B 1 341 ? -0.076 22.266 18.047 1 98.5 341 ALA B C 1
ATOM 5470 O O . ALA B 1 341 ? -0.462 23.312 17.531 1 98.5 341 ALA B O 1
ATOM 5471 N N . ASN B 1 342 ? -0.572 21.062 17.703 1 98.62 342 ASN B N 1
ATOM 5472 C CA . ASN B 1 342 ? -1.591 20.922 16.656 1 98.62 342 ASN B CA 1
ATOM 5473 C C . ASN B 1 342 ? -2.869 21.672 17.031 1 98.62 342 ASN B C 1
ATOM 5475 O O . ASN B 1 342 ? -3.559 22.203 16.156 1 98.62 342 ASN B O 1
ATOM 5479 N N . SER B 1 343 ? -3.172 21.703 18.297 1 98.25 343 SER B N 1
ATOM 5480 C CA . SER B 1 343 ? -4.34 22.438 18.75 1 98.25 343 SER B CA 1
ATOM 5481 C C . SER B 1 343 ? -4.199 23.938 18.469 1 98.25 343 SER B C 1
ATOM 5483 O O . SER B 1 343 ? -5.145 24.578 18 1 98.25 343 SER B O 1
ATOM 5485 N N . ILE B 1 344 ? -3.076 24.484 18.719 1 98.19 344 ILE B N 1
ATOM 5486 C CA . ILE B 1 344 ? -2.826 25.891 18.469 1 98.19 344 ILE B CA 1
ATOM 5487 C C . ILE B 1 344 ? -2.854 26.156 16.953 1 98.19 344 ILE B C 1
ATOM 5489 O O . ILE B 1 344 ? -3.461 27.125 16.5 1 98.19 344 ILE B O 1
ATOM 5493 N N . ILE B 1 345 ? -2.227 25.266 16.234 1 98.56 345 ILE B N 1
ATOM 5494 C CA . ILE B 1 345 ? -2.205 25.391 14.773 1 98.56 345 ILE B CA 1
ATOM 5495 C C . ILE B 1 345 ? -3.633 25.375 14.234 1 98.56 345 ILE B C 1
ATOM 5497 O O . ILE B 1 345 ? -3.998 26.203 13.398 1 98.56 345 ILE B O 1
ATOM 5501 N N . ALA B 1 346 ? -4.441 24.469 14.75 1 98.69 346 ALA B N 1
ATOM 5502 C CA . ALA B 1 346 ? -5.832 24.375 14.312 1 98.69 346 ALA B CA 1
ATOM 5503 C C . ALA B 1 346 ? -6.594 25.656 14.617 1 98.69 346 ALA B C 1
ATOM 5505 O O . ALA B 1 346 ? -7.375 26.125 13.789 1 98.69 346 ALA B O 1
ATOM 5506 N N . SER B 1 347 ? -6.355 26.219 15.789 1 98.06 347 SER B N 1
ATOM 5507 C CA . SER B 1 347 ? -7.02 27.453 16.156 1 98.06 347 SER B CA 1
ATOM 5508 C C . SER B 1 347 ? -6.668 28.578 15.195 1 98.06 347 SER B C 1
ATOM 5510 O O . SER B 1 347 ? -7.531 29.375 14.812 1 98.06 347 SER B O 1
ATOM 5512 N N . LYS B 1 348 ? -5.43 28.641 14.836 1 98.12 348 LYS B N 1
ATOM 5513 C CA . LYS B 1 348 ? -4.996 29.656 13.891 1 98.12 348 LYS B CA 1
ATOM 5514 C C . LYS B 1 348 ? -5.602 29.422 12.508 1 98.12 348 LYS B C 1
ATOM 5516 O O . LYS B 1 348 ? -6.023 30.375 11.836 1 98.12 348 LYS B O 1
ATOM 5521 N N . VAL B 1 349 ? -5.633 28.172 12.07 1 98.25 349 VAL B N 1
ATOM 5522 C CA . VAL B 1 349 ? -6.23 27.828 10.789 1 98.25 349 VAL B CA 1
ATOM 5523 C C . VAL B 1 349 ? -7.707 28.203 10.781 1 98.25 349 VAL B C 1
ATOM 5525 O O . VAL B 1 349 ? -8.203 28.797 9.82 1 98.25 349 VAL B O 1
ATOM 5528 N N . LEU B 1 350 ? -8.406 27.953 11.875 1 97.44 350 LEU B N 1
ATOM 5529 C CA . LEU B 1 350 ? -9.844 28.141 11.961 1 97.44 350 LEU B CA 1
ATOM 5530 C C . LEU B 1 350 ? -10.195 29.625 12.109 1 97.44 350 LEU B C 1
ATOM 5532 O O . LEU B 1 350 ? -11.344 30.016 11.898 1 97.44 350 LEU B O 1
ATOM 5536 N N . SER B 1 351 ? -9.211 30.469 12.453 1 96.56 351 SER B N 1
ATOM 5537 C CA . SER B 1 351 ? -9.438 31.922 12.555 1 96.56 351 SER B CA 1
ATOM 5538 C C . SER B 1 351 ? -9.562 32.562 11.18 1 96.56 351 SER B C 1
ATOM 5540 O O . SER B 1 351 ? -10.023 33.688 11.055 1 96.56 351 SER B O 1
ATOM 5542 N N . MET B 1 352 ? -9.062 31.938 10.125 1 95.12 352 MET B N 1
ATOM 5543 C CA . MET B 1 352 ? -9.117 32.344 8.727 1 95.12 352 MET B CA 1
ATOM 5544 C C . MET B 1 352 ? -8.008 33.344 8.422 1 95.12 352 MET B C 1
ATOM 5546 O O . MET B 1 352 ? -7.809 33.75 7.27 1 95.12 352 MET B O 1
ATOM 5550 N N . ALA B 1 353 ? -7.23 33.656 9.359 1 96.38 353 ALA B N 1
ATOM 5551 C CA . ALA B 1 353 ? -6.219 34.688 9.195 1 96.38 353 ALA B CA 1
ATOM 5552 C C . ALA B 1 353 ? -5.105 34.25 8.258 1 96.38 353 ALA B C 1
ATOM 5554 O O . ALA B 1 353 ? -4.363 35.062 7.715 1 96.38 353 ALA B O 1
ATOM 5555 N N . HIS B 1 354 ? -5.031 32.969 8.047 1 97 354 HIS B N 1
ATOM 5556 C CA . HIS B 1 354 ? -3.924 32.438 7.266 1 97 354 HIS B CA 1
ATOM 5557 C C . HIS B 1 354 ? -4.43 31.672 6.039 1 97 354 HIS B C 1
ATOM 5559 O O . HIS B 1 354 ? -3.721 30.828 5.484 1 97 354 HIS B O 1
ATOM 5565 N N . SER B 1 355 ? -5.676 31.938 5.723 1 96.94 355 SER B N 1
ATOM 5566 C CA . SER B 1 355 ? -6.281 31.281 4.566 1 96.94 355 SER B CA 1
ATOM 5567 C C . SER B 1 355 ? -6.547 32.281 3.445 1 96.94 355 SER B C 1
ATOM 5569 O O . SER B 1 355 ? -6.887 33.438 3.703 1 96.94 355 SER B O 1
ATOM 5571 N N . SER B 1 356 ? -6.379 31.953 2.23 1 97.31 356 SER B N 1
ATOM 5572 C CA . SER B 1 356 ? -6.68 32.75 1.053 1 97.31 356 SER B CA 1
ATOM 5573 C C . SER B 1 356 ? -7.477 31.969 0.026 1 97.31 356 SER B C 1
ATOM 5575 O O . SER B 1 356 ? -6.984 30.969 -0.521 1 97.31 356 SER B O 1
ATOM 5577 N N . PRO B 1 357 ? -8.711 32.375 -0.319 1 96.94 357 PRO B N 1
ATOM 5578 C CA . PRO B 1 357 ? -9.445 33.469 0.324 1 96.94 357 PRO B CA 1
ATOM 5579 C C . PRO B 1 357 ? -9.805 33.156 1.774 1 96.94 357 PRO B C 1
ATOM 5581 O O . PRO B 1 357 ? -9.695 32 2.213 1 96.94 357 PRO B O 1
ATOM 5584 N N . SER B 1 358 ? -10.125 34.156 2.482 1 95.56 358 SER B N 1
ATOM 5585 C CA . SER B 1 358 ? -10.547 34 3.871 1 95.56 358 SER B CA 1
ATOM 5586 C C . SER B 1 358 ? -11.961 33.469 3.959 1 95.56 358 SER B C 1
ATOM 5588 O O . SER B 1 358 ? -12.93 34.219 3.902 1 95.56 358 SER B O 1
ATOM 5590 N N . ILE B 1 359 ? -12.039 32.156 4.047 1 92 359 ILE B N 1
ATOM 5591 C CA . ILE B 1 359 ? -13.312 31.469 4.141 1 92 359 ILE B CA 1
ATOM 5592 C C . ILE B 1 359 ? -13.312 30.562 5.375 1 92 359 ILE B C 1
ATOM 5594 O O . ILE B 1 359 ? -12.312 29.906 5.676 1 92 359 ILE B O 1
ATOM 5598 N N . PRO B 1 360 ? -14.461 30.703 6.102 1 91.69 360 PRO B N 1
ATOM 5599 C CA . PRO B 1 360 ? -14.516 29.812 7.258 1 91.69 360 PRO B CA 1
ATOM 5600 C C . PRO B 1 360 ? -14.531 28.328 6.863 1 91.69 360 PRO B C 1
ATOM 5602 O O . PRO B 1 360 ? -15.148 27.969 5.863 1 91.69 360 PRO B O 1
ATOM 5605 N N . PHE B 1 361 ? -13.914 27.516 7.707 1 93.06 361 PHE B N 1
ATOM 5606 C CA . PHE B 1 361 ? -13.766 26.109 7.379 1 93.06 361 PHE B CA 1
ATOM 5607 C C . PHE B 1 361 ? -15.125 25.422 7.277 1 93.06 361 PHE B C 1
ATOM 5609 O O . PHE B 1 361 ? -15.305 24.5 6.48 1 93.06 361 PHE B O 1
ATOM 5616 N N . ASP B 1 362 ? -16.156 25.844 7.961 1 89.12 362 ASP B N 1
ATOM 5617 C CA . ASP B 1 362 ? -17.469 25.203 7.949 1 89.12 362 ASP B CA 1
ATOM 5618 C C . ASP B 1 362 ? -18.266 25.625 6.719 1 89.12 362 ASP B C 1
ATOM 5620 O O . ASP B 1 362 ? -19.391 25.156 6.512 1 89.12 362 ASP B O 1
ATOM 5624 N N . PHE B 1 363 ? -17.703 26.547 5.949 1 84.69 363 PHE B N 1
ATOM 5625 C CA . PHE B 1 363 ? -18.266 26.859 4.648 1 84.69 363 PHE B CA 1
ATOM 5626 C C . PHE B 1 363 ? -18.5 25.609 3.826 1 84.69 363 PHE B C 1
ATOM 5628 O O . PHE B 1 363 ? -19.469 25.516 3.07 1 84.69 363 PHE B O 1
ATOM 5635 N N . PHE B 1 364 ? -17.781 24.625 4.055 1 80.81 364 PHE B N 1
ATOM 5636 C CA . PHE B 1 364 ? -17.734 23.438 3.219 1 80.81 364 PHE B CA 1
ATOM 5637 C C . PHE B 1 364 ? -18.828 22.453 3.611 1 80.81 364 PHE B C 1
ATOM 5639 O O . PHE B 1 364 ? -19.047 21.453 2.934 1 80.81 364 PHE B O 1
ATOM 5646 N N . CYS B 1 365 ? -19.5 22.688 4.629 1 82.94 365 CYS B N 1
ATOM 5647 C CA . CYS B 1 365 ? -20.578 21.797 4.988 1 82.94 365 CYS B CA 1
ATOM 5648 C C . CYS B 1 365 ? -21.906 22.531 5.023 1 82.94 365 CYS B C 1
ATOM 5650 O O . CYS B 1 365 ? -22.875 22.047 5.629 1 82.94 365 CYS B O 1
ATOM 5652 N N . ARG B 1 366 ? -22.062 23.75 4.555 1 70.94 366 ARG B N 1
ATOM 5653 C CA . ARG B 1 366 ? -23.297 24.547 4.57 1 70.94 366 ARG B CA 1
ATOM 5654 C C . ARG B 1 366 ? -24.172 24.219 3.375 1 70.94 366 ARG B C 1
ATOM 5656 O O . ARG B 1 366 ? -25.281 24.766 3.234 1 70.94 366 ARG B O 1
ATOM 5663 N N . ASN B 1 367 ? -24.094 23.125 2.729 1 59.06 367 ASN B N 1
ATOM 5664 C CA . ASN B 1 367 ? -25.016 22.922 1.604 1 59.06 367 ASN B CA 1
ATOM 5665 C C . ASN B 1 367 ? -26.422 22.625 2.078 1 59.06 367 ASN B C 1
ATOM 5667 O O . ASN B 1 367 ? -26.625 22.062 3.154 1 59.06 367 ASN B O 1
#

Radius of gyration: 32.57 Å; Cα contacts (8 Å, |Δi|>4): 1506; chains: 2; bounding box: 59×148×144 Å